Protein AF-A0A7W0MQ01-F1 (afdb_monomer_lite)

pLDDT: mean 78.84, std 19.35, range [29.62, 98.56]

Secondary structure (DSSP, 8-state):
-EEEETTEEEE--PPP----SPPPEE--PPPPEEEETTS-PEEEE-GGGEE-SS-EEEEESHHHHTS--EE-TTT-EEEE--SS-EEEEEEEEEEEETTEEEEEEEEEEEE-----------PPPPPP-TTT-EEEEEEESSTT-SSEEEEEEE-GGGTTS--SEEEEE---TTS-TTS-SS--GGG-EEPEEPTTSTTEEE--TTSSPPPTTS----SEETT-S--EEEEEEESSTTSPPPPPPPPEE-----------PPPPPHHHHHHHHHGGGG---B----SSS--GGG-TT--S-BTTGGGTHHHHHHHHHHHTT----BTTB-HHHHHHHHHHHHHHH-------GGGHHHHHHHHHHHHHHHT-HHHHTTS-HHHHHHHHHHHHHHHHHHHHHH-TT-HHHHT--TT--B-TTS-B--TTS-HHHHHHHHHHHHHHHHHH-HHHHHHHHHH--HHHHHHHHHHH-TTSTTHHHHHHHHS-GGG-TT-----HHHHHHHHH--TTSSS--BTTB-TT-HHHHHHHHHHHHS-EE--SS--TTT-S-PPTT-PBPTT-TT-BPPP--TT-----TTHHHHHTTS--HHHHHT-TTTTSEEE-GGGG---S-SSSSS-S----HHHHHHHHHHHHHHHHHHHHTT-S-TT-HHHHHHHHHHHHHHHHHHHHHHH-----SS-TT-SSS-TT-----HHHHHHTTHHHHHHHIIIIIGGGS--

Structure (mmCIF, N/CA/C/O backbone):
data_AF-A0A7W0MQ01-F1
#
_entry.id   AF-A0A7W0MQ01-F1
#
loop_
_atom_site.group_PDB
_atom_site.id
_atom_site.type_symbol
_atom_site.label_atom_id
_atom_site.label_alt_id
_atom_site.label_comp_id
_atom_site.label_asym_id
_atom_site.label_entity_id
_atom_site.label_seq_id
_atom_site.pdbx_PDB_ins_code
_atom_site.Cartn_x
_atom_site.Cartn_y
_atom_site.Cartn_z
_atom_site.occupancy
_atom_site.B_iso_or_equiv
_atom_site.auth_seq_id
_atom_site.auth_comp_id
_atom_site.auth_asym_id
_atom_site.auth_atom_id
_atom_site.pdbx_PDB_model_num
ATOM 1 N N . MET A 1 1 ? 43.341 -6.338 -67.164 1.00 61.12 1 MET A N 1
ATOM 2 C CA . MET A 1 1 ? 44.080 -7.493 -66.619 1.00 61.12 1 MET A CA 1
ATOM 3 C C . MET A 1 1 ? 45.563 -7.291 -66.867 1.00 61.12 1 MET A C 1
ATOM 5 O O . MET A 1 1 ? 45.926 -6.908 -67.975 1.00 61.12 1 MET A O 1
ATOM 9 N N . THR A 1 2 ? 46.393 -7.536 -65.855 1.00 58.84 2 THR A N 1
ATOM 10 C CA . THR A 1 2 ? 47.856 -7.460 -65.967 1.00 58.84 2 THR A CA 1
ATOM 11 C C . THR A 1 2 ? 48.423 -8.839 -65.681 1.00 58.84 2 THR A C 1
ATOM 13 O O . THR A 1 2 ? 48.187 -9.378 -64.603 1.00 58.84 2 THR A O 1
ATOM 16 N N . ALA A 1 3 ? 49.133 -9.414 -66.647 1.00 69.62 3 ALA A N 1
ATOM 17 C CA . ALA A 1 3 ? 49.880 -10.651 -66.464 1.00 69.62 3 ALA A CA 1
ATOM 18 C C . ALA A 1 3 ? 51.369 -10.313 -66.402 1.00 69.62 3 ALA A C 1
ATOM 20 O O . ALA A 1 3 ? 51.859 -9.517 -67.207 1.00 69.62 3 ALA A O 1
ATOM 21 N N . GLN A 1 4 ? 52.080 -10.900 -65.442 1.00 83.50 4 GLN A N 1
ATOM 22 C CA . GLN A 1 4 ? 53.482 -10.590 -65.199 1.00 83.50 4 GLN A CA 1
ATOM 23 C C . GLN A 1 4 ? 54.287 -11.871 -65.014 1.00 83.50 4 GLN A C 1
ATOM 25 O O . GLN A 1 4 ? 53.867 -12.791 -64.314 1.00 83.50 4 GLN A O 1
ATOM 30 N N . ASN A 1 5 ? 55.447 -11.923 -65.659 1.00 84.38 5 ASN A N 1
ATOM 31 C CA . ASN A 1 5 ? 56.442 -12.966 -65.464 1.00 84.38 5 ASN A CA 1
ATOM 32 C C . ASN A 1 5 ? 57.849 -12.347 -65.456 1.00 84.38 5 ASN A C 1
ATOM 34 O O . ASN A 1 5 ? 58.009 -11.129 -65.555 1.00 84.38 5 ASN A O 1
ATOM 38 N N . ALA A 1 6 ? 58.876 -13.190 -65.336 1.00 72.75 6 ALA A N 1
ATOM 39 C CA . ALA A 1 6 ? 60.270 -12.750 -65.260 1.00 72.75 6 ALA A CA 1
ATOM 40 C C . ALA A 1 6 ? 60.754 -11.959 -66.497 1.00 72.75 6 ALA A C 1
ATOM 42 O O . ALA A 1 6 ? 61.765 -11.271 -66.407 1.00 72.75 6 ALA A O 1
ATOM 43 N N . ALA A 1 7 ? 60.043 -12.028 -67.629 1.00 82.50 7 ALA A N 1
ATOM 44 C CA . ALA A 1 7 ? 60.376 -11.312 -68.860 1.00 82.50 7 ALA A CA 1
ATOM 45 C C . ALA A 1 7 ? 59.640 -9.963 -69.015 1.00 82.50 7 ALA A C 1
ATOM 47 O O . ALA A 1 7 ? 59.934 -9.222 -69.951 1.00 82.50 7 ALA A O 1
ATOM 48 N N . GLY A 1 8 ? 58.702 -9.622 -68.121 1.00 73.62 8 GLY A N 1
ATOM 49 C CA . GLY A 1 8 ? 57.989 -8.342 -68.133 1.00 73.62 8 GLY A CA 1
ATOM 50 C C . GLY A 1 8 ? 56.509 -8.444 -67.755 1.00 73.62 8 GLY A C 1
ATOM 51 O O . GLY A 1 8 ? 55.996 -9.512 -67.417 1.00 73.62 8 GLY A O 1
ATOM 52 N N . ALA A 1 9 ? 55.817 -7.303 -67.804 1.00 78.75 9 ALA A N 1
ATOM 53 C CA . ALA A 1 9 ? 54.377 -7.199 -67.572 1.00 78.75 9 ALA A CA 1
ATOM 54 C C . ALA A 1 9 ? 53.653 -6.810 -68.865 1.00 78.75 9 ALA A C 1
ATOM 56 O O . ALA A 1 9 ? 54.059 -5.867 -69.544 1.00 78.75 9 ALA A O 1
ATOM 57 N N . ALA A 1 10 ? 52.559 -7.503 -69.171 1.00 77.12 10 ALA A N 1
ATOM 58 C CA . ALA A 1 10 ? 51.630 -7.130 -70.229 1.00 77.12 10 ALA A CA 1
ATOM 59 C C . ALA A 1 10 ? 50.299 -6.704 -69.605 1.00 77.12 10 ALA A C 1
ATOM 61 O O . ALA A 1 10 ? 49.686 -7.453 -68.838 1.00 77.12 10 ALA A O 1
ATOM 62 N N . THR A 1 11 ? 49.847 -5.502 -69.957 1.00 73.00 11 THR A N 1
ATOM 63 C CA . THR A 1 11 ? 48.582 -4.940 -69.480 1.00 73.00 11 THR A CA 1
ATOM 64 C C . THR A 1 11 ? 47.594 -4.871 -70.633 1.00 73.00 11 THR A C 1
ATOM 66 O O . THR A 1 11 ? 47.861 -4.248 -71.656 1.00 73.00 11 THR A O 1
ATOM 69 N N . SER A 1 12 ? 46.435 -5.493 -70.451 1.00 75.31 12 SER A N 1
ATOM 70 C CA . SER A 1 12 ? 45.276 -5.368 -71.331 1.00 75.31 12 SER A CA 1
ATOM 71 C C . SER A 1 12 ? 44.167 -4.634 -70.582 1.00 75.31 12 SER A C 1
ATOM 73 O O . SER A 1 12 ? 43.829 -4.989 -69.447 1.00 75.31 12 SER A O 1
ATOM 75 N N . ILE A 1 13 ? 43.591 -3.605 -71.201 1.00 68.44 13 ILE A N 1
ATOM 76 C CA . ILE A 1 13 ? 42.368 -2.972 -70.711 1.00 68.44 13 ILE A CA 1
ATOM 77 C C . ILE A 1 13 ? 41.214 -3.772 -71.311 1.00 68.44 13 ILE A C 1
ATOM 79 O O . ILE A 1 13 ? 40.977 -3.718 -72.517 1.00 68.44 13 ILE A O 1
ATOM 83 N N . ALA A 1 14 ? 40.517 -4.545 -70.476 1.00 62.34 14 ALA A N 1
ATOM 84 C CA . ALA A 1 14 ? 39.244 -5.120 -70.883 1.00 62.34 14 ALA A CA 1
ATOM 85 C C . ALA A 1 14 ? 38.296 -3.951 -71.187 1.00 62.34 14 ALA A C 1
ATOM 87 O O . ALA A 1 14 ? 38.188 -3.030 -70.375 1.00 62.34 14 ALA A O 1
ATOM 88 N N . GLY A 1 15 ? 37.663 -3.956 -72.363 1.00 67.81 15 GLY A N 1
ATOM 89 C CA . GLY A 1 15 ? 36.642 -2.962 -72.698 1.00 67.81 15 GLY A CA 1
ATOM 90 C C . GLY A 1 15 ? 35.524 -2.938 -71.643 1.00 67.81 15 GLY A C 1
ATOM 91 O O . GLY A 1 15 ? 35.405 -3.888 -70.864 1.00 67.81 15 GLY A O 1
ATOM 92 N N . PRO A 1 16 ? 34.702 -1.875 -71.589 1.00 67.88 16 PRO A N 1
ATOM 93 C CA . PRO A 1 16 ? 33.616 -1.794 -70.620 1.00 67.88 16 PRO A CA 1
ATOM 94 C C . PRO A 1 16 ? 32.722 -3.032 -70.750 1.00 67.88 16 PRO A C 1
ATOM 96 O O . PRO A 1 16 ? 32.183 -3.302 -71.827 1.00 67.88 16 PRO A O 1
ATOM 99 N N . LEU A 1 17 ? 32.598 -3.797 -69.661 1.00 65.81 17 LEU A N 1
ATOM 100 C CA . LEU A 1 17 ? 31.649 -4.902 -69.566 1.00 65.81 17 LEU A CA 1
ATOM 101 C C . LEU A 1 17 ? 30.260 -4.330 -69.853 1.00 65.81 17 LEU A C 1
ATOM 103 O O . LEU A 1 17 ? 29.772 -3.467 -69.123 1.00 65.81 17 LEU A O 1
ATOM 107 N N . ARG A 1 18 ? 29.641 -4.760 -70.954 1.00 76.38 18 ARG A N 1
ATOM 108 C CA . ARG A 1 18 ? 28.262 -4.382 -71.256 1.00 76.38 18 ARG A CA 1
ATOM 109 C C . ARG A 1 18 ? 27.352 -5.180 -70.329 1.00 76.38 18 ARG A C 1
ATOM 111 O O . ARG A 1 18 ? 27.129 -6.366 -70.560 1.00 76.38 18 ARG A O 1
ATOM 118 N N . ALA A 1 19 ? 26.850 -4.526 -69.283 1.00 80.75 19 ALA A N 1
ATOM 119 C CA . ALA A 1 19 ? 25.771 -5.067 -68.471 1.00 80.75 19 ALA A CA 1
ATOM 120 C C . ALA A 1 19 ? 24.559 -5.312 -69.381 1.00 80.75 19 ALA A C 1
ATOM 122 O O . ALA A 1 19 ? 24.048 -4.390 -70.014 1.00 80.75 19 ALA A O 1
ATOM 123 N N . THR A 1 20 ? 24.160 -6.574 -69.496 1.00 89.56 20 THR A N 1
ATOM 124 C CA . THR A 1 20 ? 23.010 -7.015 -70.298 1.00 89.56 20 THR A CA 1
ATOM 125 C C . THR A 1 20 ? 21.756 -7.144 -69.429 1.00 89.56 20 THR A C 1
ATOM 127 O O . THR A 1 20 ? 20.642 -7.040 -69.933 1.00 89.56 20 THR A O 1
ATOM 130 N N . TYR A 1 21 ? 21.935 -7.292 -68.113 1.00 93.19 21 TYR A N 1
ATOM 131 C CA . TYR A 1 21 ? 20.870 -7.438 -67.125 1.00 93.19 21 TYR A CA 1
ATOM 132 C C . TYR A 1 21 ? 20.991 -6.370 -66.027 1.00 93.19 21 TYR A C 1
ATOM 134 O O . TYR A 1 21 ? 22.108 -5.937 -65.733 1.00 93.19 21 TYR A O 1
ATOM 142 N N . PRO A 1 22 ? 19.878 -5.942 -65.402 1.00 94.38 22 PRO A N 1
ATOM 143 C CA . PRO A 1 22 ? 19.916 -5.180 -64.154 1.00 94.38 22 PRO A CA 1
ATOM 144 C C . PRO A 1 22 ? 20.595 -5.977 -63.034 1.00 94.38 22 PRO A C 1
ATOM 146 O O . PRO A 1 22 ? 20.523 -7.207 -63.022 1.00 94.38 22 PRO A O 1
ATOM 149 N N . ALA A 1 23 ? 21.223 -5.284 -62.081 1.00 95.31 23 ALA A N 1
ATOM 150 C CA . ALA A 1 23 ? 21.774 -5.928 -60.891 1.00 95.31 23 ALA A CA 1
ATOM 151 C C . ALA A 1 23 ? 20.662 -6.657 -60.108 1.00 95.31 23 ALA A C 1
ATOM 153 O O . ALA A 1 23 ? 19.577 -6.089 -59.961 1.00 95.31 23 ALA A O 1
ATOM 154 N N . PRO A 1 24 ? 20.912 -7.873 -59.594 1.00 97.31 24 PRO A N 1
ATOM 155 C CA . PRO A 1 24 ? 19.935 -8.588 -58.786 1.00 97.31 24 PRO A CA 1
ATOM 156 C C . PRO A 1 24 ? 19.664 -7.875 -57.458 1.00 97.31 24 PRO A C 1
ATOM 158 O O . PRO A 1 24 ? 20.521 -7.150 -56.943 1.00 97.31 24 PRO A O 1
ATOM 161 N N . ALA A 1 25 ? 18.490 -8.127 -56.883 1.00 97.38 25 ALA A N 1
ATOM 162 C CA . ALA A 1 25 ? 18.074 -7.637 -55.572 1.00 97.38 25 ALA A CA 1
ATOM 163 C C . ALA A 1 25 ? 17.828 -8.806 -54.607 1.00 97.38 25 ALA A C 1
ATOM 165 O O . ALA A 1 25 ? 17.368 -9.870 -55.013 1.00 97.38 25 ALA A O 1
ATOM 166 N N . ALA A 1 26 ? 18.144 -8.612 -53.326 1.00 97.25 26 ALA A N 1
ATOM 167 C CA . ALA A 1 26 ? 17.780 -9.551 -52.266 1.00 97.25 26 ALA A CA 1
ATOM 168 C C . ALA A 1 26 ? 16.383 -9.202 -51.734 1.00 97.25 26 ALA A C 1
ATOM 170 O O . ALA A 1 26 ? 16.111 -8.031 -51.463 1.00 97.25 26 ALA A O 1
ATOM 171 N N . LEU A 1 27 ? 15.525 -10.207 -51.560 1.00 95.75 27 LEU A N 1
ATOM 172 C CA . LEU A 1 27 ? 14.143 -10.037 -51.094 1.00 95.75 27 LEU A CA 1
ATOM 173 C C . LEU A 1 27 ? 14.001 -10.152 -49.564 1.00 95.75 27 LEU A C 1
ATOM 175 O O . LEU A 1 27 ? 12.982 -9.750 -49.007 1.00 95.75 27 LEU A O 1
ATOM 179 N N . GLY A 1 28 ? 15.029 -10.655 -48.877 1.00 89.94 28 GLY A N 1
ATOM 180 C CA . GLY A 1 28 ? 15.073 -10.844 -47.425 1.00 89.94 28 GLY A CA 1
ATOM 181 C C . GLY A 1 28 ? 16.121 -11.885 -47.024 1.00 89.94 28 GLY A C 1
ATOM 182 O O . GLY A 1 28 ? 16.749 -12.489 -47.892 1.00 89.94 28 GLY A O 1
ATOM 183 N N . ASP A 1 29 ? 16.324 -12.087 -45.720 1.00 87.31 29 ASP A N 1
ATOM 184 C CA . ASP A 1 29 ? 17.098 -13.234 -45.220 1.00 87.31 29 ASP A CA 1
ATOM 185 C C . ASP A 1 29 ? 16.258 -14.527 -45.306 1.00 87.31 29 ASP A C 1
ATOM 187 O O . ASP A 1 29 ? 15.030 -14.473 -45.211 1.00 87.31 29 ASP A O 1
ATOM 191 N N . LEU A 1 30 ? 16.910 -15.683 -45.483 1.00 93.19 30 LEU A N 1
ATOM 192 C CA . LEU A 1 30 ? 16.243 -16.993 -45.455 1.00 93.19 30 LEU A CA 1
ATOM 193 C C . LEU A 1 30 ? 15.891 -17.387 -44.003 1.00 93.19 30 LEU A C 1
ATOM 195 O O . LEU A 1 30 ? 16.614 -16.983 -43.082 1.00 93.19 30 LEU A O 1
ATOM 199 N N . PRO A 1 31 ? 14.809 -18.163 -43.777 1.00 93.88 31 PRO A N 1
ATOM 200 C CA . PRO A 1 31 ? 14.479 -18.687 -42.453 1.00 93.88 31 PRO A CA 1
ATOM 201 C C . PRO A 1 31 ? 15.606 -19.571 -41.906 1.00 93.88 31 PRO A C 1
ATOM 203 O O . PRO A 1 31 ? 16.448 -20.067 -42.649 1.00 93.88 31 PRO A O 1
ATOM 206 N N . GLU A 1 32 ? 15.650 -19.726 -40.585 1.00 95.12 32 GLU A N 1
ATOM 207 C CA . GLU A 1 32 ? 16.584 -20.655 -39.953 1.00 95.12 32 GLU A CA 1
ATOM 208 C C . GLU A 1 32 ? 16.119 -22.098 -40.157 1.00 95.12 32 GLU A C 1
ATOM 210 O O . GLU A 1 32 ? 14.942 -22.392 -39.960 1.00 95.12 32 GLU A O 1
ATOM 215 N N . GLU A 1 33 ? 17.052 -22.974 -40.527 1.00 96.69 33 GLU A N 1
ATOM 216 C CA . GLU A 1 33 ? 16.791 -24.393 -40.784 1.00 96.69 33 GLU A CA 1
ATOM 217 C C . GLU A 1 33 ? 17.373 -25.280 -39.678 1.00 96.69 33 GLU A C 1
ATOM 219 O O . GLU A 1 33 ? 18.451 -25.007 -39.142 1.00 96.69 33 GLU A O 1
ATOM 224 N N . VAL A 1 34 ? 16.686 -26.371 -39.350 1.00 94.81 34 VAL A N 1
ATOM 225 C CA . VAL A 1 34 ? 17.147 -27.362 -38.369 1.00 94.81 34 VAL A CA 1
ATOM 226 C C . VAL A 1 34 ? 17.083 -28.741 -39.013 1.00 94.81 34 VAL A C 1
ATOM 228 O O . VAL A 1 34 ? 16.053 -29.117 -39.567 1.00 94.81 34 VAL A O 1
ATOM 231 N N . PHE A 1 35 ? 18.192 -29.474 -38.968 1.00 94.56 35 PHE A N 1
ATOM 232 C CA . PHE A 1 35 ? 18.336 -30.785 -39.594 1.00 94.56 35 PHE A CA 1
ATOM 233 C C . PHE A 1 35 ? 18.841 -31.816 -38.593 1.00 94.56 35 PHE A C 1
ATOM 235 O O . PHE A 1 35 ? 19.684 -31.495 -37.760 1.00 94.56 35 PHE A O 1
ATOM 242 N N . ASP A 1 36 ? 18.422 -33.066 -38.744 1.00 92.31 36 ASP A N 1
ATOM 243 C CA . ASP A 1 36 ? 18.957 -34.166 -37.943 1.00 92.31 36 ASP A CA 1
ATOM 244 C C . ASP A 1 36 ? 20.261 -34.703 -38.550 1.00 92.31 36 ASP A C 1
ATOM 246 O O . ASP A 1 36 ? 20.383 -34.872 -39.773 1.00 92.31 36 ASP A O 1
ATOM 250 N N . GLU A 1 37 ? 21.244 -34.991 -37.698 1.00 92.62 37 GLU A N 1
ATOM 251 C CA . GLU A 1 37 ? 22.507 -35.607 -38.099 1.00 92.62 37 GLU A CA 1
ATOM 252 C C . GLU A 1 37 ? 22.269 -36.950 -38.808 1.00 92.62 37 GLU A C 1
ATOM 254 O O . GLU A 1 37 ? 21.423 -37.756 -38.428 1.00 92.62 37 GLU A O 1
ATOM 259 N N . GLY A 1 38 ? 23.043 -37.220 -39.857 1.00 90.75 38 GLY A N 1
ATOM 260 C CA . GLY A 1 38 ? 23.019 -38.504 -40.558 1.00 90.75 38 GLY A CA 1
ATOM 261 C C . GLY A 1 38 ? 21.860 -38.683 -41.542 1.00 90.75 38 GLY A C 1
ATOM 262 O O . GLY A 1 38 ? 21.775 -39.730 -42.183 1.00 90.75 38 GLY A O 1
ATOM 263 N N . THR A 1 39 ? 21.014 -37.669 -41.740 1.00 91.44 39 THR A N 1
ATOM 264 C CA . THR A 1 39 ? 19.922 -37.689 -42.736 1.00 91.44 39 THR A CA 1
ATOM 265 C C . THR A 1 39 ? 20.393 -37.536 -44.188 1.00 91.44 39 THR A C 1
ATOM 267 O O . THR A 1 39 ? 19.596 -37.652 -45.118 1.00 91.44 39 THR A O 1
ATOM 270 N N . GLY A 1 40 ? 21.692 -37.303 -44.396 1.00 92.25 40 GLY A N 1
ATOM 271 C CA . GLY A 1 40 ? 22.271 -36.960 -45.692 1.00 92.25 40 GLY A CA 1
ATOM 272 C C . GLY A 1 40 ? 22.107 -35.470 -46.031 1.00 92.25 40 GLY A C 1
ATOM 273 O O . GLY A 1 40 ? 21.471 -34.730 -45.277 1.00 92.25 40 GLY A O 1
ATOM 274 N N . PRO A 1 41 ? 22.705 -34.999 -47.143 1.00 94.75 41 PRO A N 1
ATOM 275 C CA . PRO A 1 41 ? 22.680 -33.586 -47.506 1.00 94.75 41 PRO A CA 1
ATOM 276 C C . PRO A 1 41 ? 21.258 -33.042 -47.661 1.00 94.75 41 PRO A C 1
ATOM 278 O O . PRO A 1 41 ? 20.471 -33.560 -48.453 1.00 94.75 41 PRO A O 1
ATOM 281 N N . GLN A 1 42 ? 20.959 -31.964 -46.944 1.00 97.31 42 GLN A N 1
ATOM 282 C CA . GLN A 1 42 ? 19.666 -31.290 -46.971 1.00 97.31 42 GLN A CA 1
ATOM 283 C C . GLN A 1 42 ? 19.675 -30.188 -48.022 1.00 97.31 42 GLN A C 1
ATOM 285 O O . GLN A 1 42 ? 20.625 -29.406 -48.106 1.00 97.31 42 GLN A O 1
ATOM 290 N N . LEU A 1 43 ? 18.639 -30.149 -48.856 1.00 97.19 43 LEU A N 1
ATOM 291 C CA . LEU A 1 43 ? 18.545 -29.226 -49.983 1.00 97.19 43 LEU A CA 1
ATOM 292 C C . LEU A 1 43 ? 17.669 -28.030 -49.611 1.00 97.19 43 LEU A C 1
ATOM 294 O O . LEU A 1 43 ? 16.513 -28.201 -49.239 1.00 97.19 43 LEU A O 1
ATOM 298 N N . VAL A 1 44 ? 18.214 -26.825 -49.756 1.00 96.88 44 VAL A N 1
ATOM 299 C CA . VAL A 1 44 ? 17.525 -25.557 -49.501 1.00 96.88 44 VAL A CA 1
ATOM 300 C C . VAL A 1 44 ? 17.439 -24.771 -50.806 1.00 96.88 44 VAL A C 1
ATOM 302 O O . VAL A 1 44 ? 18.458 -24.466 -51.431 1.00 96.88 44 VAL A O 1
ATOM 305 N N . GLU A 1 45 ? 16.226 -24.428 -51.230 1.00 97.19 45 GLU A N 1
ATOM 306 C CA . GLU A 1 45 ? 15.990 -23.600 -52.416 1.00 97.19 45 GLU A CA 1
ATOM 307 C C . GLU A 1 45 ? 16.270 -22.129 -52.084 1.00 97.19 45 GLU A C 1
ATOM 309 O O . GLU A 1 45 ? 15.509 -21.487 -51.363 1.00 97.19 45 GLU A O 1
ATOM 314 N N . THR A 1 46 ? 17.383 -21.579 -52.581 1.00 97.38 46 THR A N 1
ATOM 315 C CA . THR A 1 46 ? 17.799 -20.209 -52.218 1.00 97.38 46 THR A CA 1
ATOM 316 C C . THR A 1 46 ? 17.486 -19.167 -53.287 1.00 97.38 46 THR A C 1
ATOM 318 O O . THR A 1 46 ? 17.513 -17.972 -52.994 1.00 97.38 46 THR A O 1
ATOM 321 N N . GLU A 1 47 ? 17.140 -19.592 -54.507 1.00 96.62 47 GLU A N 1
ATOM 322 C CA . GLU A 1 47 ? 16.805 -18.682 -55.610 1.00 96.62 47 GLU A CA 1
ATOM 323 C C . GLU A 1 47 ? 15.599 -17.789 -55.294 1.00 96.62 47 GLU A C 1
ATOM 325 O O . GLU A 1 47 ? 15.592 -16.619 -55.667 1.00 96.62 47 GLU A O 1
ATOM 330 N N . VAL A 1 48 ? 14.643 -18.294 -54.507 1.00 96.12 48 VAL A N 1
ATOM 331 C CA . VAL A 1 48 ? 13.435 -17.567 -54.082 1.00 96.12 48 VAL A CA 1
ATOM 332 C C . VAL A 1 48 ? 13.734 -16.320 -53.242 1.00 96.12 48 VAL A C 1
ATOM 334 O O . VAL A 1 48 ? 12.871 -15.459 -53.090 1.00 96.12 48 VAL A O 1
ATOM 337 N N . ALA A 1 49 ? 14.951 -16.198 -52.703 1.00 97.06 49 ALA A N 1
ATOM 338 C CA . ALA A 1 49 ? 15.384 -15.034 -51.936 1.00 97.06 49 ALA A CA 1
ATOM 339 C C . ALA A 1 49 ? 15.975 -13.908 -52.807 1.00 97.06 49 ALA A C 1
ATOM 341 O O . ALA A 1 49 ? 16.386 -12.869 -52.277 1.00 97.06 49 ALA A O 1
ATOM 342 N N . PHE A 1 50 ? 16.023 -14.089 -54.130 1.00 97.69 50 PHE A N 1
ATOM 343 C CA . PHE A 1 50 ? 16.591 -13.130 -55.070 1.00 97.69 50 PHE A CA 1
ATOM 344 C C . PHE A 1 50 ? 15.612 -12.777 -56.190 1.00 97.69 50 PHE A C 1
ATOM 346 O O . PHE A 1 50 ? 14.884 -13.618 -56.705 1.00 97.69 50 PHE A O 1
ATOM 353 N N . GLU A 1 51 ? 15.654 -11.521 -56.620 1.00 97.50 51 GLU A N 1
ATOM 354 C CA . GLU A 1 51 ? 15.009 -11.052 -57.843 1.00 97.50 51 GLU A CA 1
ATOM 355 C C . GLU A 1 51 ? 16.083 -10.683 -58.872 1.00 97.50 51 GLU A C 1
ATOM 357 O O . GLU A 1 51 ? 17.055 -9.988 -58.560 1.00 97.50 51 GLU A O 1
ATOM 362 N N . GLY A 1 52 ? 15.924 -11.142 -60.113 1.00 95.19 52 GLY A N 1
ATOM 363 C CA . GLY A 1 52 ? 16.811 -10.801 -61.222 1.00 95.19 52 GLY A CA 1
ATOM 364 C C . GLY A 1 52 ? 16.764 -11.827 -62.353 1.00 95.19 52 GLY A C 1
ATOM 365 O O . GLY A 1 52 ? 16.145 -12.878 -62.235 1.00 95.19 52 GLY A O 1
ATOM 366 N N . ALA A 1 53 ? 17.415 -11.505 -63.470 1.00 95.38 53 ALA A N 1
ATOM 367 C CA . ALA A 1 53 ? 17.514 -12.382 -64.636 1.00 95.38 53 ALA A CA 1
ATOM 368 C C . ALA A 1 53 ? 18.945 -12.905 -64.812 1.00 95.38 53 ALA A C 1
ATOM 370 O O . ALA A 1 53 ? 19.899 -12.207 -64.455 1.00 95.38 53 ALA A O 1
ATOM 371 N N . ASP A 1 54 ? 19.065 -14.102 -65.396 1.00 96.31 54 ASP A N 1
ATOM 372 C CA . ASP A 1 54 ? 20.340 -14.769 -65.713 1.00 96.31 54 ASP A CA 1
ATOM 373 C C . ASP A 1 54 ? 21.274 -14.878 -64.495 1.00 96.31 54 ASP A C 1
ATOM 375 O O . ASP A 1 54 ? 22.439 -14.479 -64.519 1.00 96.31 54 ASP A O 1
ATOM 379 N N . LEU A 1 55 ? 20.710 -15.342 -63.376 1.00 97.38 55 LEU A N 1
ATOM 380 C CA . LEU A 1 55 ? 21.425 -15.436 -62.111 1.00 97.38 55 LEU A CA 1
ATOM 381 C C . LEU A 1 55 ? 22.351 -16.652 -62.101 1.00 97.38 55 LEU A C 1
ATOM 383 O O . LEU A 1 55 ? 21.959 -17.761 -62.449 1.00 97.38 55 LEU A O 1
ATOM 387 N N . THR A 1 56 ? 23.581 -16.428 -61.650 1.00 97.75 56 THR A N 1
ATOM 388 C CA . THR A 1 56 ? 24.523 -17.470 -61.245 1.00 97.75 56 THR A CA 1
ATOM 389 C C . THR A 1 56 ? 24.725 -17.397 -59.739 1.00 97.75 56 THR A C 1
ATOM 391 O O . THR A 1 56 ? 24.964 -16.316 -59.191 1.00 97.75 56 THR A O 1
ATOM 394 N N . PHE A 1 57 ? 24.657 -18.542 -59.071 1.00 98.12 57 PHE A N 1
ATOM 395 C CA . PHE A 1 57 ? 24.705 -18.635 -57.619 1.00 98.12 57 PHE A CA 1
ATOM 396 C C . PHE A 1 57 ? 26.063 -19.127 -57.120 1.00 98.12 57 PHE A C 1
ATOM 398 O O . PHE A 1 57 ? 26.685 -20.021 -57.689 1.00 98.12 57 PHE A O 1
ATOM 405 N N . THR A 1 58 ? 26.533 -18.536 -56.026 1.00 97.50 58 THR A N 1
ATOM 406 C CA . THR A 1 58 ? 27.724 -18.985 -55.296 1.00 97.50 58 THR A CA 1
ATOM 407 C C . THR A 1 58 ? 27.465 -18.920 -53.797 1.00 97.50 58 THR A C 1
ATOM 409 O O . THR A 1 58 ? 26.630 -18.140 -53.339 1.00 97.50 58 THR A O 1
ATOM 412 N N . VAL A 1 59 ? 28.168 -19.740 -53.018 1.00 96.25 59 VAL A N 1
ATOM 413 C CA . VAL A 1 59 ? 28.035 -19.781 -51.558 1.00 96.25 59 VAL A CA 1
ATOM 414 C C . VAL A 1 59 ? 29.372 -19.460 -50.897 1.00 96.25 59 VAL A C 1
ATOM 416 O O . VAL A 1 59 ? 30.431 -19.893 -51.346 1.00 96.25 59 VAL A O 1
ATOM 419 N N . MET A 1 60 ? 29.326 -18.666 -49.830 1.00 92.75 60 MET A N 1
ATOM 420 C CA . MET A 1 60 ? 30.478 -18.278 -49.022 1.00 92.75 60 MET A CA 1
ATOM 421 C C . MET A 1 60 ? 30.194 -18.461 -47.530 1.00 92.75 60 MET A C 1
ATOM 423 O O . MET A 1 60 ? 29.054 -18.375 -47.078 1.00 92.75 60 MET A O 1
ATOM 427 N N . GLY A 1 61 ? 31.255 -18.625 -46.744 1.00 85.19 61 GLY A N 1
ATOM 428 C CA . GLY A 1 61 ? 31.199 -18.645 -45.283 1.00 85.19 61 GLY A CA 1
ATOM 429 C C . GLY A 1 61 ? 31.886 -19.870 -44.681 1.00 85.19 61 GLY A C 1
ATOM 430 O O . GLY A 1 61 ? 32.285 -20.770 -45.419 1.00 85.19 61 GLY A O 1
ATOM 431 N N . PRO A 1 62 ? 32.018 -19.920 -43.344 1.00 75.62 62 PRO A N 1
ATOM 432 C CA . PRO A 1 62 ? 32.724 -20.999 -42.656 1.00 75.62 62 PRO A CA 1
ATOM 433 C C . PRO A 1 62 ? 32.163 -22.386 -42.986 1.00 75.62 62 PRO A C 1
ATOM 435 O O . PRO A 1 62 ? 32.931 -23.321 -43.184 1.00 75.62 62 PRO A O 1
ATOM 438 N N . ALA A 1 63 ? 30.840 -22.509 -43.130 1.00 72.81 63 ALA A N 1
ATOM 439 C CA . ALA A 1 63 ? 30.198 -23.764 -43.515 1.00 72.81 63 ALA A CA 1
ATOM 440 C C . ALA A 1 63 ? 30.420 -24.140 -44.995 1.00 72.81 63 ALA A C 1
ATOM 442 O O . ALA A 1 63 ? 30.444 -25.320 -45.314 1.00 72.81 63 ALA A O 1
ATOM 443 N N . ALA A 1 64 ? 30.675 -23.179 -45.889 1.00 70.75 64 ALA A N 1
ATOM 444 C CA . ALA A 1 64 ? 31.045 -23.472 -47.277 1.00 70.75 64 ALA A CA 1
ATOM 445 C C . ALA A 1 64 ? 32.513 -23.923 -47.406 1.00 70.75 64 ALA A C 1
ATOM 447 O O . ALA A 1 64 ? 32.835 -24.764 -48.237 1.00 70.75 64 ALA A O 1
ATOM 448 N N . SER A 1 65 ? 33.417 -23.384 -46.578 1.00 67.44 65 SER A N 1
ATOM 449 C CA . SER A 1 65 ? 34.852 -23.702 -46.653 1.00 67.44 65 SER A CA 1
ATOM 450 C C . SER A 1 65 ? 35.300 -24.851 -45.743 1.00 67.44 65 SER A C 1
ATOM 452 O O . SER A 1 65 ? 36.296 -25.499 -46.046 1.00 67.44 65 SER A O 1
ATOM 454 N N . ALA A 1 66 ? 34.607 -25.092 -44.626 1.00 60.62 66 ALA A N 1
ATOM 455 C CA . ALA A 1 66 ? 34.952 -26.133 -43.649 1.00 60.62 66 ALA A CA 1
ATOM 456 C C . ALA A 1 66 ? 33.844 -27.177 -43.444 1.00 60.62 66 ALA A C 1
ATOM 458 O O . ALA A 1 66 ? 34.128 -28.279 -42.985 1.00 60.62 66 ALA A O 1
ATOM 459 N N . GLY A 1 67 ? 32.598 -26.834 -43.775 1.00 63.34 67 GLY A N 1
ATOM 460 C CA . GLY A 1 67 ? 31.419 -27.650 -43.505 1.00 63.34 67 GLY A CA 1
ATOM 461 C C . GLY A 1 67 ? 30.750 -28.200 -44.755 1.00 63.34 67 GLY A C 1
ATOM 462 O O . GLY A 1 67 ? 29.566 -28.442 -44.685 1.00 63.34 67 GLY A O 1
ATOM 463 N N . GLY A 1 68 ? 31.447 -28.319 -45.893 1.00 82.44 68 GLY A N 1
ATOM 464 C CA . GLY A 1 68 ? 30.974 -29.046 -47.082 1.00 82.44 68 GLY A CA 1
ATOM 465 C C . GLY A 1 68 ? 29.725 -28.511 -47.800 1.00 82.44 68 GLY A C 1
ATOM 466 O O . GLY A 1 68 ? 29.267 -29.170 -48.731 1.00 82.44 68 GLY A O 1
ATOM 467 N N . ALA A 1 69 ? 29.177 -27.351 -47.418 1.00 92.75 69 ALA A N 1
ATOM 468 C CA . ALA A 1 69 ? 27.999 -26.803 -48.085 1.00 92.75 69 ALA A CA 1
ATOM 469 C C . ALA A 1 69 ? 28.315 -26.424 -49.544 1.00 92.75 69 ALA A C 1
ATOM 471 O O . ALA A 1 69 ? 29.261 -25.677 -49.809 1.00 92.75 69 ALA A O 1
ATOM 472 N N . ALA A 1 70 ? 27.508 -26.915 -50.483 1.00 94.81 70 ALA A N 1
ATOM 473 C CA . ALA A 1 70 ? 27.689 -26.722 -51.921 1.00 94.81 70 ALA A CA 1
ATOM 474 C C . ALA A 1 70 ? 26.408 -26.170 -52.547 1.00 94.81 70 ALA A C 1
ATOM 476 O O . ALA A 1 70 ? 25.318 -26.521 -52.119 1.00 94.81 70 ALA A O 1
ATOM 477 N N . ILE A 1 71 ? 26.520 -25.312 -53.560 1.00 97.19 71 ILE A N 1
ATOM 478 C CA . ILE A 1 71 ? 25.360 -24.739 -54.255 1.00 97.19 71 ILE A CA 1
ATOM 479 C C . ILE A 1 71 ? 25.434 -25.066 -55.742 1.00 97.19 71 ILE A C 1
ATOM 481 O O . ILE A 1 71 ? 26.505 -24.950 -56.343 1.00 97.19 71 ILE A O 1
ATOM 485 N N . ASP A 1 72 ? 24.312 -25.467 -56.337 1.00 97.06 72 ASP A N 1
ATOM 486 C CA . ASP A 1 72 ? 24.204 -25.554 -57.791 1.00 97.06 72 ASP A CA 1
ATOM 487 C C . ASP A 1 72 ? 24.217 -24.122 -58.360 1.00 97.06 72 ASP A C 1
ATOM 489 O O . ASP A 1 72 ? 23.316 -23.326 -58.064 1.00 97.06 72 ASP A O 1
ATOM 493 N N . PRO A 1 73 ? 25.226 -23.756 -59.171 1.00 96.62 73 PRO A N 1
ATOM 494 C CA . PRO A 1 73 ? 25.385 -22.388 -59.639 1.00 96.62 73 PRO A CA 1
ATOM 495 C C . PRO A 1 73 ? 24.283 -21.938 -60.600 1.00 96.62 73 PRO A C 1
ATOM 497 O O . PRO A 1 73 ? 24.171 -20.740 -60.844 1.00 96.62 73 PRO A O 1
ATOM 500 N N . ARG A 1 74 ? 23.484 -22.856 -61.155 1.00 95.38 74 ARG A N 1
ATOM 501 C CA . ARG A 1 74 ? 22.410 -22.546 -62.102 1.00 95.38 74 ARG A CA 1
ATOM 502 C C . ARG A 1 74 ? 21.043 -22.440 -61.432 1.00 95.38 74 ARG A C 1
ATOM 504 O O . ARG A 1 74 ? 20.241 -21.630 -61.873 1.00 95.38 74 ARG A O 1
ATOM 511 N N . THR A 1 75 ? 20.770 -23.262 -60.421 1.00 96.50 75 THR A N 1
ATOM 512 C CA . THR A 1 75 ? 19.447 -23.325 -59.763 1.00 96.50 75 THR A CA 1
ATOM 513 C C . THR A 1 75 ? 19.420 -22.666 -58.387 1.00 96.50 75 THR A C 1
ATOM 515 O O . THR A 1 75 ? 18.363 -22.522 -57.790 1.00 96.50 75 THR A O 1
ATOM 518 N N . GLY A 1 76 ? 20.580 -22.327 -57.819 1.00 97.00 76 GLY A N 1
ATOM 519 C CA . GLY A 1 76 ? 20.642 -21.786 -56.464 1.00 97.00 76 GLY A CA 1
ATOM 520 C C . GLY A 1 76 ? 20.211 -22.783 -55.382 1.00 97.00 76 GLY A C 1
ATOM 521 O O . GLY A 1 76 ? 19.962 -22.374 -54.250 1.00 97.00 76 GLY A O 1
ATOM 522 N N . VAL A 1 77 ? 20.122 -24.082 -55.679 1.00 97.75 77 VAL A N 1
ATOM 523 C CA . VAL A 1 77 ? 19.840 -25.102 -54.659 1.00 97.75 77 VAL A CA 1
ATOM 524 C C . VAL A 1 77 ? 21.104 -25.345 -53.842 1.00 97.75 77 VAL A C 1
ATOM 526 O O . VAL A 1 77 ? 22.130 -25.775 -54.374 1.00 97.75 77 VAL A O 1
ATOM 529 N N . LEU A 1 78 ? 21.031 -25.041 -52.549 1.00 97.38 78 LEU A N 1
ATOM 530 C CA . LEU A 1 78 ? 22.108 -25.217 -51.585 1.00 97.38 78 LEU A CA 1
ATOM 531 C C . LEU A 1 78 ? 21.970 -26.579 -50.897 1.00 97.38 78 LEU A C 1
ATOM 533 O O . LEU A 1 78 ? 20.975 -26.833 -50.233 1.00 97.38 78 LEU A O 1
ATOM 537 N N . ALA A 1 79 ? 22.988 -27.425 -51.003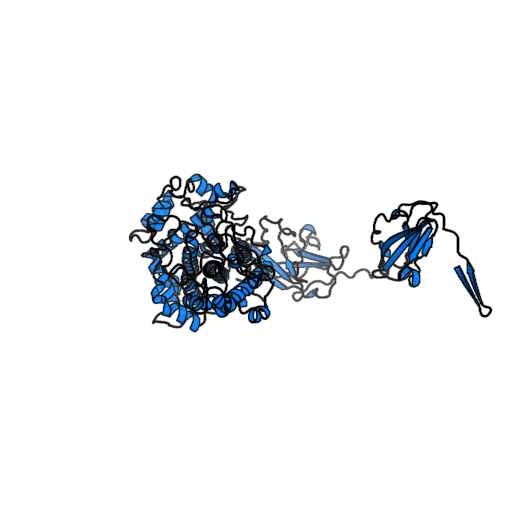 1.00 96.88 79 ALA A N 1
ATOM 538 C CA . ALA A 1 79 ? 23.125 -28.662 -50.250 1.00 96.88 79 ALA A CA 1
ATOM 539 C C . ALA A 1 79 ? 23.931 -28.419 -48.965 1.00 96.88 79 ALA A C 1
ATOM 541 O O . ALA A 1 79 ? 25.097 -28.016 -49.026 1.00 96.88 79 ALA A O 1
ATOM 542 N N . ILE A 1 80 ? 23.318 -28.678 -47.811 1.00 96.38 80 ILE A N 1
ATOM 543 C CA . ILE A 1 80 ? 23.932 -28.591 -46.485 1.00 96.38 80 ILE A CA 1
ATOM 544 C C . ILE A 1 80 ? 24.185 -30.012 -45.969 1.00 96.38 80 ILE A C 1
ATOM 546 O O . ILE A 1 80 ? 23.229 -30.762 -45.781 1.00 96.38 80 ILE A O 1
ATOM 550 N N . PRO A 1 81 ? 25.441 -30.411 -45.734 1.00 95.19 81 PRO A N 1
ATOM 551 C CA . PRO A 1 81 ? 25.748 -31.714 -45.156 1.00 95.19 81 PRO A CA 1
ATOM 552 C C . PRO A 1 81 ? 25.279 -31.820 -43.705 1.00 95.19 81 PRO A C 1
ATOM 554 O O . PRO A 1 81 ? 25.387 -30.867 -42.931 1.00 95.19 81 PRO A O 1
ATOM 557 N N . THR A 1 82 ? 24.818 -33.011 -43.334 1.00 94.56 82 THR A N 1
ATOM 558 C CA . THR A 1 82 ? 24.333 -33.326 -41.984 1.00 94.56 82 THR A CA 1
ATOM 559 C C . THR A 1 82 ? 25.144 -34.432 -41.320 1.00 94.56 82 THR A C 1
ATOM 561 O O . THR A 1 82 ? 24.723 -34.980 -40.313 1.00 94.56 82 THR A O 1
ATOM 564 N N . GLU A 1 83 ? 26.325 -34.803 -41.829 1.00 91.50 83 GLU A N 1
ATOM 565 C CA . GLU A 1 83 ? 27.071 -35.948 -41.279 1.00 91.50 83 GLU A CA 1
ATOM 566 C C . GLU A 1 83 ? 27.712 -35.669 -39.912 1.00 91.50 83 GLU A C 1
ATOM 568 O O . GLU A 1 83 ? 28.329 -36.565 -39.337 1.00 91.50 83 GLU A O 1
ATOM 573 N N . ARG A 1 84 ? 27.645 -34.425 -39.422 1.00 91.19 84 ARG A N 1
ATOM 574 C CA . ARG A 1 84 ? 28.124 -34.027 -38.095 1.00 91.19 84 ARG A CA 1
ATOM 575 C C . ARG A 1 84 ? 27.238 -32.930 -37.515 1.00 91.19 84 ARG A C 1
ATOM 577 O O . ARG A 1 84 ? 26.745 -32.105 -38.287 1.00 91.19 84 ARG A O 1
ATOM 584 N N . PRO A 1 85 ? 27.133 -32.824 -36.181 1.00 89.50 85 PRO A N 1
ATOM 585 C CA . PRO A 1 85 ? 26.368 -31.765 -35.552 1.00 89.50 85 PRO A CA 1
ATOM 586 C C . PRO A 1 85 ? 27.024 -30.407 -35.802 1.00 89.50 85 PRO A C 1
ATOM 588 O O . PRO A 1 85 ? 28.251 -30.258 -35.753 1.00 89.50 85 PRO A O 1
ATOM 591 N N . VAL A 1 86 ? 26.196 -29.395 -36.034 1.00 92.00 86 VAL A N 1
ATOM 592 C CA . VAL A 1 86 ? 26.620 -28.016 -36.278 1.00 92.00 86 VAL A CA 1
ATOM 593 C C . VAL A 1 86 ? 25.722 -27.101 -35.466 1.00 92.00 86 VAL A C 1
ATOM 595 O O . VAL A 1 86 ? 24.545 -26.960 -35.770 1.00 92.00 86 VAL A O 1
ATOM 598 N N . SER A 1 87 ? 26.283 -26.433 -34.458 1.00 88.88 87 SER A N 1
ATOM 599 C CA . SER A 1 87 ? 25.564 -25.405 -33.701 1.00 88.88 87 SER A CA 1
ATOM 600 C C . SER A 1 87 ? 25.808 -24.029 -34.321 1.00 88.88 87 SER A C 1
ATOM 602 O O . SER A 1 87 ? 26.950 -23.568 -34.400 1.00 88.88 87 SER A O 1
ATOM 604 N N . GLY A 1 88 ? 24.738 -23.369 -34.779 1.00 88.75 88 GLY A N 1
ATOM 605 C CA . GLY A 1 88 ? 24.801 -22.005 -35.310 1.00 88.75 88 GLY A CA 1
ATOM 606 C C . GLY A 1 88 ? 25.538 -21.878 -36.648 1.00 88.75 88 GLY A C 1
ATOM 607 O O . GLY A 1 88 ? 26.248 -20.890 -36.871 1.00 88.75 88 GLY A O 1
ATOM 608 N N . GLY A 1 89 ? 25.376 -22.863 -37.533 1.00 92.75 89 GLY A N 1
ATOM 609 C CA . GLY A 1 89 ? 25.883 -22.850 -38.901 1.00 92.75 89 GLY A CA 1
ATOM 610 C C . GLY A 1 89 ? 25.394 -21.629 -39.683 1.00 92.75 89 GLY A C 1
ATOM 611 O O . GLY A 1 89 ? 24.273 -21.149 -39.505 1.00 92.75 89 GLY A O 1
ATOM 612 N N . ARG A 1 90 ? 26.267 -21.065 -40.529 1.00 93.69 90 ARG A N 1
ATOM 613 C CA . ARG A 1 90 ? 25.957 -19.877 -41.341 1.00 93.69 90 ARG A CA 1
ATOM 614 C C . ARG A 1 90 ? 26.591 -19.957 -42.718 1.00 93.69 90 ARG A C 1
ATOM 616 O O . ARG A 1 90 ? 27.803 -20.163 -42.833 1.00 93.69 90 ARG A O 1
ATOM 623 N N . VAL A 1 91 ? 25.792 -19.669 -43.741 1.00 95.12 91 VAL A N 1
ATOM 624 C CA . VAL A 1 91 ? 26.265 -19.425 -45.109 1.00 95.12 91 VAL A CA 1
ATOM 625 C C . VAL A 1 91 ? 25.700 -18.119 -45.658 1.00 95.12 91 VAL A C 1
ATOM 627 O O . VAL A 1 91 ? 24.662 -17.622 -45.225 1.00 95.12 91 VAL A O 1
ATOM 630 N N . THR A 1 92 ? 26.426 -17.527 -46.600 1.00 96.56 92 THR A N 1
ATOM 631 C CA . THR A 1 92 ? 25.971 -16.398 -47.412 1.00 96.56 92 THR A CA 1
ATOM 632 C C . THR A 1 92 ? 25.867 -16.861 -48.853 1.00 96.56 92 THR A C 1
ATOM 634 O O . THR A 1 92 ? 26.873 -17.249 -49.445 1.00 96.56 92 THR A O 1
ATOM 637 N N . VAL A 1 93 ? 24.665 -16.797 -49.410 1.00 97.50 93 VAL A N 1
ATOM 638 C CA . VAL A 1 93 ? 24.415 -17.058 -50.825 1.00 97.50 93 VAL A CA 1
ATOM 639 C C . VAL A 1 93 ? 24.554 -15.753 -51.593 1.00 97.50 93 VAL A C 1
ATOM 641 O O . VAL A 1 93 ? 24.127 -14.695 -51.124 1.00 97.50 93 VAL A O 1
ATOM 644 N N . ILE A 1 94 ? 25.181 -15.820 -52.761 1.00 97.94 94 ILE A N 1
ATOM 645 C CA . ILE A 1 94 ? 25.406 -14.689 -53.652 1.00 97.94 94 ILE A CA 1
ATOM 646 C C . ILE A 1 94 ? 24.815 -15.034 -55.015 1.00 97.94 94 ILE A C 1
ATOM 648 O O . ILE A 1 94 ? 25.303 -15.953 -55.670 1.00 97.94 94 ILE A O 1
ATOM 652 N N . ALA A 1 95 ? 23.816 -14.267 -55.447 1.00 97.94 95 ALA A N 1
ATOM 653 C CA . ALA A 1 95 ? 23.303 -14.303 -56.812 1.00 97.94 95 ALA A CA 1
ATOM 654 C C . ALA A 1 95 ? 23.956 -13.179 -57.622 1.00 97.94 95 ALA A C 1
ATOM 656 O O . ALA A 1 95 ? 23.953 -12.023 -57.186 1.00 97.94 95 ALA A O 1
ATOM 657 N N . ALA A 1 96 ? 24.531 -13.500 -58.779 1.00 97.62 96 ALA A N 1
ATOM 658 C CA . ALA A 1 96 ? 25.231 -12.549 -59.636 1.00 97.62 96 ALA A CA 1
ATOM 659 C C . ALA A 1 96 ? 24.803 -12.675 -61.100 1.00 97.62 96 ALA A C 1
ATOM 661 O O . ALA A 1 96 ? 24.520 -13.768 -61.577 1.00 97.62 96 ALA A O 1
ATOM 662 N N . ASN A 1 97 ? 24.809 -11.556 -61.820 1.00 97.06 97 ASN A N 1
ATOM 663 C CA . ASN A 1 97 ? 24.652 -11.502 -63.272 1.00 97.06 97 ASN A CA 1
ATOM 664 C C . ASN A 1 97 ? 25.547 -10.387 -63.849 1.00 97.06 97 ASN A C 1
ATOM 666 O O . ASN A 1 97 ? 26.343 -9.770 -63.138 1.00 97.06 97 ASN A O 1
ATOM 670 N N . SER A 1 98 ? 25.419 -10.089 -65.145 1.00 94.62 98 SER A N 1
ATOM 671 C CA . SER A 1 98 ? 26.221 -9.033 -65.794 1.00 94.62 98 SER A CA 1
ATOM 672 C C . SER A 1 98 ? 26.016 -7.610 -65.235 1.00 94.62 98 SER A C 1
ATOM 674 O O . SER A 1 98 ? 26.834 -6.735 -65.520 1.00 94.62 98 SER A O 1
ATOM 676 N N . GLY A 1 99 ? 24.947 -7.367 -64.467 1.00 93.25 99 GLY A N 1
ATOM 677 C CA . GLY A 1 99 ? 24.619 -6.078 -63.854 1.00 93.25 99 GLY A CA 1
ATOM 678 C C . GLY A 1 99 ? 25.132 -5.892 -62.427 1.00 93.25 99 GLY A C 1
ATOM 679 O O . GLY A 1 99 ? 25.229 -4.755 -61.970 1.00 93.25 99 GLY A O 1
ATOM 680 N N . GLY A 1 100 ? 25.471 -6.968 -61.710 1.00 95.75 100 GLY A N 1
ATOM 681 C CA . GLY A 1 100 ? 25.940 -6.891 -60.324 1.00 95.75 100 GLY A CA 1
ATOM 682 C C . GLY A 1 100 ? 25.714 -8.178 -59.531 1.00 95.75 100 GLY A C 1
ATOM 683 O O . GLY A 1 100 ? 25.551 -9.251 -60.104 1.00 95.75 100 GLY A O 1
ATOM 684 N N . ALA A 1 101 ? 25.705 -8.068 -58.198 1.00 97.31 101 ALA A N 1
ATOM 685 C CA . ALA A 1 101 ? 25.458 -9.190 -57.295 1.00 97.31 101 ALA A CA 1
ATOM 686 C C . ALA A 1 101 ? 24.686 -8.769 -56.033 1.00 97.31 101 ALA A C 1
ATOM 688 O O . ALA A 1 101 ? 24.918 -7.685 -55.495 1.00 97.31 101 ALA A O 1
ATOM 689 N N . ALA A 1 102 ? 23.838 -9.664 -55.530 1.00 97.69 102 ALA A N 1
ATOM 690 C CA . ALA A 1 102 ? 23.081 -9.541 -54.286 1.00 97.69 102 ALA A CA 1
ATOM 691 C C . ALA A 1 102 ? 23.480 -10.654 -53.309 1.00 97.69 102 ALA A C 1
ATOM 693 O O . ALA A 1 102 ? 24.054 -11.663 -53.718 1.00 97.69 102 ALA A O 1
ATOM 694 N N . ARG A 1 103 ? 23.210 -10.471 -52.009 1.00 98.12 103 ARG A N 1
ATOM 695 C CA . ARG A 1 103 ? 23.594 -11.430 -50.959 1.00 98.12 103 ARG A CA 1
ATOM 696 C C . ARG A 1 103 ? 22.462 -11.670 -49.969 1.00 98.12 103 ARG A C 1
ATOM 698 O O . ARG A 1 103 ? 21.833 -10.705 -49.548 1.00 98.12 103 ARG A O 1
ATOM 705 N N . VAL A 1 104 ? 22.298 -12.921 -49.552 1.00 97.50 104 VAL A N 1
ATOM 706 C CA . VAL A 1 104 ? 21.321 -13.369 -48.546 1.00 97.50 104 VAL A CA 1
ATOM 707 C C . VAL A 1 104 ? 22.006 -14.308 -47.558 1.00 97.50 104 VAL A C 1
ATOM 709 O O . VAL A 1 104 ? 22.906 -15.064 -47.940 1.00 97.50 104 VAL A O 1
ATOM 712 N N . ARG A 1 105 ? 21.628 -14.247 -46.276 1.00 96.50 105 ARG A N 1
ATOM 713 C CA . ARG A 1 105 ? 22.163 -15.139 -45.239 1.00 96.50 105 ARG A CA 1
ATOM 714 C C . ARG A 1 105 ? 21.176 -16.251 -44.904 1.00 96.50 105 ARG A C 1
ATOM 716 O O . ARG A 1 105 ? 19.982 -16.002 -44.794 1.00 96.50 105 ARG A O 1
ATOM 723 N N . LEU A 1 106 ? 21.722 -17.442 -44.668 1.00 96.44 106 LEU A N 1
ATOM 724 C CA . LEU A 1 106 ? 21.017 -18.593 -44.110 1.00 96.44 106 LEU A CA 1
ATOM 725 C C . LEU A 1 106 ? 21.708 -19.025 -42.814 1.00 96.44 106 LEU A C 1
ATOM 727 O O . LEU A 1 106 ? 22.942 -19.130 -42.762 1.00 96.44 106 LEU A O 1
ATOM 731 N N . ARG A 1 107 ? 20.906 -19.262 -41.775 1.00 95.69 107 ARG A N 1
ATOM 732 C CA . ARG A 1 107 ? 21.336 -19.896 -40.525 1.00 95.69 107 ARG A CA 1
ATOM 733 C C . ARG A 1 107 ? 20.809 -21.317 -40.498 1.00 95.69 107 ARG A C 1
ATOM 735 O O . ARG A 1 107 ? 19.691 -21.544 -40.943 1.00 95.69 107 ARG A O 1
ATOM 742 N N . PHE A 1 108 ? 21.606 -22.241 -39.987 1.00 95.19 108 PHE A N 1
ATOM 743 C CA . PHE A 1 108 ? 21.159 -23.612 -39.818 1.00 95.19 108 PHE A CA 1
ATOM 744 C C . PHE A 1 108 ? 21.784 -24.271 -38.591 1.00 95.19 108 PHE A C 1
ATOM 746 O O . PHE A 1 108 ? 22.889 -23.909 -38.175 1.00 95.19 108 PHE A O 1
ATOM 753 N N . THR A 1 109 ? 21.094 -25.269 -38.055 1.00 94.38 109 THR A N 1
ATOM 754 C CA . THR A 1 109 ? 21.596 -26.166 -37.014 1.00 94.38 109 THR A CA 1
ATOM 755 C C . THR A 1 109 ? 21.489 -27.604 -37.508 1.00 94.38 109 THR A C 1
ATOM 757 O O . THR A 1 109 ? 20.465 -27.984 -38.063 1.00 94.38 109 THR A O 1
ATOM 760 N N . VAL A 1 110 ? 22.552 -28.394 -37.334 1.00 93.31 110 VAL A N 1
ATOM 761 C CA . VAL A 1 110 ? 22.483 -29.856 -37.473 1.00 93.31 110 VAL A CA 1
ATOM 762 C C . VAL A 1 110 ? 22.503 -30.426 -36.064 1.00 93.31 110 VAL A C 1
ATOM 764 O O . VAL A 1 110 ? 23.519 -30.315 -35.370 1.00 93.31 110 VAL A O 1
ATOM 767 N N . GLU A 1 111 ? 21.372 -30.948 -35.619 1.00 92.69 111 GLU A N 1
ATOM 768 C CA . GLU A 1 111 ? 21.208 -31.536 -34.297 1.00 92.69 111 GLU A CA 1
ATOM 769 C C . GLU A 1 111 ? 21.809 -32.936 -34.281 1.00 92.69 111 GLU A C 1
ATOM 771 O O . GLU A 1 111 ? 21.711 -33.681 -35.252 1.00 92.69 111 GLU A O 1
ATOM 776 N N . GLN A 1 112 ? 22.483 -33.280 -33.184 1.00 86.81 112 GLN A N 1
ATOM 777 C CA . GLN A 1 112 ? 23.047 -34.612 -33.017 1.00 86.81 112 GLN A CA 1
ATOM 778 C C . GLN A 1 112 ? 21.916 -35.637 -33.063 1.00 86.81 112 GLN A C 1
ATOM 780 O O . GLN A 1 112 ? 20.929 -35.490 -32.341 1.00 86.81 112 GLN A O 1
ATOM 785 N N . ALA A 1 113 ? 22.078 -36.682 -33.874 1.00 71.31 113 ALA A N 1
ATOM 786 C CA . ALA A 1 113 ? 21.108 -37.759 -33.923 1.00 71.31 113 ALA A CA 1
ATOM 787 C C . ALA A 1 113 ? 21.110 -38.414 -32.545 1.00 71.31 113 ALA A C 1
ATOM 789 O O . ALA A 1 113 ? 22.087 -39.057 -32.145 1.00 71.31 113 ALA A O 1
ATOM 790 N N . PHE A 1 114 ? 20.028 -38.228 -31.792 1.00 62.03 114 PHE A N 1
ATOM 791 C CA . PHE A 1 114 ? 19.780 -39.055 -30.627 1.00 62.03 114 PHE A CA 1
ATOM 792 C C . PHE A 1 114 ? 19.611 -40.465 -31.164 1.00 62.03 114 PHE A C 1
ATOM 794 O O . PHE A 1 114 ? 18.596 -40.790 -31.773 1.00 62.03 114 PHE A O 1
ATOM 801 N N . GLY A 1 115 ? 20.660 -41.276 -31.023 1.00 49.50 115 GLY A N 1
ATOM 802 C CA . GLY A 1 115 ? 20.586 -42.673 -31.390 1.00 49.50 115 GLY A CA 1
ATOM 803 C C . GLY A 1 115 ? 19.361 -43.262 -30.709 1.00 49.50 115 GLY A C 1
ATOM 804 O O . GLY A 1 115 ? 19.305 -43.301 -29.480 1.00 49.50 115 GLY A O 1
ATOM 805 N N . GLU A 1 116 ? 18.415 -43.741 -31.512 1.00 45.41 116 GLU A N 1
ATOM 806 C CA . GLU A 1 116 ? 17.458 -44.780 -31.141 1.00 45.41 116 GLU A CA 1
ATOM 807 C C . GLU A 1 116 ? 18.262 -46.057 -30.816 1.00 45.41 116 GLU A C 1
ATOM 809 O O . GLU A 1 116 ? 18.197 -47.094 -31.474 1.00 45.41 116 GLU A O 1
ATOM 814 N N . ALA A 1 117 ? 19.101 -45.985 -29.783 1.00 42.41 117 ALA A N 1
ATOM 815 C CA . ALA A 1 117 ? 19.405 -47.143 -28.986 1.00 42.41 117 ALA A CA 1
ATOM 816 C C . ALA A 1 117 ? 18.048 -47.579 -28.452 1.00 42.41 117 ALA A C 1
ATOM 818 O O . ALA A 1 117 ? 17.407 -46.802 -27.747 1.00 42.41 117 ALA A O 1
ATOM 819 N N . ALA A 1 118 ? 17.600 -48.768 -28.862 1.00 39.78 118 ALA A N 1
ATOM 820 C CA . ALA A 1 118 ? 16.410 -49.417 -28.337 1.00 39.78 118 ALA A CA 1
ATOM 821 C C . ALA A 1 118 ? 16.323 -49.119 -26.838 1.00 39.78 118 ALA A C 1
ATOM 823 O O . ALA A 1 118 ? 17.171 -49.591 -26.071 1.00 39.78 118 ALA A O 1
ATOM 824 N N . LEU A 1 119 ? 15.381 -48.244 -26.465 1.00 44.69 119 LEU A N 1
ATOM 825 C CA . LEU A 1 119 ? 15.242 -47.805 -25.089 1.00 44.69 119 LEU A CA 1
ATOM 826 C C . LEU A 1 119 ? 15.099 -49.082 -24.258 1.00 44.69 119 LEU A C 1
ATOM 828 O O . LEU A 1 119 ? 14.280 -49.940 -24.614 1.00 44.69 119 LEU A O 1
ATOM 832 N N . PRO A 1 120 ? 15.918 -49.278 -23.207 1.00 46.91 120 PRO A N 1
ATOM 833 C CA . PRO A 1 120 ? 15.621 -50.324 -22.247 1.00 46.91 120 PRO A CA 1
ATOM 834 C C . PRO A 1 120 ? 14.173 -50.096 -21.833 1.00 46.91 120 PRO A C 1
ATOM 836 O O . PRO A 1 120 ? 13.828 -48.962 -21.514 1.00 46.91 120 PRO A O 1
ATOM 839 N N . VAL A 1 121 ? 13.340 -51.138 -21.932 1.00 50.91 121 VAL A N 1
ATOM 840 C CA . VAL A 1 121 ? 11.950 -51.139 -21.455 1.00 50.91 121 VAL A CA 1
ATOM 841 C C . VAL A 1 121 ? 11.923 -50.335 -20.159 1.00 50.91 121 VAL A C 1
ATOM 843 O O . VAL A 1 121 ? 12.537 -50.765 -19.181 1.00 50.91 121 VAL A O 1
ATOM 846 N N . GLU A 1 122 ? 11.369 -49.118 -20.224 1.00 57.38 122 GLU A N 1
ATOM 847 C CA . GLU A 1 122 ? 11.573 -48.101 -19.196 1.00 57.38 122 GLU A CA 1
ATOM 848 C C . GLU A 1 122 ? 11.111 -48.675 -17.866 1.00 57.38 122 GLU A C 1
ATOM 850 O O . GLU A 1 122 ? 9.936 -49.000 -17.682 1.00 57.38 122 GLU A O 1
ATOM 855 N N . ALA A 1 123 ? 12.057 -48.851 -16.945 1.00 66.50 123 ALA A N 1
ATOM 856 C CA . ALA A 1 123 ? 11.709 -49.171 -15.579 1.00 66.50 123 ALA A CA 1
ATOM 857 C C . ALA A 1 123 ? 10.796 -48.048 -15.078 1.00 66.50 123 ALA A C 1
ATOM 859 O O . ALA A 1 123 ? 11.138 -46.871 -15.219 1.00 66.50 123 ALA A O 1
ATOM 860 N N . ALA A 1 124 ? 9.635 -48.414 -14.530 1.00 75.88 124 ALA A N 1
ATOM 861 C CA . ALA A 1 124 ? 8.722 -47.446 -13.943 1.00 75.88 124 ALA A CA 1
ATOM 862 C C . ALA A 1 124 ? 9.496 -46.524 -12.979 1.00 75.88 124 ALA A C 1
ATOM 864 O O . ALA A 1 124 ? 10.358 -47.019 -12.235 1.00 75.88 124 ALA A O 1
ATOM 865 N N . PRO A 1 125 ? 9.235 -45.203 -12.987 1.00 90.38 125 PRO A N 1
ATOM 866 C CA . PRO A 1 125 ? 9.923 -44.291 -12.092 1.00 90.38 125 PRO A CA 1
ATOM 867 C C . PRO A 1 125 ? 9.729 -44.737 -10.643 1.00 90.38 125 PRO A C 1
ATOM 869 O O . PRO A 1 125 ? 8.653 -45.198 -10.254 1.00 90.38 125 PRO A O 1
ATOM 872 N N . ARG A 1 126 ? 10.774 -44.597 -9.825 1.00 94.31 126 ARG A N 1
ATOM 873 C CA . ARG A 1 126 ? 10.718 -45.004 -8.416 1.00 94.31 126 ARG A CA 1
ATOM 874 C C . ARG A 1 126 ? 9.582 -44.289 -7.671 1.00 94.31 126 ARG A C 1
ATOM 876 O O . ARG A 1 126 ? 9.326 -43.101 -7.893 1.00 94.31 126 ARG A O 1
ATOM 883 N N . THR A 1 127 ? 8.968 -44.985 -6.721 1.00 95.38 127 THR A N 1
ATOM 884 C CA . THR A 1 127 ? 7.993 -44.413 -5.784 1.00 95.38 127 THR A CA 1
ATOM 885 C C . THR A 1 127 ? 8.636 -43.310 -4.936 1.00 95.38 127 THR A C 1
ATOM 887 O O . THR A 1 127 ? 9.776 -43.449 -4.480 1.00 95.38 127 THR A O 1
ATOM 890 N N . LEU A 1 128 ? 7.905 -42.216 -4.699 1.00 95.75 128 LEU A N 1
ATOM 891 C CA . LEU A 1 128 ? 8.352 -41.134 -3.816 1.00 95.75 128 LEU A CA 1
ATOM 892 C C . LEU A 1 128 ? 8.114 -41.505 -2.345 1.00 95.75 128 LEU A C 1
ATOM 894 O O . LEU A 1 128 ? 6.987 -41.777 -1.927 1.00 95.75 128 LEU A O 1
ATOM 898 N N . GLY A 1 129 ? 9.180 -41.490 -1.550 1.00 94.56 129 GLY A N 1
ATOM 899 C CA . GLY A 1 129 ? 9.147 -41.682 -0.106 1.00 94.56 129 GLY A CA 1
ATOM 900 C C . GLY A 1 129 ? 9.004 -40.372 0.672 1.00 94.56 129 GLY A C 1
ATOM 901 O O . GLY A 1 129 ? 9.000 -39.276 0.115 1.00 94.56 129 GLY A O 1
ATOM 902 N N . ALA A 1 130 ? 8.941 -40.475 2.002 1.00 93.19 130 ALA A N 1
ATOM 903 C CA . ALA A 1 130 ? 8.738 -39.323 2.886 1.00 93.19 130 ALA A CA 1
ATOM 904 C C . ALA A 1 130 ? 9.829 -38.236 2.773 1.00 93.19 130 ALA A C 1
ATOM 906 O O . ALA A 1 130 ? 9.554 -37.064 3.000 1.00 93.19 130 ALA A O 1
ATOM 907 N N . ALA A 1 131 ? 11.061 -38.611 2.415 1.00 93.75 131 ALA A N 1
ATOM 908 C CA . ALA A 1 131 ? 12.166 -37.669 2.218 1.00 93.75 131 ALA A CA 1
ATOM 909 C C . ALA A 1 131 ? 12.121 -36.954 0.854 1.00 93.75 131 ALA A C 1
ATOM 911 O O . ALA A 1 131 ? 12.823 -35.963 0.659 1.00 93.75 131 ALA A O 1
ATOM 912 N N . ASP A 1 132 ? 11.310 -37.449 -0.084 1.00 96.31 132 ASP A N 1
ATOM 913 C CA . ASP A 1 132 ? 11.266 -36.950 -1.456 1.00 96.31 132 ASP A CA 1
ATOM 914 C C . ASP A 1 132 ? 10.289 -35.790 -1.642 1.00 96.31 132 ASP A C 1
ATOM 916 O O . ASP A 1 132 ? 10.371 -35.106 -2.660 1.00 96.31 132 ASP A O 1
ATOM 920 N N . VAL A 1 133 ? 9.396 -35.556 -0.674 1.00 96.31 133 VAL A N 1
ATOM 921 C CA . VAL A 1 133 ? 8.360 -34.519 -0.714 1.00 96.31 133 VAL A CA 1
ATOM 922 C C . VAL A 1 133 ? 8.378 -33.717 0.583 1.00 96.31 133 VAL A C 1
ATOM 924 O O . VAL A 1 133 ? 8.371 -34.266 1.680 1.00 96.31 133 VAL A O 1
ATOM 927 N N . ALA A 1 134 ? 8.344 -32.397 0.455 1.00 94.81 134 ALA A N 1
ATOM 928 C CA . ALA A 1 134 ? 8.189 -31.471 1.563 1.00 94.81 134 ALA A CA 1
ATOM 929 C C . ALA A 1 134 ? 7.010 -30.533 1.288 1.00 94.81 134 ALA A C 1
ATOM 931 O O . ALA A 1 134 ? 7.046 -29.750 0.337 1.00 94.81 134 ALA A O 1
ATOM 932 N N . ILE A 1 135 ? 5.981 -30.569 2.137 1.00 93.62 135 ILE A N 1
ATOM 933 C CA . ILE A 1 135 ? 4.934 -29.541 2.129 1.00 93.62 135 ILE A CA 1
ATOM 934 C C . ILE A 1 135 ? 5.538 -28.274 2.741 1.00 93.62 135 ILE A C 1
ATOM 936 O O . ILE A 1 135 ? 5.834 -28.231 3.933 1.00 93.62 135 ILE A O 1
ATOM 940 N N . LEU A 1 136 ? 5.805 -27.269 1.905 1.00 83.56 136 LEU A N 1
ATOM 941 C CA . LEU A 1 136 ? 6.586 -26.090 2.281 1.00 83.56 136 LEU A CA 1
ATOM 942 C C . LEU A 1 136 ? 5.784 -25.124 3.147 1.00 83.56 136 LEU A C 1
ATOM 944 O O . LEU A 1 136 ? 6.217 -24.718 4.223 1.00 83.56 136 LEU A O 1
ATOM 948 N N . CYS A 1 137 ? 4.640 -24.694 2.629 1.00 77.75 137 CYS A N 1
ATOM 949 C CA . CYS A 1 137 ? 3.760 -23.752 3.292 1.00 77.75 137 CYS A CA 1
ATOM 950 C C . CYS A 1 137 ? 2.353 -23.859 2.718 1.00 77.75 137 CYS A C 1
ATOM 952 O O . CYS A 1 137 ? 2.141 -24.360 1.614 1.00 77.75 137 CYS A O 1
ATOM 954 N N . CYS A 1 138 ? 1.395 -23.351 3.480 1.00 84.69 138 CYS A N 1
ATOM 955 C CA . CYS A 1 138 ? 0.004 -23.278 3.083 1.00 84.69 138 CYS A CA 1
ATOM 956 C C . CYS A 1 138 ? -0.402 -21.809 3.008 1.00 84.69 138 CYS A C 1
ATOM 958 O O . CYS A 1 138 ? -0.051 -21.014 3.878 1.00 84.69 138 CYS A O 1
ATOM 960 N N . VAL A 1 139 ? -1.107 -21.438 1.944 1.00 81.12 139 VAL A N 1
ATOM 961 C CA . VAL A 1 139 ? -1.487 -20.054 1.652 1.00 81.12 139 VAL A CA 1
ATOM 962 C C . VAL A 1 139 ? -2.991 -19.924 1.812 1.00 81.12 139 VAL A C 1
ATOM 964 O O . VAL A 1 139 ? -3.737 -20.656 1.164 1.00 81.12 139 VAL A O 1
ATOM 967 N N . TRP A 1 140 ? -3.446 -18.998 2.657 1.00 81.88 140 TRP A N 1
ATOM 968 C CA . TRP A 1 140 ? -4.867 -18.668 2.776 1.00 81.88 140 TRP A CA 1
ATOM 969 C C . TRP A 1 140 ? -5.422 -18.174 1.434 1.00 81.88 140 TRP A C 1
ATOM 971 O O . TRP A 1 140 ? -4.815 -17.323 0.781 1.00 81.88 140 TRP A O 1
ATOM 981 N N . ARG A 1 141 ? -6.568 -18.719 1.012 1.00 76.75 141 ARG A N 1
ATOM 982 C CA . ARG A 1 141 ? -7.205 -18.428 -0.282 1.00 76.75 141 ARG A CA 1
ATOM 983 C C . ARG A 1 141 ? -8.690 -18.113 -0.096 1.00 76.75 141 ARG A C 1
ATOM 985 O O . ARG A 1 141 ? -9.413 -19.028 0.289 1.00 76.75 141 ARG A O 1
ATOM 992 N N . PRO A 1 142 ? -9.159 -16.878 -0.350 1.00 68.88 142 PRO A N 1
ATOM 993 C CA . PRO A 1 142 ? -8.370 -15.710 -0.756 1.00 68.88 142 PRO A CA 1
ATOM 994 C C . PRO A 1 142 ? -7.368 -15.265 0.326 1.00 68.88 142 PRO A C 1
ATOM 996 O O . PRO A 1 142 ? -7.475 -15.655 1.486 1.00 68.88 142 PRO A O 1
ATOM 999 N N . ALA A 1 143 ? -6.367 -14.471 -0.053 1.00 62.00 143 ALA A N 1
ATOM 1000 C CA . ALA A 1 143 ? -5.377 -13.969 0.898 1.00 62.00 143 ALA A CA 1
ATOM 1001 C C . ALA A 1 143 ? -6.048 -13.159 2.028 1.00 62.00 143 ALA A C 1
ATOM 1003 O O . ALA A 1 143 ? -7.015 -12.437 1.792 1.00 62.00 143 ALA A O 1
ATOM 1004 N N . GLY A 1 144 ? -5.530 -13.277 3.255 1.00 59.16 144 GLY A N 1
ATOM 1005 C CA . GLY A 1 144 ? -6.005 -12.511 4.417 1.00 59.16 144 GLY A CA 1
ATOM 1006 C C . GLY A 1 144 ? -7.208 -13.098 5.169 1.00 59.16 144 GLY A C 1
ATOM 1007 O O . GLY A 1 144 ? -7.667 -12.489 6.131 1.00 59.16 144 GLY A O 1
ATOM 1008 N N . GLN A 1 145 ? -7.708 -14.269 4.772 1.00 75.38 145 GLN A N 1
ATOM 1009 C CA . GLN A 1 145 ? -8.753 -15.001 5.502 1.00 75.38 145 GLN A CA 1
ATOM 1010 C C . GLN A 1 145 ? -8.178 -16.192 6.299 1.00 75.38 145 GLN A C 1
ATOM 1012 O O . GLN A 1 145 ? -6.966 -16.377 6.320 1.00 75.38 145 GLN A O 1
ATOM 1017 N N . GLY A 1 146 ? -9.024 -16.985 6.970 1.00 77.69 146 GLY A N 1
ATOM 1018 C CA . GLY A 1 146 ? -8.594 -18.061 7.888 1.00 77.69 146 GLY A CA 1
ATOM 1019 C C . GLY A 1 146 ? -9.378 -19.376 7.788 1.00 77.69 146 GLY A C 1
ATOM 1020 O O . GLY A 1 146 ? -9.280 -20.222 8.671 1.00 77.69 146 GLY A O 1
ATOM 1021 N N . VAL A 1 147 ? -10.195 -19.540 6.748 1.00 82.38 147 VAL A N 1
ATOM 1022 C CA . VAL A 1 147 ? -11.129 -20.662 6.572 1.00 82.38 147 VAL A CA 1
ATOM 1023 C C . VAL A 1 147 ? -10.641 -21.656 5.531 1.00 82.38 147 VAL A C 1
ATOM 1025 O O . VAL A 1 147 ? -10.841 -22.846 5.720 1.00 82.38 147 VAL A O 1
ATOM 1028 N N . THR A 1 148 ? -10.017 -21.222 4.437 1.00 86.50 148 THR A N 1
ATOM 1029 C CA . THR A 1 148 ? -9.635 -22.112 3.326 1.00 86.50 148 THR A CA 1
ATOM 1030 C C . THR A 1 148 ? -8.264 -21.776 2.751 1.00 86.50 148 THR A C 1
ATOM 1032 O O . THR A 1 148 ? -7.859 -20.615 2.705 1.00 86.50 148 THR A O 1
ATOM 1035 N N . PHE A 1 149 ? -7.510 -22.783 2.326 1.00 89.25 149 PHE A N 1
ATOM 1036 C CA . PHE A 1 149 ? -6.119 -22.605 1.929 1.00 89.25 149 PHE A CA 1
ATOM 1037 C C . PHE A 1 149 ? -5.646 -23.630 0.899 1.00 89.25 149 PHE A C 1
ATOM 1039 O O . PHE A 1 149 ? -6.283 -24.658 0.672 1.00 89.25 149 PHE A O 1
ATOM 1046 N N . THR A 1 150 ? -4.492 -23.341 0.304 1.00 90.38 150 THR A N 1
ATOM 1047 C CA . THR A 1 150 ? -3.850 -24.180 -0.710 1.00 90.38 150 THR A CA 1
ATOM 1048 C C . THR A 1 150 ? -2.375 -24.405 -0.354 1.00 90.38 150 THR A C 1
ATOM 1050 O O . THR A 1 150 ? -1.687 -23.427 -0.042 1.00 90.38 150 THR A O 1
ATOM 1053 N N . PRO A 1 151 ? -1.870 -25.651 -0.369 1.00 92.50 151 PRO A N 1
ATOM 1054 C CA . PRO A 1 151 ? -0.473 -25.943 -0.069 1.00 92.50 151 PRO A CA 1
ATOM 1055 C C . PRO A 1 151 ? 0.466 -25.704 -1.257 1.00 92.50 151 PRO A C 1
ATOM 1057 O O . PRO A 1 151 ? 0.079 -25.786 -2.424 1.00 92.50 151 PRO A O 1
ATOM 1060 N N . LEU A 1 152 ? 1.735 -25.464 -0.931 1.00 91.62 152 LEU A N 1
ATOM 1061 C CA . LEU A 1 152 ? 2.878 -25.571 -1.831 1.00 91.62 152 LEU A CA 1
ATOM 1062 C C . LEU A 1 152 ? 3.700 -26.800 -1.450 1.00 91.62 152 LEU A C 1
ATOM 1064 O O . LEU A 1 152 ? 4.018 -26.995 -0.275 1.00 91.62 152 LEU A O 1
ATOM 1068 N N . ALA A 1 153 ? 4.091 -27.592 -2.442 1.00 95.06 153 ALA A N 1
ATOM 1069 C CA . ALA A 1 153 ? 4.941 -28.760 -2.249 1.00 95.06 153 ALA A CA 1
ATOM 1070 C C . ALA A 1 153 ? 6.291 -28.562 -2.945 1.00 95.06 153 ALA A C 1
ATOM 1072 O O . ALA A 1 153 ? 6.367 -27.971 -4.018 1.00 95.06 153 ALA A O 1
ATOM 1073 N N . ARG A 1 154 ? 7.367 -29.069 -2.349 1.00 95.94 154 ARG A N 1
ATOM 1074 C CA . ARG A 1 154 ? 8.673 -29.234 -2.993 1.00 95.94 154 ARG A CA 1
ATOM 1075 C C . ARG A 1 154 ? 8.981 -30.712 -3.102 1.00 95.94 154 ARG A C 1
ATOM 1077 O O . ARG A 1 154 ? 8.720 -31.446 -2.156 1.00 95.94 154 ARG A O 1
ATOM 1084 N N . LEU A 1 155 ? 9.583 -31.118 -4.213 1.00 96.44 155 LEU A N 1
ATOM 1085 C CA . LEU A 1 155 ? 9.973 -32.504 -4.462 1.00 96.44 155 LEU A CA 1
ATOM 1086 C C . LEU A 1 155 ? 11.505 -32.644 -4.482 1.00 96.44 155 LEU A C 1
ATOM 1088 O O . LEU A 1 155 ? 12.083 -32.832 -5.552 1.00 96.44 155 LEU A O 1
ATOM 1092 N N . PRO A 1 156 ? 12.208 -32.495 -3.336 1.00 92.81 156 PRO A N 1
ATOM 1093 C CA . PRO A 1 156 ? 13.672 -32.583 -3.300 1.00 92.81 156 PRO A CA 1
ATOM 1094 C C . PRO A 1 156 ? 14.207 -33.939 -3.773 1.00 92.81 156 PRO A C 1
ATOM 1096 O O . PRO A 1 156 ? 15.326 -34.001 -4.271 1.00 92.81 156 PRO A O 1
ATOM 1099 N N . GLY A 1 157 ? 13.410 -35.004 -3.661 1.00 91.75 157 GLY A N 1
ATOM 1100 C CA . GLY A 1 157 ? 13.772 -36.338 -4.137 1.00 91.75 157 GLY A CA 1
ATOM 1101 C C . GLY A 1 157 ? 13.940 -36.452 -5.648 1.00 91.75 157 GLY A C 1
ATOM 1102 O O . GLY A 1 157 ? 14.585 -37.382 -6.123 1.00 91.75 157 GLY A O 1
ATOM 1103 N N . LEU A 1 158 ? 13.372 -35.505 -6.396 1.00 94.25 158 LEU A N 1
ATOM 1104 C CA . LEU A 1 158 ? 13.487 -35.427 -7.849 1.00 94.25 158 LEU A CA 1
ATOM 1105 C C . LEU A 1 158 ? 14.598 -34.466 -8.298 1.00 94.25 158 LEU A C 1
ATOM 1107 O O . LEU A 1 158 ? 14.723 -34.163 -9.482 1.00 94.25 158 LEU A O 1
ATOM 1111 N N . ALA A 1 159 ? 15.400 -33.934 -7.371 1.00 91.38 159 ALA A N 1
ATOM 1112 C CA . ALA A 1 159 ? 16.503 -33.055 -7.728 1.00 91.38 159 ALA A CA 1
ATOM 1113 C C . ALA A 1 159 ? 17.542 -33.815 -8.570 1.00 91.38 159 ALA A C 1
ATOM 1115 O O . ALA A 1 159 ? 18.179 -34.748 -8.091 1.00 91.38 159 ALA A O 1
ATOM 1116 N N . GLY A 1 160 ? 17.727 -33.375 -9.817 1.00 89.62 160 GLY A N 1
ATOM 1117 C CA . GLY A 1 160 ? 18.625 -34.018 -10.782 1.00 89.62 160 GLY A CA 1
ATOM 1118 C C . GLY A 1 160 ? 17.964 -35.098 -11.644 1.00 89.62 160 GLY A C 1
ATOM 1119 O O . GLY A 1 160 ? 18.602 -35.562 -12.583 1.00 89.62 160 GLY A O 1
ATOM 1120 N N . GLU A 1 161 ? 16.704 -35.448 -11.376 1.00 91.25 161 GLU A N 1
ATOM 1121 C CA . GLU A 1 161 ? 15.903 -36.318 -12.241 1.00 91.25 161 GLU A CA 1
ATOM 1122 C C . GLU A 1 161 ? 15.314 -35.511 -13.409 1.00 91.25 161 GLU A C 1
ATOM 1124 O O . GLU A 1 161 ? 14.998 -34.323 -13.277 1.00 91.25 161 GLU A O 1
ATOM 1129 N N . THR A 1 162 ? 15.117 -36.157 -14.558 1.00 91.12 162 THR A N 1
ATOM 1130 C CA . THR A 1 162 ? 14.265 -35.609 -15.621 1.00 91.12 162 THR A CA 1
ATOM 1131 C C . THR A 1 162 ? 12.815 -35.794 -15.196 1.00 91.12 162 THR A C 1
ATOM 1133 O O . THR A 1 162 ? 12.390 -36.918 -14.967 1.00 91.12 162 THR A O 1
ATOM 1136 N N . VAL A 1 163 ? 12.059 -34.704 -15.057 1.00 93.50 163 VAL A N 1
ATOM 1137 C CA . VAL A 1 163 ? 10.658 -34.734 -14.612 1.00 93.50 163 VAL A CA 1
ATOM 1138 C C . VAL A 1 163 ? 9.800 -34.045 -15.655 1.00 93.50 163 VAL A C 1
ATOM 1140 O O . VAL A 1 163 ? 9.882 -32.827 -15.802 1.00 93.50 163 VAL A O 1
ATOM 1143 N N . GLU A 1 164 ? 8.952 -34.813 -16.331 1.00 94.31 164 GLU A N 1
ATOM 1144 C CA . GLU A 1 164 ? 8.034 -34.275 -17.336 1.00 94.31 164 GLU A CA 1
ATOM 1145 C C . GLU A 1 164 ? 6.618 -34.065 -16.792 1.00 94.31 164 GLU A C 1
ATOM 1147 O O . GLU A 1 164 ? 5.874 -33.199 -17.246 1.00 94.31 164 GLU A O 1
ATOM 1152 N N . GLY A 1 165 ? 6.228 -34.826 -15.770 1.00 94.19 165 GLY A N 1
ATOM 1153 C CA . GLY A 1 165 ? 4.923 -34.672 -15.141 1.00 94.19 165 GLY A CA 1
ATOM 1154 C C . GLY A 1 165 ? 4.965 -34.950 -13.652 1.00 94.19 165 GLY A C 1
ATOM 1155 O O . GLY A 1 165 ? 5.655 -35.861 -13.198 1.00 94.19 165 GLY A O 1
ATOM 1156 N N . VAL A 1 166 ? 4.179 -34.179 -12.905 1.00 96.31 166 VAL A N 1
ATOM 1157 C CA . VAL A 1 166 ? 3.854 -34.435 -11.502 1.00 96.31 166 VAL A CA 1
ATOM 1158 C C . VAL A 1 166 ? 2.351 -34.303 -11.348 1.00 96.31 166 VAL A C 1
ATOM 1160 O O . VAL A 1 166 ? 1.758 -33.313 -11.780 1.00 96.31 166 VAL A O 1
ATOM 1163 N N . GLU A 1 167 ? 1.747 -35.279 -10.692 1.00 95.88 167 GLU A N 1
ATOM 1164 C CA . GLU A 1 167 ? 0.345 -35.249 -10.309 1.00 95.88 167 GLU A CA 1
ATOM 1165 C C . GLU A 1 167 ? 0.195 -35.443 -8.810 1.00 95.88 167 GLU A C 1
ATOM 1167 O O . GLU A 1 167 ? 1.077 -35.976 -8.133 1.00 95.88 167 GLU A O 1
ATOM 1172 N N . TRP A 1 168 ? -0.943 -35.000 -8.295 1.00 95.12 168 TRP A N 1
ATOM 1173 C CA . TRP A 1 168 ? -1.311 -35.142 -6.902 1.00 95.12 168 TRP A CA 1
ATOM 1174 C C . TRP A 1 168 ? -2.757 -35.623 -6.759 1.00 95.12 168 TRP A C 1
ATOM 1176 O O . TRP A 1 168 ? -3.568 -35.486 -7.679 1.00 95.12 168 TRP A O 1
ATOM 1186 N N . THR A 1 169 ? -3.081 -36.179 -5.594 1.00 93.19 169 THR A N 1
ATOM 1187 C CA . THR A 1 169 ? -4.453 -36.531 -5.210 1.00 93.19 169 THR A CA 1
ATOM 1188 C C . THR A 1 169 ? -4.672 -36.335 -3.707 1.00 93.19 169 THR A C 1
ATOM 1190 O O . THR A 1 169 ? -3.735 -36.486 -2.919 1.00 93.19 169 THR A O 1
ATOM 1193 N N . ASP A 1 170 ? -5.896 -35.968 -3.325 1.00 90.44 170 ASP A N 1
ATOM 1194 C CA . ASP A 1 170 ? -6.412 -35.867 -1.951 1.00 90.44 170 ASP A CA 1
ATOM 1195 C C . ASP A 1 170 ? -7.398 -37.000 -1.607 1.00 90.44 170 ASP A C 1
ATOM 1197 O O . ASP A 1 170 ? -8.077 -36.941 -0.582 1.00 90.44 170 ASP A O 1
ATOM 1201 N N . ALA A 1 171 ? -7.506 -38.026 -2.462 1.00 84.25 171 ALA A N 1
ATOM 1202 C CA . ALA A 1 171 ? -8.392 -39.161 -2.225 1.00 84.25 171 ALA A CA 1
ATOM 1203 C C . ALA A 1 171 ? -7.974 -39.952 -0.962 1.00 84.25 171 ALA A C 1
ATOM 1205 O O . ALA A 1 171 ? -6.776 -40.186 -0.769 1.00 84.25 171 ALA A O 1
ATOM 1206 N N . PRO A 1 172 ? -8.936 -40.376 -0.114 1.00 73.31 172 PRO A N 1
ATOM 1207 C CA . PRO A 1 172 ? -8.653 -41.152 1.090 1.00 73.31 172 PRO A CA 1
ATOM 1208 C C . PRO A 1 172 ? -8.100 -42.543 0.751 1.00 73.31 172 PRO A C 1
ATOM 1210 O O . PRO A 1 172 ? -8.390 -43.099 -0.309 1.00 73.31 172 PRO A O 1
ATOM 1213 N N . ASP A 1 173 ? -7.327 -43.104 1.684 1.00 64.38 173 ASP A N 1
ATOM 1214 C CA . ASP A 1 173 ? -6.686 -44.423 1.565 1.00 64.38 173 ASP A CA 1
ATOM 1215 C C . ASP A 1 173 ? -7.714 -45.564 1.402 1.00 64.38 173 ASP A C 1
ATOM 1217 O O . ASP A 1 173 ? -7.400 -46.596 0.818 1.00 64.38 173 ASP A O 1
ATOM 1221 N N . ASP A 1 174 ? -8.943 -45.343 1.878 1.00 54.81 174 ASP A N 1
ATOM 1222 C CA . ASP A 1 174 ? -10.002 -46.339 2.073 1.00 54.81 174 ASP A CA 1
ATOM 1223 C C . ASP A 1 174 ? -10.881 -46.568 0.830 1.00 54.81 174 ASP A C 1
ATOM 1225 O O . ASP A 1 174 ? -12.042 -46.979 0.952 1.00 54.81 174 ASP A O 1
ATOM 1229 N N . ALA A 1 175 ? -10.381 -46.287 -0.379 1.00 53.62 175 ALA A N 1
ATOM 1230 C CA . ALA A 1 175 ? -11.022 -46.877 -1.551 1.00 53.62 175 ALA A CA 1
ATOM 1231 C C . ALA A 1 175 ? -11.020 -48.402 -1.310 1.00 53.62 175 ALA A C 1
ATOM 1233 O O . ALA A 1 175 ? -9.945 -48.939 -1.052 1.00 53.62 175 ALA A O 1
ATOM 1234 N N . PRO A 1 176 ? -12.191 -49.071 -1.261 1.00 50.78 176 PRO A N 1
ATOM 1235 C CA . PRO A 1 176 ? -12.304 -50.449 -0.777 1.00 50.78 176 PRO A CA 1
ATOM 1236 C C . PRO A 1 176 ? -11.268 -51.353 -1.457 1.00 50.78 176 PRO A C 1
ATOM 1238 O O . PRO A 1 176 ? -10.979 -51.131 -2.625 1.00 50.78 176 PRO A O 1
ATOM 1241 N N . ASP A 1 177 ? -10.715 -52.356 -0.765 1.00 45.50 177 ASP A N 1
ATOM 1242 C CA . ASP A 1 177 ? -9.680 -53.269 -1.307 1.00 45.50 177 ASP A CA 1
ATOM 1243 C C . ASP A 1 177 ? -10.128 -54.011 -2.594 1.00 45.50 177 ASP A C 1
ATOM 1245 O O . ASP A 1 177 ? -9.324 -54.608 -3.308 1.00 45.50 177 ASP A O 1
ATOM 1249 N N . ASP A 1 178 ? -11.428 -53.989 -2.887 1.00 47.47 178 ASP A N 1
ATOM 1250 C CA . ASP A 1 178 ? -12.098 -54.482 -4.090 1.00 47.47 178 ASP A CA 1
ATOM 1251 C C . ASP A 1 178 ? -12.328 -53.409 -5.182 1.00 47.47 178 ASP A C 1
ATOM 1253 O O . ASP A 1 178 ? -12.821 -53.712 -6.274 1.00 47.47 178 ASP A O 1
ATOM 1257 N N . ALA A 1 179 ? -11.915 -52.163 -4.943 1.00 48.34 179 ALA A N 1
ATOM 1258 C CA . ALA A 1 179 ? -11.612 -51.201 -5.993 1.00 48.34 179 ALA A CA 1
ATOM 1259 C C . ALA A 1 179 ? -10.355 -51.685 -6.737 1.00 48.34 179 ALA A C 1
ATOM 1261 O O . ALA A 1 179 ? -9.441 -52.221 -6.110 1.00 48.34 179 ALA A O 1
ATOM 1262 N N . PRO A 1 180 ? -10.291 -51.552 -8.075 1.00 44.31 180 PRO A N 1
ATOM 1263 C CA . PRO A 1 180 ? -9.116 -51.978 -8.829 1.00 44.31 180 PRO A CA 1
ATOM 1264 C C . PRO A 1 180 ? -7.856 -51.366 -8.207 1.00 44.31 180 PRO A C 1
ATOM 1266 O O . PRO A 1 180 ? -7.895 -50.222 -7.768 1.00 44.31 180 PRO A O 1
ATOM 1269 N N . GLU A 1 181 ? -6.751 -52.117 -8.215 1.00 50.25 181 GLU A N 1
ATOM 1270 C CA . GLU A 1 181 ? -5.414 -51.826 -7.644 1.00 50.25 181 GLU A CA 1
ATOM 1271 C C . GLU A 1 181 ? -4.809 -50.452 -8.056 1.00 50.25 181 GLU A C 1
ATOM 1273 O O . GLU A 1 181 ? -3.725 -50.066 -7.629 1.00 50.25 181 GLU A O 1
ATOM 1278 N N . TYR A 1 182 ? -5.545 -49.677 -8.854 1.00 53.47 182 TYR A N 1
ATOM 1279 C CA . TYR A 1 182 ? -5.295 -48.317 -9.289 1.00 53.47 182 TYR A CA 1
ATOM 1280 C C . TYR A 1 182 ? -6.489 -47.423 -8.920 1.00 53.47 182 TYR A C 1
ATOM 1282 O O . TYR A 1 182 ? -7.598 -47.619 -9.424 1.00 53.47 182 TYR A O 1
ATOM 1290 N N . LEU A 1 183 ? -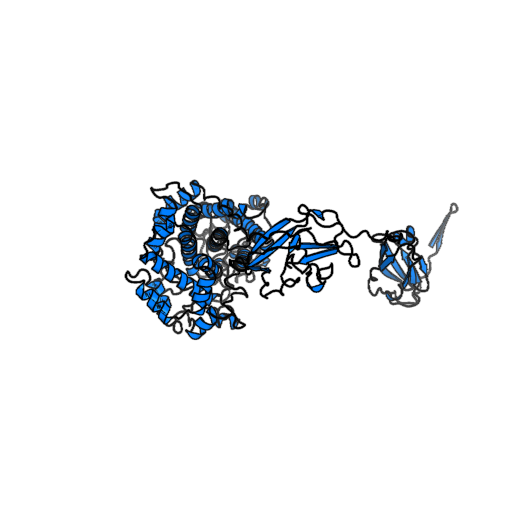6.255 -46.374 -8.118 1.00 55.22 183 LEU A N 1
ATOM 1291 C CA . LEU A 1 183 ? -7.167 -45.223 -8.060 1.00 55.22 183 LEU A CA 1
ATOM 1292 C C . LEU A 1 183 ? -7.518 -44.819 -9.506 1.00 55.22 183 LEU A C 1
ATOM 1294 O O . LEU A 1 183 ? -6.585 -44.653 -10.300 1.00 55.22 183 LEU A O 1
ATOM 1298 N N . PRO A 1 184 ? -8.806 -44.664 -9.878 1.00 61.81 184 PRO A N 1
ATOM 1299 C CA . PRO A 1 184 ? -9.166 -44.286 -11.238 1.00 61.81 184 PRO A CA 1
ATOM 1300 C C . PRO A 1 184 ? -8.388 -43.035 -11.648 1.00 61.81 184 PRO A C 1
ATOM 1302 O O . PRO A 1 184 ? -8.287 -42.087 -10.867 1.00 61.81 184 PRO A O 1
ATOM 1305 N N . GLU A 1 185 ? -7.856 -43.017 -12.870 1.00 64.25 185 GLU A N 1
ATOM 1306 C CA . GLU A 1 185 ? -7.026 -41.926 -13.406 1.00 64.25 185 GLU A CA 1
ATOM 1307 C C . GLU A 1 185 ? -7.672 -40.535 -13.212 1.00 64.25 185 GLU A C 1
ATOM 1309 O O . GLU A 1 185 ? -6.984 -39.542 -13.004 1.00 64.25 185 GLU A O 1
ATOM 1314 N N . ALA A 1 186 ? -9.007 -40.491 -13.136 1.00 67.00 186 ALA A N 1
ATOM 1315 C CA . ALA A 1 186 ? -9.827 -39.316 -12.840 1.00 67.00 186 ALA A CA 1
ATOM 1316 C C . ALA A 1 186 ? -9.577 -38.631 -11.475 1.00 67.00 186 ALA A C 1
ATOM 1318 O O . ALA A 1 186 ? -10.036 -37.504 -11.281 1.00 67.00 186 ALA A O 1
ATOM 1319 N N . HIS A 1 187 ? -8.892 -39.274 -10.523 1.00 81.69 187 HIS A N 1
ATOM 1320 C CA . HIS A 1 187 ? -8.602 -38.700 -9.199 1.00 81.69 187 HIS A CA 1
ATOM 1321 C C . HIS A 1 187 ? -7.245 -37.996 -9.107 1.00 81.69 187 HIS A C 1
ATOM 1323 O O . HIS A 1 187 ? -6.971 -37.336 -8.101 1.00 81.69 187 HIS A O 1
ATOM 1329 N N . TRP A 1 188 ? -6.412 -38.116 -10.139 1.00 90.25 188 TRP A N 1
ATOM 1330 C CA . TRP A 1 188 ? -5.122 -37.446 -10.212 1.00 90.25 188 TRP A CA 1
ATOM 1331 C C . TRP A 1 188 ? -5.255 -36.101 -10.914 1.00 90.25 188 TRP A C 1
ATOM 1333 O O . TRP A 1 188 ? -5.933 -35.959 -11.931 1.00 90.25 188 TRP A O 1
ATOM 1343 N N . ARG A 1 189 ? -4.628 -35.080 -10.331 1.00 91.69 189 ARG A N 1
ATOM 1344 C CA . ARG A 1 189 ? -4.646 -33.710 -10.841 1.00 91.69 189 ARG A CA 1
ATOM 1345 C C . ARG A 1 189 ? -3.212 -33.254 -11.085 1.00 91.69 189 ARG A C 1
ATOM 1347 O O . ARG A 1 189 ? -2.354 -33.514 -10.241 1.00 91.69 189 ARG A O 1
ATOM 1354 N N . PRO A 1 190 ? -2.925 -32.544 -12.185 1.00 92.56 190 PRO A N 1
ATOM 1355 C CA . PRO A 1 190 ? -1.583 -32.036 -12.431 1.00 92.56 190 PRO A CA 1
ATOM 1356 C C . PRO A 1 190 ? -1.165 -31.048 -11.337 1.00 92.56 190 PRO A C 1
ATOM 1358 O O . PRO A 1 190 ? -1.928 -30.163 -10.938 1.00 92.56 190 PRO A O 1
ATOM 1361 N N . ALA A 1 191 ? 0.063 -31.208 -10.847 1.00 92.88 191 ALA A N 1
ATOM 1362 C CA . ALA A 1 191 ? 0.728 -30.239 -9.992 1.00 92.88 191 ALA A CA 1
ATOM 1363 C C . ALA A 1 191 ? 1.448 -29.222 -10.885 1.00 92.88 191 ALA A C 1
ATOM 1365 O O . ALA A 1 191 ? 2.177 -29.594 -11.805 1.00 92.88 191 ALA A O 1
ATOM 1366 N N . ARG A 1 192 ? 1.266 -27.925 -10.634 1.00 89.38 192 ARG A N 1
ATOM 1367 C CA . ARG A 1 192 ? 1.837 -26.889 -11.502 1.00 89.38 192 ARG A CA 1
ATOM 1368 C C . ARG A 1 192 ? 3.223 -26.479 -11.003 1.00 89.38 192 ARG A C 1
ATOM 1370 O O . ARG A 1 192 ? 3.307 -26.020 -9.868 1.00 89.38 192 ARG A O 1
ATOM 1377 N N . PRO A 1 193 ? 4.286 -26.527 -11.823 1.00 90.06 193 PRO A N 1
ATOM 1378 C CA . PRO A 1 193 ? 5.573 -25.953 -11.448 1.00 90.06 193 PRO A CA 1
ATOM 1379 C C . PRO A 1 193 ? 5.446 -24.461 -11.119 1.00 90.06 193 PRO A C 1
ATOM 1381 O O . PRO A 1 193 ? 4.866 -23.684 -11.886 1.00 90.06 193 PRO A O 1
ATOM 1384 N N . LYS A 1 194 ? 6.005 -24.043 -9.985 1.00 85.06 194 LYS A N 1
ATOM 1385 C CA . LYS A 1 194 ? 6.024 -22.644 -9.568 1.00 85.06 194 LYS A CA 1
ATOM 1386 C C . LYS A 1 194 ? 7.092 -21.893 -10.362 1.00 85.06 194 LYS A C 1
ATOM 1388 O O . LYS A 1 194 ? 8.276 -22.225 -10.318 1.00 85.06 194 LYS A O 1
ATOM 1393 N N . ALA A 1 195 ? 6.675 -20.864 -11.097 1.00 81.19 195 ALA A N 1
ATOM 1394 C CA . ALA A 1 195 ? 7.576 -20.095 -11.951 1.00 81.19 195 ALA A CA 1
ATOM 1395 C C . ALA A 1 195 ? 8.753 -19.508 -11.147 1.00 81.19 195 ALA A C 1
ATOM 1397 O O . ALA A 1 195 ? 8.550 -18.800 -10.162 1.00 81.19 195 ALA A O 1
ATOM 1398 N N . GLY A 1 196 ? 9.983 -19.794 -11.587 1.00 81.12 196 GLY A N 1
ATOM 1399 C CA . GLY A 1 196 ? 11.214 -19.305 -10.955 1.00 81.12 196 GLY A CA 1
ATOM 1400 C C . GLY A 1 196 ? 11.699 -20.102 -9.737 1.00 81.12 196 GLY A C 1
ATOM 1401 O O . GLY A 1 196 ? 12.753 -19.770 -9.201 1.00 81.12 196 GLY A O 1
ATOM 1402 N N . GLU A 1 197 ? 10.992 -21.155 -9.313 1.00 83.75 197 GLU A N 1
ATOM 1403 C CA . GLU A 1 197 ? 11.379 -22.002 -8.177 1.00 83.75 197 GLU A CA 1
ATOM 1404 C C . GLU A 1 197 ? 11.432 -23.480 -8.596 1.00 83.75 197 GLU A C 1
ATOM 1406 O O . GLU A 1 197 ? 10.445 -24.209 -8.507 1.00 83.75 197 GLU A O 1
ATOM 1411 N N . ALA A 1 198 ? 12.601 -23.932 -9.064 1.00 87.25 198 ALA A N 1
ATOM 1412 C CA . ALA A 1 198 ? 12.796 -25.310 -9.519 1.00 87.25 198 ALA A CA 1
ATOM 1413 C C . ALA A 1 198 ? 12.414 -26.340 -8.436 1.00 87.25 198 ALA A C 1
ATOM 1415 O O . ALA A 1 198 ? 12.789 -26.207 -7.268 1.00 87.25 198 ALA A O 1
ATOM 1416 N N . GLY A 1 199 ? 11.659 -27.368 -8.836 1.00 89.88 199 GLY A N 1
ATOM 1417 C CA . GLY A 1 199 ? 11.197 -28.444 -7.953 1.00 89.88 199 GLY A CA 1
ATOM 1418 C C . GLY A 1 199 ? 10.099 -28.046 -6.958 1.00 89.88 199 GLY A C 1
ATOM 1419 O O . GLY A 1 199 ? 9.775 -28.848 -6.082 1.00 89.88 199 GLY A O 1
ATOM 1420 N N . VAL A 1 200 ? 9.539 -26.833 -7.054 1.00 92.00 200 VAL A N 1
ATOM 1421 C CA . VAL A 1 200 ? 8.393 -26.376 -6.253 1.00 92.00 200 VAL A CA 1
ATOM 1422 C C . VAL A 1 200 ? 7.130 -26.383 -7.107 1.00 92.00 200 VAL A C 1
ATOM 1424 O O . VAL A 1 200 ? 7.147 -25.925 -8.247 1.00 92.00 200 VAL A O 1
ATOM 1427 N N . TYR A 1 201 ? 6.028 -26.869 -6.540 1.00 93.06 201 TYR A N 1
ATOM 1428 C CA . TYR A 1 201 ? 4.751 -27.053 -7.217 1.00 93.06 201 TYR A CA 1
ATOM 1429 C C . TYR A 1 201 ? 3.593 -26.419 -6.434 1.00 93.06 201 TYR A C 1
ATOM 1431 O O . TYR A 1 201 ? 3.510 -26.520 -5.206 1.00 93.06 201 TYR A O 1
ATOM 1439 N N . GLU A 1 202 ? 2.689 -25.769 -7.165 1.00 88.94 202 GLU A N 1
ATOM 1440 C CA . GLU A 1 202 ? 1.424 -25.217 -6.681 1.00 88.94 202 GLU A CA 1
ATOM 1441 C C . GLU A 1 202 ? 0.297 -26.252 -6.850 1.00 88.94 202 GLU A C 1
ATOM 1443 O O . GLU A 1 202 ? 0.098 -26.793 -7.944 1.00 88.94 202 GLU A O 1
ATOM 1448 N N . ILE A 1 203 ? -0.443 -26.529 -5.771 1.00 92.31 203 ILE A N 1
ATOM 1449 C CA . ILE A 1 203 ? -1.411 -27.637 -5.697 1.00 92.31 203 ILE A CA 1
ATOM 1450 C C . ILE A 1 203 ? -2.849 -27.104 -5.775 1.00 92.31 203 ILE A C 1
ATOM 1452 O O . ILE A 1 203 ? -3.523 -26.944 -4.765 1.00 92.31 203 ILE A O 1
ATOM 1456 N N . PHE A 1 204 ? -3.329 -26.779 -6.974 1.00 84.19 204 PHE A N 1
ATOM 1457 C CA . PHE A 1 204 ? -4.659 -26.179 -7.164 1.00 84.19 204 PHE A CA 1
ATOM 1458 C C . PHE A 1 204 ? -5.775 -27.211 -7.209 1.00 84.19 204 PHE A C 1
ATOM 1460 O O . PHE A 1 204 ? -5.646 -28.183 -7.944 1.00 84.19 204 PHE A O 1
ATOM 1467 N N . ALA A 1 205 ? -6.922 -26.938 -6.574 1.00 81.06 205 ALA A N 1
ATOM 1468 C CA . ALA A 1 205 ? -8.066 -27.852 -6.553 1.00 81.06 205 ALA A CA 1
ATOM 1469 C C . ALA A 1 205 ? -8.524 -28.312 -7.949 1.00 81.06 205 ALA A C 1
ATOM 1471 O O . ALA A 1 205 ? -8.910 -29.460 -8.114 1.00 81.06 205 ALA A O 1
ATOM 1472 N N . THR A 1 206 ? -8.436 -27.474 -8.977 1.00 75.25 206 THR A N 1
ATOM 1473 C CA . THR A 1 206 ? -8.841 -27.820 -10.353 1.00 75.25 206 THR A CA 1
ATOM 1474 C C . THR A 1 206 ? -7.696 -28.369 -11.213 1.00 75.25 206 THR A C 1
ATOM 1476 O O . THR A 1 206 ? -7.879 -28.585 -12.410 1.00 75.25 206 THR A O 1
ATOM 1479 N N . GLY A 1 207 ? -6.492 -28.540 -10.653 1.00 67.94 207 GLY A N 1
ATOM 1480 C CA . GLY A 1 207 ? -5.269 -28.867 -11.399 1.00 67.94 207 GLY A CA 1
ATOM 1481 C C . GLY A 1 207 ? -4.794 -27.749 -12.338 1.00 67.94 207 GLY A C 1
ATOM 1482 O O . GLY A 1 207 ? -3.788 -27.891 -13.028 1.00 67.94 207 GLY A O 1
ATOM 1483 N N . ARG A 1 208 ? -5.499 -26.615 -12.397 1.00 67.31 208 ARG A N 1
ATOM 1484 C CA . ARG A 1 208 ? -5.155 -25.466 -13.238 1.00 67.31 208 ARG A CA 1
ATOM 1485 C C . ARG A 1 208 ? -5.246 -24.191 -12.406 1.00 67.31 208 ARG A C 1
ATOM 1487 O O . ARG A 1 208 ? -6.143 -24.090 -11.573 1.00 67.31 208 ARG A O 1
ATOM 1494 N N . PRO A 1 209 ? -4.358 -23.209 -12.624 1.00 58.41 209 PRO A N 1
ATOM 1495 C CA . PRO A 1 209 ? -4.538 -21.909 -12.001 1.00 58.41 209 PRO A CA 1
ATOM 1496 C C . PRO A 1 209 ? -5.865 -21.300 -12.486 1.00 58.41 209 PRO A C 1
ATOM 1498 O O . PRO A 1 209 ? -6.213 -21.469 -13.663 1.00 58.41 209 PRO A O 1
ATOM 1501 N N . PRO A 1 210 ? -6.610 -20.598 -11.619 1.00 62.91 210 PRO A N 1
ATOM 1502 C CA . PRO A 1 210 ? -7.757 -19.816 -12.065 1.00 62.91 210 PRO A CA 1
ATOM 1503 C C . PRO A 1 210 ? -7.300 -18.778 -13.110 1.00 62.91 210 PRO A C 1
ATOM 1505 O O . PRO A 1 210 ? -6.166 -18.282 -13.035 1.00 62.91 210 PRO A O 1
ATOM 1508 N N . PRO A 1 211 ? -8.151 -18.420 -14.085 1.00 66.94 211 PRO A N 1
ATOM 1509 C CA . PRO A 1 211 ? -7.931 -17.238 -14.908 1.00 66.94 211 PRO A CA 1
ATOM 1510 C C . PRO A 1 211 ? -7.646 -16.005 -14.041 1.00 66.94 211 PRO A C 1
ATOM 1512 O O . PRO A 1 211 ? -8.136 -15.881 -12.919 1.00 66.94 211 PRO A O 1
ATOM 1515 N N . ALA A 1 212 ? -6.839 -15.074 -14.552 1.00 47.44 212 ALA A N 1
ATOM 1516 C CA . ALA A 1 212 ? -6.537 -13.847 -13.824 1.00 47.44 212 ALA A CA 1
ATOM 1517 C C . ALA A 1 212 ? -7.837 -13.089 -13.494 1.00 47.44 212 ALA A C 1
ATOM 1519 O O . ALA A 1 212 ? -8.556 -12.679 -14.401 1.00 47.44 212 ALA A O 1
ATOM 1520 N N . GLY A 1 213 ? -8.113 -12.896 -12.201 1.00 48.62 213 GLY A N 1
ATOM 1521 C CA . GLY A 1 213 ? -9.330 -12.240 -11.708 1.00 48.62 213 GLY A CA 1
ATOM 1522 C C . GLY A 1 213 ? -10.402 -13.191 -11.167 1.00 48.62 213 GLY A C 1
ATOM 1523 O O . GLY A 1 213 ? -11.276 -12.729 -10.435 1.00 48.62 213 GLY A O 1
ATOM 1524 N N . ASP A 1 214 ? -10.300 -14.495 -11.439 1.00 53.06 214 ASP A N 1
ATOM 1525 C CA . ASP A 1 214 ? -11.214 -15.495 -10.888 1.00 53.06 214 ASP A CA 1
ATOM 1526 C C . ASP A 1 214 ? -10.789 -15.925 -9.471 1.00 53.06 214 ASP A C 1
ATOM 1528 O O . ASP A 1 214 ? -9.594 -15.942 -9.147 1.00 53.06 214 ASP A O 1
ATOM 1532 N N . PRO A 1 215 ? -11.750 -16.278 -8.595 1.00 56.41 215 PRO A N 1
ATOM 1533 C CA . PRO A 1 215 ? -11.441 -16.792 -7.271 1.00 56.41 215 PRO A CA 1
ATOM 1534 C C . PRO A 1 215 ? -10.678 -18.116 -7.386 1.00 56.41 215 PRO A C 1
ATOM 1536 O O . PRO A 1 215 ? -11.180 -19.091 -7.938 1.00 56.41 215 PRO A O 1
ATOM 1539 N N . ASP A 1 216 ? -9.463 -18.136 -6.840 1.00 65.94 216 ASP A N 1
ATOM 1540 C CA . ASP A 1 216 ? -8.630 -19.332 -6.713 1.00 65.94 216 ASP A CA 1
ATOM 1541 C C . ASP A 1 216 ? -9.310 -20.337 -5.770 1.00 65.94 216 ASP A C 1
ATOM 1543 O O . ASP A 1 216 ? -9.428 -20.040 -4.572 1.00 65.94 216 ASP A O 1
ATOM 1547 N N . PRO A 1 217 ? -9.818 -21.483 -6.268 1.00 73.00 217 PRO A N 1
ATOM 1548 C CA . PRO A 1 217 ? -10.515 -22.431 -5.419 1.00 73.00 217 PRO A CA 1
ATOM 1549 C C . PRO A 1 217 ? -9.510 -23.054 -4.451 1.00 73.00 217 PRO A C 1
ATOM 1551 O O . PRO A 1 217 ? -8.608 -23.803 -4.834 1.00 73.00 217 PRO A O 1
ATOM 1554 N N . ALA A 1 218 ? -9.673 -22.718 -3.174 1.00 83.00 218 ALA A N 1
ATOM 1555 C CA . ALA A 1 218 ? -8.896 -23.293 -2.094 1.00 83.00 218 ALA A CA 1
ATOM 1556 C C . ALA A 1 218 ? -9.052 -24.818 -2.065 1.00 83.00 218 ALA A C 1
ATOM 1558 O O . ALA A 1 218 ? -10.157 -25.331 -2.245 1.00 83.00 218 ALA A O 1
ATOM 1559 N N . LEU A 1 219 ? -7.953 -25.529 -1.813 1.00 90.25 219 LEU A N 1
ATOM 1560 C CA . LEU A 1 219 ? -7.973 -26.988 -1.773 1.00 90.25 219 LEU A CA 1
ATOM 1561 C C . LEU A 1 219 ? -8.556 -27.524 -0.463 1.00 90.25 219 LEU A C 1
ATOM 1563 O O . LEU A 1 219 ? -9.407 -28.405 -0.477 1.00 90.25 219 LEU A O 1
ATOM 1567 N N . PHE A 1 220 ? -8.114 -26.970 0.664 1.00 91.94 220 PHE A N 1
ATOM 1568 C CA . PHE A 1 220 ? -8.506 -27.433 1.990 1.00 91.94 220 PHE A CA 1
ATOM 1569 C C . PHE A 1 220 ? -9.273 -26.367 2.754 1.00 91.94 220 PHE A C 1
ATOM 1571 O O . PHE A 1 220 ? -9.073 -25.162 2.568 1.00 91.94 220 PHE A O 1
ATOM 1578 N N . ARG A 1 221 ? -10.106 -26.825 3.689 1.00 90.69 221 ARG A N 1
ATOM 1579 C CA . ARG A 1 221 ? -10.652 -25.984 4.754 1.00 90.69 221 ARG A CA 1
ATOM 1580 C C . ARG A 1 221 ? -9.827 -26.128 6.036 1.00 90.69 221 ARG A C 1
ATOM 1582 O O . ARG A 1 221 ? -9.255 -27.179 6.307 1.00 90.69 221 ARG A O 1
ATOM 1589 N N . ALA A 1 222 ? -9.779 -25.081 6.851 1.00 87.38 222 ALA A N 1
ATOM 1590 C CA . ALA A 1 222 ? -9.083 -25.069 8.134 1.00 87.38 222 ALA A CA 1
ATOM 1591 C C . ALA A 1 222 ? -9.705 -26.046 9.145 1.00 87.38 222 ALA A C 1
ATOM 1593 O O . ALA A 1 222 ? -8.993 -26.634 9.955 1.00 87.38 222 ALA A O 1
ATOM 1594 N N . ASP A 1 223 ? -11.025 -26.237 9.068 1.00 89.50 223 ASP A N 1
ATOM 1595 C CA . ASP A 1 223 ? -11.795 -27.166 9.900 1.00 89.50 223 ASP A CA 1
ATOM 1596 C C . ASP A 1 223 ? -11.741 -28.625 9.407 1.00 89.50 223 ASP A C 1
ATOM 1598 O O . ASP A 1 223 ? -12.120 -29.532 10.146 1.00 89.50 223 ASP A O 1
ATOM 1602 N N . GLN A 1 224 ? -11.237 -28.878 8.194 1.00 89.88 224 GLN A N 1
ATOM 1603 C CA . GLN A 1 224 ? -11.098 -30.226 7.644 1.00 89.88 224 GLN A CA 1
ATOM 1604 C C . GLN A 1 224 ? -9.994 -30.980 8.379 1.00 89.88 224 GLN A C 1
ATOM 1606 O O . GLN A 1 224 ? -8.852 -30.543 8.362 1.00 89.88 224 GLN A O 1
ATOM 1611 N N . THR A 1 225 ? -10.299 -32.117 9.002 1.00 87.69 225 THR A N 1
ATOM 1612 C CA . THR A 1 225 ? -9.324 -32.897 9.785 1.00 87.69 225 THR A CA 1
ATOM 1613 C C . THR A 1 225 ? -8.469 -33.835 8.941 1.00 87.69 225 THR A C 1
ATOM 1615 O O . THR A 1 225 ? -7.332 -34.109 9.311 1.00 87.69 225 THR A O 1
ATOM 1618 N N . ASP A 1 226 ? -8.986 -34.299 7.805 1.00 87.31 226 ASP A N 1
ATOM 1619 C CA . ASP A 1 226 ? -8.275 -35.202 6.902 1.00 87.31 226 ASP A CA 1
ATOM 1620 C C . ASP A 1 226 ? -7.699 -34.431 5.711 1.00 87.31 226 ASP A C 1
ATOM 1622 O O . ASP A 1 226 ? -8.333 -34.275 4.668 1.00 87.31 226 ASP A O 1
ATOM 1626 N N . ARG A 1 227 ? -6.523 -33.834 5.916 1.00 92.69 227 ARG A N 1
ATOM 1627 C CA . ARG A 1 227 ? -5.823 -33.041 4.899 1.00 92.69 227 ARG A CA 1
ATOM 1628 C C . ARG A 1 227 ? -4.558 -33.774 4.510 1.00 92.69 227 ARG A C 1
ATOM 1630 O O . ARG A 1 227 ? -3.527 -33.643 5.173 1.00 92.69 227 ARG A O 1
ATOM 1637 N N . ARG A 1 228 ? -4.654 -34.580 3.462 1.00 93.94 228 ARG A N 1
ATOM 1638 C CA . ARG A 1 228 ? -3.556 -35.415 2.989 1.00 93.94 228 ARG A CA 1
ATOM 1639 C C . ARG A 1 228 ? -3.365 -35.234 1.498 1.00 93.94 228 ARG A C 1
ATOM 1641 O O . ARG A 1 228 ? -4.320 -34.980 0.772 1.00 93.94 228 ARG A O 1
ATOM 1648 N N . LEU A 1 229 ? -2.120 -35.353 1.060 1.00 94.81 229 LEU A N 1
ATOM 1649 C CA . LEU A 1 229 ? -1.757 -35.354 -0.349 1.00 94.81 229 LEU A CA 1
ATOM 1650 C C . LEU A 1 229 ? -0.866 -36.544 -0.659 1.00 94.81 229 LEU A C 1
ATOM 1652 O O . LEU A 1 229 ? 0.044 -36.858 0.105 1.00 94.81 229 LEU A O 1
ATOM 1656 N N . ARG A 1 230 ? -1.091 -37.162 -1.811 1.00 95.12 230 ARG A N 1
ATOM 1657 C CA . ARG A 1 230 ? -0.167 -38.114 -2.432 1.00 95.12 230 ARG A CA 1
ATOM 1658 C C . ARG A 1 230 ? 0.305 -37.549 -3.761 1.00 95.12 230 ARG A C 1
ATOM 1660 O O . ARG A 1 230 ? -0.407 -36.762 -4.380 1.00 95.12 230 ARG A O 1
ATOM 1667 N N . PHE A 1 231 ? 1.487 -37.964 -4.193 1.00 96.06 231 PHE A N 1
ATOM 1668 C CA . PHE A 1 231 ? 2.129 -37.510 -5.419 1.00 96.06 231 PHE A CA 1
ATOM 1669 C C . PHE A 1 231 ? 2.548 -38.699 -6.275 1.00 96.06 231 PHE A C 1
ATOM 1671 O O . PHE A 1 231 ? 2.932 -39.742 -5.751 1.00 96.06 231 PHE A O 1
ATOM 1678 N N . ARG A 1 232 ? 2.523 -38.518 -7.591 1.00 96.38 232 ARG A N 1
ATOM 1679 C CA . ARG A 1 232 ? 3.181 -39.406 -8.553 1.00 96.38 232 ARG A CA 1
ATOM 1680 C C . ARG A 1 232 ? 3.874 -38.572 -9.616 1.00 96.38 232 ARG A C 1
ATOM 1682 O O . ARG A 1 232 ? 3.522 -37.409 -9.822 1.00 96.38 232 ARG A O 1
ATOM 1689 N N . TRP A 1 233 ? 4.870 -39.147 -10.271 1.00 96.69 233 TRP A N 1
ATOM 1690 C CA . TRP A 1 233 ? 5.667 -38.432 -11.263 1.00 96.69 233 TRP A CA 1
ATOM 1691 C C . TRP A 1 233 ? 6.036 -39.328 -12.441 1.00 96.69 233 TRP A C 1
ATOM 1693 O O . TRP A 1 233 ? 5.935 -40.550 -12.352 1.00 96.69 233 TRP A O 1
ATOM 1703 N N . ARG A 1 234 ? 6.444 -38.716 -13.551 1.00 95.38 234 ARG A N 1
ATOM 1704 C CA . ARG A 1 234 ? 6.967 -39.419 -14.726 1.00 95.38 234 ARG A CA 1
ATOM 1705 C C . ARG A 1 234 ? 8.138 -38.662 -15.331 1.00 95.38 234 ARG A C 1
ATOM 1707 O O . ARG A 1 234 ? 8.166 -37.428 -15.292 1.00 95.38 234 ARG A O 1
ATOM 1714 N N . ALA A 1 235 ? 9.082 -39.409 -15.892 1.00 92.19 235 ALA A N 1
ATOM 1715 C CA . ALA A 1 235 ? 10.282 -38.840 -16.491 1.00 92.19 235 ALA A CA 1
ATOM 1716 C C . ALA A 1 235 ? 10.053 -38.325 -17.918 1.00 92.19 235 ALA A C 1
ATOM 1718 O O . ALA A 1 235 ? 10.661 -37.332 -18.305 1.00 92.19 235 ALA A O 1
ATOM 1719 N N . LEU A 1 236 ? 9.139 -38.958 -18.664 1.00 88.81 236 LEU A N 1
ATOM 1720 C CA . LEU A 1 236 ? 8.803 -38.634 -20.053 1.00 88.81 236 LEU A CA 1
ATOM 1721 C C . LEU A 1 236 ? 7.294 -38.420 -20.233 1.00 88.81 236 LEU A C 1
ATOM 1723 O O . LEU A 1 236 ? 6.488 -38.896 -19.433 1.00 88.81 236 LEU A O 1
ATOM 1727 N N . SER A 1 237 ? 6.899 -37.737 -21.309 1.00 87.88 237 SER A N 1
ATOM 1728 C CA . SER A 1 237 ? 5.502 -37.366 -21.584 1.00 87.88 237 SER A CA 1
ATOM 1729 C C . SER A 1 237 ? 4.607 -38.568 -21.892 1.00 87.88 237 SER A C 1
ATOM 1731 O O . SER A 1 237 ? 3.417 -38.528 -21.590 1.00 87.88 237 SER A O 1
ATOM 1733 N N . GLU A 1 238 ? 5.186 -39.639 -22.433 1.00 88.81 238 GLU A N 1
ATOM 1734 C CA . GLU A 1 238 ? 4.513 -40.907 -22.759 1.00 88.81 238 GLU A CA 1
ATOM 1735 C C . GLU A 1 238 ? 4.987 -42.074 -21.864 1.00 88.81 238 GLU A C 1
ATOM 1737 O O . GLU A 1 238 ? 4.619 -43.225 -22.088 1.00 88.81 238 GLU A O 1
ATOM 1742 N N . GLY A 1 239 ? 5.820 -41.790 -20.854 1.00 88.00 239 GLY A N 1
ATOM 1743 C CA . GLY A 1 239 ? 6.354 -42.797 -19.932 1.00 88.00 239 GLY A CA 1
ATOM 1744 C C . GLY A 1 239 ? 5.359 -43.186 -18.828 1.00 88.00 239 GLY A C 1
ATOM 1745 O O . GLY A 1 239 ? 4.426 -42.425 -18.534 1.00 88.00 239 GLY A O 1
ATOM 1746 N N . PRO A 1 240 ? 5.548 -44.351 -18.177 1.00 92.88 240 PRO A N 1
ATOM 1747 C CA . PRO A 1 240 ? 4.700 -44.768 -17.067 1.00 92.88 240 PRO A CA 1
ATOM 1748 C C . PRO A 1 240 ? 4.829 -43.805 -15.878 1.00 92.88 240 PRO A C 1
ATOM 1750 O O . PRO A 1 240 ? 5.906 -43.284 -15.583 1.00 92.88 240 PRO A O 1
ATOM 1753 N N . TRP A 1 241 ? 3.724 -43.591 -15.163 1.00 94.19 241 TRP A N 1
ATOM 1754 C CA . TRP A 1 241 ? 3.750 -42.913 -13.868 1.00 94.19 241 TRP A CA 1
ATOM 1755 C C . TRP A 1 241 ? 4.411 -43.800 -12.809 1.00 94.19 241 TRP A C 1
ATOM 1757 O O . TRP A 1 241 ? 4.268 -45.021 -12.839 1.00 94.19 241 TRP A O 1
ATOM 1767 N N . SER A 1 242 ? 5.089 -43.180 -11.844 1.00 94.81 242 SER A N 1
ATOM 1768 C CA . SER A 1 242 ? 5.495 -43.852 -10.612 1.00 94.81 242 SER A CA 1
ATOM 1769 C C . SER A 1 242 ? 4.276 -44.374 -9.851 1.00 94.81 242 SER A C 1
ATOM 1771 O O . SER A 1 242 ? 3.175 -43.820 -9.962 1.00 94.81 242 SER A O 1
ATOM 1773 N N . ASP A 1 243 ? 4.499 -45.337 -8.961 1.00 93.56 243 ASP A N 1
ATOM 1774 C CA . ASP A 1 243 ? 3.508 -45.642 -7.932 1.00 93.56 243 ASP A CA 1
ATOM 1775 C C . ASP A 1 243 ? 3.206 -44.390 -7.080 1.00 93.56 243 ASP A C 1
ATOM 1777 O O . ASP A 1 243 ? 4.073 -43.508 -6.939 1.00 93.56 243 ASP A O 1
ATOM 1781 N N . PRO A 1 244 ? 1.996 -44.291 -6.497 1.00 93.62 244 PRO A N 1
ATOM 1782 C CA . PRO A 1 244 ? 1.646 -43.210 -5.586 1.00 93.62 244 PRO A CA 1
ATOM 1783 C C . PRO A 1 244 ? 2.604 -43.151 -4.395 1.00 93.62 244 PRO A C 1
ATOM 1785 O O . PRO A 1 244 ? 2.939 -44.171 -3.793 1.00 93.62 244 PRO A O 1
ATOM 1788 N N . SER A 1 245 ? 3.005 -41.945 -4.011 1.00 94.56 245 SER A N 1
ATOM 1789 C CA . SER A 1 245 ? 3.766 -41.720 -2.787 1.00 94.56 245 SER A CA 1
ATOM 1790 C C . SER A 1 245 ? 2.986 -42.151 -1.542 1.00 94.56 245 SER A C 1
ATOM 1792 O O . SER A 1 245 ? 1.760 -42.308 -1.560 1.00 94.56 245 SER A O 1
ATOM 1794 N N . VAL A 1 246 ? 3.685 -42.205 -0.406 1.00 92.12 246 VAL A N 1
ATOM 1795 C CA . VAL A 1 246 ? 3.019 -42.150 0.905 1.00 92.12 246 VAL A CA 1
ATOM 1796 C C . VAL A 1 246 ? 2.151 -40.887 1.022 1.00 92.12 246 VAL A C 1
ATOM 1798 O O . VAL A 1 246 ? 2.382 -39.899 0.321 1.00 92.12 246 VAL A O 1
ATOM 1801 N N . ALA A 1 247 ? 1.150 -40.909 1.903 1.00 92.94 247 ALA A N 1
ATOM 1802 C CA . ALA A 1 247 ? 0.336 -39.733 2.186 1.00 92.94 247 ALA A CA 1
ATOM 1803 C C . ALA A 1 247 ? 1.114 -38.714 3.039 1.00 92.94 247 ALA A C 1
ATOM 1805 O O . ALA A 1 247 ? 1.703 -39.062 4.063 1.00 92.94 247 ALA A O 1
ATOM 1806 N N . PHE A 1 248 ? 1.076 -37.448 2.633 1.00 94.50 248 PHE A N 1
ATOM 1807 C CA . PHE A 1 248 ? 1.677 -36.319 3.335 1.00 94.50 248 PHE A CA 1
ATOM 1808 C C . PHE A 1 248 ? 0.594 -35.499 4.016 1.00 94.50 248 PHE A C 1
ATOM 1810 O O . PHE A 1 248 ? -0.319 -35.007 3.352 1.00 94.50 248 PHE A O 1
ATOM 1817 N N . GLU A 1 249 ? 0.703 -35.331 5.332 1.00 94.50 249 GLU A N 1
ATOM 1818 C CA . GLU A 1 249 ? -0.192 -34.450 6.073 1.00 94.50 249 GLU A CA 1
ATOM 1819 C C . GLU A 1 249 ? 0.044 -32.994 5.658 1.00 94.50 249 GLU A C 1
ATOM 1821 O O . GLU A 1 249 ? 1.180 -32.517 5.588 1.00 94.50 249 GLU A O 1
ATOM 1826 N N . VAL A 1 250 ? -1.043 -32.279 5.381 1.00 94.19 250 VAL A N 1
ATOM 1827 C CA . VAL A 1 250 ? -1.001 -30.867 5.026 1.00 94.19 250 VAL A CA 1
ATOM 1828 C C . VAL A 1 250 ? -1.284 -30.038 6.280 1.00 94.19 250 VAL A C 1
ATOM 1830 O O . VAL A 1 250 ? -2.427 -30.021 6.769 1.00 94.19 250 VAL A O 1
ATOM 1833 N N . PRO A 1 251 ? -0.272 -29.330 6.817 1.00 92.00 251 PRO A N 1
ATOM 1834 C CA . PRO A 1 251 ? -0.471 -28.487 7.981 1.00 92.00 251 PRO A CA 1
ATOM 1835 C C . PRO A 1 251 ? -1.389 -27.316 7.628 1.00 92.00 251 PRO A C 1
ATOM 1837 O O . PRO A 1 251 ? -1.525 -26.921 6.469 1.00 92.00 251 PRO A O 1
ATOM 1840 N N . LEU A 1 252 ? -2.004 -26.712 8.641 1.00 86.94 252 LEU A N 1
ATOM 1841 C CA . LEU A 1 252 ? -2.619 -25.402 8.452 1.00 86.94 252 LEU A CA 1
ATOM 1842 C C . LEU A 1 252 ? -1.560 -24.391 7.988 1.00 86.94 252 LEU A C 1
ATOM 1844 O O . LEU A 1 252 ? -0.381 -24.555 8.321 1.00 86.94 252 LEU A O 1
ATOM 1848 N N . PRO A 1 253 ? -1.953 -23.321 7.272 1.00 82.00 253 PRO A N 1
ATOM 1849 C CA . PRO A 1 253 ? -1.105 -22.153 7.102 1.00 82.00 253 PRO A CA 1
ATOM 1850 C C . PRO A 1 253 ? -0.551 -21.737 8.460 1.00 82.00 253 PRO A C 1
ATOM 1852 O O . PRO A 1 253 ? -1.274 -21.223 9.316 1.00 82.00 253 PRO A O 1
ATOM 1855 N N . SER A 1 254 ? 0.743 -21.976 8.675 1.00 66.12 254 SER A N 1
ATOM 1856 C CA . SER A 1 254 ? 1.441 -21.320 9.765 1.00 66.12 254 SER A CA 1
ATOM 1857 C C . SER A 1 254 ? 1.282 -19.832 9.508 1.00 66.12 254 SER A C 1
ATOM 1859 O O . SER A 1 254 ? 1.565 -19.388 8.388 1.00 66.12 254 SER A O 1
ATOM 1861 N N . ALA A 1 255 ? 0.831 -19.068 10.509 1.00 54.62 255 ALA A N 1
ATOM 1862 C CA . ALA A 1 255 ? 0.948 -17.619 10.434 1.00 54.62 255 ALA A CA 1
ATOM 1863 C C . ALA A 1 255 ? 2.382 -17.337 9.961 1.00 54.62 255 ALA A C 1
ATOM 1865 O O . ALA A 1 255 ? 3.303 -17.908 10.562 1.00 54.62 255 ALA A O 1
ATOM 1866 N N . PRO A 1 256 ? 2.584 -16.602 8.845 1.00 50.53 256 PRO A N 1
ATOM 1867 C CA . PRO A 1 256 ? 3.928 -16.330 8.358 1.00 50.53 256 PRO A CA 1
ATOM 1868 C C . PRO A 1 256 ? 4.735 -15.876 9.567 1.00 50.53 256 PRO A C 1
ATOM 1870 O O . PRO A 1 256 ? 4.185 -15.070 10.332 1.00 50.53 256 PRO A O 1
ATOM 1873 N N . PRO A 1 257 ? 5.939 -16.442 9.809 1.00 45.41 257 PRO A N 1
ATOM 1874 C CA . PRO A 1 257 ? 6.709 -16.105 10.994 1.00 45.41 257 PRO A CA 1
ATOM 1875 C C . PRO A 1 257 ? 6.694 -14.594 11.062 1.00 45.41 257 PRO A C 1
ATOM 1877 O O . PRO A 1 257 ? 7.045 -13.944 10.071 1.00 45.41 257 PRO A O 1
ATOM 1880 N N . ALA A 1 258 ? 6.127 -14.054 12.145 1.00 48.12 258 ALA A N 1
ATOM 1881 C CA . ALA A 1 258 ? 6.034 -12.621 12.299 1.00 48.12 258 ALA A CA 1
ATOM 1882 C C . ALA A 1 258 ? 7.474 -12.150 12.173 1.00 48.12 258 ALA A C 1
ATOM 1884 O O . ALA A 1 258 ? 8.295 -12.450 13.039 1.00 48.12 258 ALA A O 1
ATOM 1885 N N . VAL A 1 259 ? 7.816 -11.541 11.034 1.00 52.31 259 VAL A N 1
ATOM 1886 C CA . VAL A 1 259 ? 9.113 -10.906 10.880 1.00 52.31 259 VAL A CA 1
ATOM 1887 C C . VAL A 1 259 ? 9.039 -9.816 11.917 1.00 52.31 259 VAL A C 1
ATOM 1889 O O . VAL A 1 259 ? 8.321 -8.835 11.718 1.00 52.31 259 VAL A O 1
ATOM 1892 N N . ALA A 1 260 ? 9.639 -10.081 13.076 1.00 56.22 260 ALA A N 1
ATOM 1893 C CA . ALA A 1 260 ? 9.621 -9.156 14.179 1.00 56.22 260 ALA A CA 1
ATOM 1894 C C . ALA A 1 260 ? 10.191 -7.865 13.607 1.00 56.22 260 ALA A C 1
ATOM 1896 O O . ALA A 1 260 ? 11.339 -7.847 13.155 1.00 56.22 260 ALA A O 1
ATOM 1897 N N . LEU A 1 261 ? 9.357 -6.823 13.528 1.00 61.62 261 LEU A N 1
ATOM 1898 C CA . LEU A 1 261 ? 9.880 -5.498 13.247 1.00 61.62 261 LEU A CA 1
ATOM 1899 C C . LEU A 1 261 ? 10.987 -5.268 14.260 1.00 61.62 261 LEU A C 1
ATOM 1901 O O . LEU A 1 261 ? 10.816 -5.527 15.456 1.00 61.62 261 LEU A O 1
ATOM 1905 N N . VAL A 1 262 ? 12.128 -4.803 13.776 1.00 68.44 262 VAL A N 1
ATOM 1906 C CA . VAL A 1 262 ? 13.156 -4.325 14.685 1.00 68.44 262 VAL A CA 1
ATOM 1907 C C . VAL A 1 262 ? 12.520 -3.166 15.453 1.00 68.44 262 VAL A C 1
ATOM 1909 O O . VAL A 1 262 ? 11.781 -2.372 14.891 1.00 68.44 262 VAL A O 1
ATOM 1912 N N . ALA A 1 263 ? 12.710 -3.030 16.756 1.00 70.56 263 ALA A N 1
ATOM 1913 C CA . ALA A 1 263 ? 12.161 -1.837 17.393 1.00 70.56 263 ALA A CA 1
ATOM 1914 C C . ALA A 1 263 ? 12.900 -0.590 16.846 1.00 70.56 263 ALA A C 1
ATOM 1916 O O . ALA A 1 263 ? 14.118 -0.661 16.643 1.00 70.56 263 ALA A O 1
ATOM 1917 N N . PRO A 1 264 ? 12.227 0.552 16.588 1.00 79.56 264 PRO A N 1
ATOM 1918 C CA . PRO A 1 264 ? 12.926 1.810 16.334 1.00 79.56 264 PRO A CA 1
ATOM 1919 C C . PRO A 1 264 ? 13.979 2.052 17.422 1.00 79.56 264 PRO A C 1
ATOM 1921 O O . PRO A 1 264 ? 13.740 1.746 18.591 1.00 79.56 264 PRO A O 1
ATOM 1924 N N . THR A 1 265 ? 15.154 2.564 17.051 1.00 81.06 265 THR A N 1
ATOM 1925 C CA . THR A 1 265 ? 16.256 2.703 18.017 1.00 81.06 265 THR A CA 1
ATOM 1926 C C . THR A 1 265 ? 15.911 3.702 19.119 1.00 81.06 265 THR A C 1
ATOM 1928 O O . THR A 1 265 ? 15.136 4.641 18.915 1.00 81.06 265 THR A O 1
ATOM 1931 N N . SER A 1 266 ? 16.568 3.569 20.275 1.00 80.50 266 SER A N 1
ATOM 1932 C CA . SER A 1 266 ? 16.436 4.538 21.366 1.00 80.50 266 SER A CA 1
ATOM 1933 C C . SER A 1 266 ? 16.735 5.974 20.931 1.00 80.50 266 SER A C 1
ATOM 1935 O O . SER A 1 266 ? 16.099 6.888 21.437 1.00 80.50 266 SER A O 1
ATOM 1937 N N . ALA A 1 267 ? 17.656 6.189 19.983 1.00 79.81 267 ALA A N 1
ATOM 1938 C CA . ALA A 1 267 ? 17.974 7.521 19.467 1.00 79.81 267 ALA A CA 1
ATOM 1939 C C . ALA A 1 267 ? 16.806 8.121 18.663 1.00 79.81 267 ALA A C 1
ATOM 1941 O O . ALA A 1 267 ? 16.412 9.262 18.906 1.00 79.81 267 ALA A O 1
ATOM 1942 N N . MET A 1 268 ? 16.200 7.333 17.768 1.00 77.81 268 MET A N 1
ATOM 1943 C CA . MET A 1 268 ? 15.020 7.753 17.002 1.00 77.81 268 MET A CA 1
ATOM 1944 C C . MET A 1 268 ? 13.836 8.036 17.927 1.00 77.81 268 MET A C 1
ATOM 1946 O O . MET A 1 268 ? 13.145 9.043 17.775 1.00 77.81 268 MET A O 1
ATOM 1950 N N . LEU A 1 269 ? 13.616 7.170 18.921 1.00 80.56 269 LEU A N 1
ATOM 1951 C CA . LEU A 1 269 ? 12.533 7.342 19.884 1.00 80.56 269 LEU A CA 1
ATOM 1952 C C . LEU A 1 269 ? 12.765 8.528 20.804 1.00 80.56 269 LEU A C 1
ATOM 1954 O O . LEU A 1 269 ? 11.832 9.280 21.061 1.00 80.56 269 LEU A O 1
ATOM 1958 N N . GLN A 1 270 ? 13.999 8.756 21.244 1.00 81.81 270 GLN A N 1
ATOM 1959 C CA . GLN A 1 270 ? 14.351 9.948 21.997 1.00 81.81 270 GLN A CA 1
ATOM 1960 C C . GLN A 1 270 ? 14.034 11.210 21.187 1.00 81.81 270 GLN A C 1
ATOM 1962 O O . GLN A 1 270 ? 13.402 12.123 21.717 1.00 81.81 270 GLN A O 1
ATOM 1967 N N . ALA A 1 271 ? 14.390 11.253 19.901 1.00 76.75 271 ALA A N 1
ATOM 1968 C CA . ALA A 1 271 ? 14.088 12.390 19.039 1.00 76.75 271 ALA A CA 1
ATOM 1969 C C . ALA A 1 271 ? 12.575 12.578 18.814 1.00 76.75 271 ALA A C 1
ATOM 1971 O O . ALA A 1 271 ? 12.077 13.700 18.932 1.00 76.75 271 ALA A O 1
ATOM 1972 N N . ALA A 1 272 ? 11.824 11.500 18.571 1.00 77.88 272 ALA A N 1
ATOM 1973 C CA . ALA A 1 272 ? 10.372 11.552 18.389 1.00 77.88 272 ALA A CA 1
ATOM 1974 C C . ALA A 1 272 ? 9.620 11.936 19.681 1.00 77.88 272 ALA A C 1
ATOM 1976 O O . ALA A 1 272 ? 8.680 12.733 19.654 1.00 77.88 272 ALA A O 1
ATOM 1977 N N . MET A 1 273 ? 10.038 11.397 20.830 1.00 77.44 273 MET A N 1
ATOM 1978 C CA . MET A 1 273 ? 9.353 11.571 22.115 1.00 77.44 273 MET A CA 1
ATOM 1979 C C . MET A 1 273 ? 9.735 12.870 22.832 1.00 77.44 273 MET A C 1
ATOM 1981 O O . MET A 1 273 ? 8.856 13.502 23.416 1.00 77.44 273 MET A O 1
ATOM 1985 N N . LEU A 1 274 ? 10.996 13.322 22.763 1.00 72.19 274 LEU A N 1
ATOM 1986 C CA . LEU A 1 274 ? 11.423 14.584 23.392 1.00 72.19 274 LEU A CA 1
ATOM 1987 C C . LEU A 1 274 ? 10.959 15.819 22.613 1.00 72.19 274 LEU A C 1
ATOM 1989 O O . LEU A 1 274 ? 10.582 16.819 23.221 1.00 72.19 274 LEU A O 1
ATOM 1993 N N . ASN A 1 275 ? 10.875 15.735 21.283 1.00 65.75 275 ASN A N 1
ATOM 1994 C CA . ASN A 1 275 ? 10.178 16.751 20.484 1.00 65.75 275 ASN A CA 1
ATOM 1995 C C . ASN A 1 275 ? 8.645 16.615 20.578 1.00 65.75 275 ASN A C 1
ATOM 1997 O O . ASN A 1 275 ? 7.892 17.454 20.072 1.00 65.75 275 ASN A O 1
ATOM 2001 N N . GLY A 1 276 ? 8.181 15.580 21.286 1.00 51.72 276 GLY A N 1
ATOM 2002 C CA . GLY A 1 276 ? 6.801 15.149 21.374 1.00 51.72 276 GLY A CA 1
ATOM 2003 C C . GLY A 1 276 ? 5.846 16.148 22.016 1.00 51.72 276 GLY A C 1
ATOM 2004 O O . GLY A 1 276 ? 4.640 16.006 21.826 1.00 51.72 276 GLY A O 1
ATOM 2005 N N . ALA A 1 277 ? 6.323 17.184 22.716 1.00 47.31 277 ALA A N 1
ATOM 2006 C CA . ALA A 1 277 ? 5.478 18.277 23.215 1.00 47.31 277 ALA A CA 1
ATOM 2007 C C . ALA A 1 277 ? 4.621 18.942 22.107 1.00 47.31 277 ALA A C 1
ATOM 2009 O O . ALA A 1 277 ? 3.648 19.622 22.419 1.00 47.31 277 ALA A O 1
ATOM 2010 N N . ARG A 1 278 ? 4.946 18.702 20.824 1.00 53.41 278 ARG A N 1
ATOM 2011 C CA . ARG A 1 278 ? 4.210 19.158 19.632 1.00 53.41 278 ARG A CA 1
ATOM 2012 C C . ARG A 1 278 ? 3.353 18.092 18.928 1.00 53.41 278 ARG A C 1
ATOM 2014 O O . ARG A 1 278 ? 2.733 18.415 17.925 1.00 53.41 278 ARG A O 1
ATOM 2021 N N . LEU A 1 279 ? 3.290 16.853 19.427 1.00 61.97 279 LEU A N 1
ATOM 2022 C CA . LEU A 1 279 ? 2.429 15.799 18.853 1.00 61.97 279 LEU A CA 1
ATOM 2023 C C . LEU A 1 279 ? 0.930 16.069 19.099 1.00 61.97 279 LEU A C 1
ATOM 2025 O O . LEU A 1 279 ? 0.076 15.543 18.393 1.00 61.97 279 LEU A O 1
ATOM 2029 N N . ARG A 1 280 ? 0.596 16.933 20.068 1.00 52.94 280 ARG A N 1
ATOM 2030 C CA . ARG A 1 280 ? -0.779 17.371 20.345 1.00 52.94 280 ARG A CA 1
ATOM 2031 C C . ARG A 1 280 ? -1.156 18.518 19.401 1.00 52.94 280 ARG A C 1
ATOM 2033 O O . ARG A 1 280 ? -0.773 19.662 19.647 1.00 52.94 280 ARG A O 1
ATOM 2040 N N . GLY A 1 281 ? -1.884 18.219 18.330 1.00 48.00 281 GLY A N 1
ATOM 2041 C CA . GLY A 1 281 ? -2.498 19.232 17.473 1.00 48.00 281 GLY A CA 1
ATOM 2042 C C . GLY A 1 281 ? -2.833 18.755 16.066 1.00 48.00 281 GLY A C 1
ATOM 2043 O O . GLY A 1 281 ? -1.972 18.943 15.218 1.00 48.00 281 GLY A O 1
ATOM 2044 N N . PHE A 1 282 ? -4.051 18.268 15.789 1.00 45.53 282 PHE A N 1
ATOM 2045 C CA . PHE A 1 282 ? -4.798 18.730 14.605 1.00 45.53 282 PHE A CA 1
ATOM 2046 C C . PHE A 1 282 ? -5.447 20.049 15.021 1.00 45.53 282 PHE A C 1
ATOM 2048 O O . PHE A 1 282 ? -6.323 20.050 15.870 1.00 45.53 282 PHE A O 1
ATOM 2055 N N . ASN A 1 283 ? -4.950 21.188 14.558 1.00 41.47 283 ASN A N 1
ATOM 2056 C CA . ASN A 1 283 ? -5.582 22.468 14.871 1.00 41.47 283 ASN A CA 1
ATOM 2057 C C . ASN A 1 283 ? -5.328 23.444 13.732 1.00 41.47 283 ASN A C 1
ATOM 2059 O O . ASN A 1 283 ? -4.301 23.323 13.056 1.00 41.47 283 ASN A O 1
ATOM 2063 N N . ASP A 1 284 ? -6.271 24.374 13.558 1.00 39.69 284 ASP A N 1
ATOM 2064 C CA . ASP A 1 284 ? -6.351 25.347 12.467 1.00 39.69 284 ASP A CA 1
ATOM 2065 C C . ASP A 1 284 ? -4.966 25.879 12.070 1.00 39.69 284 ASP A C 1
ATOM 2067 O O . ASP A 1 284 ? -4.316 26.641 12.793 1.00 39.69 284 ASP A O 1
ATOM 2071 N N . TYR A 1 285 ? -4.483 25.442 10.914 1.00 38.84 285 TYR A N 1
ATOM 2072 C CA . TYR A 1 285 ? -3.227 25.915 10.361 1.00 38.84 285 TYR A CA 1
ATOM 2073 C C . TYR A 1 285 ? -3.540 27.135 9.502 1.00 38.84 285 TYR A C 1
ATOM 2075 O O . TYR A 1 285 ? -4.027 26.998 8.388 1.00 38.84 285 TYR A O 1
ATOM 2083 N N . ASP A 1 286 ? -3.229 28.341 9.969 1.00 36.41 286 ASP A N 1
ATOM 2084 C CA . ASP A 1 286 ? -3.324 29.557 9.149 1.00 36.41 286 ASP A CA 1
ATOM 2085 C C . ASP A 1 286 ? -2.211 29.570 8.078 1.00 36.41 286 ASP A C 1
ATOM 2087 O O . ASP A 1 286 ? -1.226 30.308 8.128 1.00 36.41 286 ASP A O 1
ATOM 2091 N N . PHE A 1 287 ? -2.299 28.641 7.127 1.00 37.44 287 PHE A N 1
ATOM 2092 C CA . PHE A 1 287 ? -1.399 28.541 5.995 1.00 37.44 287 PHE A CA 1
ATOM 2093 C C . PHE A 1 287 ? -1.852 29.617 5.005 1.00 37.44 287 PHE A C 1
ATOM 2095 O O . PHE A 1 287 ? -2.747 29.371 4.198 1.00 37.44 287 PHE A O 1
ATOM 2102 N N . LEU A 1 288 ? -1.202 30.789 5.066 1.00 34.75 288 LEU A N 1
ATOM 2103 C CA . LEU A 1 288 ? -1.276 31.921 4.119 1.00 34.75 288 LEU A CA 1
ATOM 2104 C C . LEU A 1 288 ? -2.243 33.080 4.455 1.00 34.75 288 LEU A C 1
ATOM 2106 O O . LEU A 1 288 ? -2.478 33.906 3.573 1.00 34.75 288 LEU A O 1
ATOM 2110 N N . GLY A 1 289 ? -2.784 33.202 5.673 1.00 32.34 289 GLY A N 1
ATOM 2111 C CA . GLY A 1 289 ? -3.729 34.286 5.993 1.00 32.34 289 GLY A CA 1
ATOM 2112 C C . GLY A 1 289 ? -5.104 34.103 5.340 1.00 32.34 289 GLY A C 1
ATOM 2113 O O . GLY A 1 289 ? -5.875 35.056 5.221 1.00 32.34 289 GLY A O 1
ATOM 2114 N N . TYR A 1 290 ? -5.411 32.880 4.895 1.00 34.50 290 TYR A N 1
ATOM 2115 C CA . TYR A 1 290 ? -6.764 32.479 4.533 1.00 34.50 290 TYR A CA 1
ATOM 2116 C C . TYR A 1 290 ? -7.403 31.862 5.773 1.00 34.50 290 TYR A C 1
ATOM 2118 O O . TYR A 1 290 ? -7.002 30.780 6.193 1.00 34.50 290 TYR A O 1
ATOM 2126 N N . SER A 1 291 ? -8.420 32.537 6.315 1.00 35.19 291 SER A N 1
ATOM 2127 C CA . SER A 1 291 ? -9.385 31.975 7.271 1.00 35.19 291 SER A CA 1
ATOM 2128 C C . SER A 1 291 ? -9.713 30.518 6.901 1.00 35.19 291 SER A C 1
ATOM 2130 O O . SER A 1 291 ? -10.358 30.263 5.881 1.00 35.19 291 SER A O 1
ATOM 2132 N N . GLN A 1 292 ? -9.241 29.550 7.700 1.00 45.66 292 GLN A N 1
ATOM 2133 C CA . GLN A 1 292 ? -9.452 28.118 7.443 1.00 45.66 292 GLN A CA 1
ATOM 2134 C C . GLN A 1 292 ? -10.922 27.710 7.541 1.00 45.66 292 GLN A C 1
ATOM 2136 O O . GLN A 1 292 ? -11.334 26.763 6.869 1.00 45.66 292 GLN A O 1
ATOM 2141 N N . LYS A 1 293 ? -11.734 28.484 8.273 1.00 40.69 293 LYS A N 1
ATOM 2142 C CA . LYS A 1 293 ? -13.189 28.307 8.327 1.00 40.69 293 LYS A CA 1
ATOM 2143 C C . LYS A 1 293 ? -13.841 28.347 6.939 1.00 40.69 293 LYS A C 1
ATOM 2145 O O . LYS A 1 293 ? -14.871 27.710 6.741 1.00 40.69 293 LYS A O 1
ATOM 2150 N N . ASP A 1 294 ? -13.188 29.004 5.978 1.00 40.31 294 ASP A N 1
ATOM 2151 C CA . ASP A 1 294 ? -13.659 29.170 4.604 1.00 40.31 294 ASP A CA 1
ATOM 2152 C C . ASP A 1 294 ? -12.725 28.539 3.556 1.00 40.31 294 ASP A C 1
ATOM 2154 O O . ASP A 1 294 ? -12.949 28.738 2.362 1.00 40.31 294 ASP A O 1
ATOM 2158 N N . ASN A 1 295 ? -11.683 27.785 3.958 1.00 45.53 295 ASN A N 1
ATOM 2159 C CA . ASN A 1 295 ? -10.797 27.077 3.024 1.00 45.53 295 ASN A CA 1
ATOM 2160 C C . ASN A 1 295 ? -11.152 25.580 2.928 1.00 45.53 295 ASN A C 1
ATOM 2162 O O . ASN A 1 295 ? -10.553 24.734 3.595 1.00 45.53 295 ASN A O 1
ATOM 2166 N N . PRO A 1 296 ? -12.084 25.210 2.040 1.00 44.12 296 PRO A N 1
ATOM 2167 C CA . PRO A 1 296 ? -12.591 23.846 1.900 1.00 44.12 296 PRO A CA 1
ATOM 2168 C C . PRO A 1 296 ? -11.580 22.841 1.310 1.00 44.12 296 PRO A C 1
ATOM 2170 O O . PRO A 1 296 ? -11.925 21.672 1.138 1.00 44.12 296 PRO A O 1
ATOM 2173 N N . TYR A 1 297 ? -10.351 23.263 0.979 1.00 42.84 297 TYR A N 1
ATOM 2174 C CA . TYR A 1 297 ? -9.273 22.382 0.504 1.00 42.84 297 TYR A CA 1
ATOM 2175 C C . TYR A 1 297 ? -8.376 21.841 1.621 1.00 42.84 297 TYR A C 1
ATOM 2177 O O . TYR A 1 297 ? -7.520 20.993 1.352 1.00 42.84 297 TYR A O 1
ATOM 2185 N N . GLN A 1 298 ? -8.529 22.330 2.852 1.00 45.06 298 GLN A N 1
ATOM 2186 C CA . GLN A 1 298 ? -7.688 21.935 3.975 1.00 45.06 298 GLN A CA 1
ATOM 2187 C C . GLN A 1 298 ? -8.566 21.318 5.071 1.00 45.06 298 GLN A C 1
ATOM 2189 O O . GLN A 1 298 ? -9.547 21.911 5.519 1.00 45.06 298 GLN A O 1
ATOM 2194 N N . SER A 1 299 ? -8.261 20.073 5.449 1.00 43.31 299 SER A N 1
ATOM 2195 C CA . SER A 1 299 ? -8.698 19.547 6.742 1.00 43.31 299 SER A CA 1
ATOM 2196 C C . SER A 1 299 ? -7.936 20.282 7.843 1.00 43.31 299 SER A C 1
ATOM 2198 O O . SER A 1 299 ? -6.858 20.835 7.586 1.00 43.31 299 SER A O 1
ATOM 2200 N N . THR A 1 300 ? -8.472 20.253 9.063 1.00 42.16 300 THR A N 1
ATOM 2201 C CA . THR A 1 300 ? -7.668 20.421 10.271 1.00 42.16 300 THR A CA 1
ATOM 2202 C C . THR A 1 300 ? -6.454 19.514 10.112 1.00 42.16 300 THR A C 1
ATOM 2204 O O . THR A 1 300 ? -6.560 18.297 10.006 1.00 42.16 300 THR A O 1
ATOM 2207 N N . CYS A 1 301 ? -5.290 20.120 9.910 1.00 44.09 301 CYS A N 1
ATOM 2208 C CA . CYS A 1 301 ? -4.049 19.403 9.684 1.00 44.09 301 CYS A CA 1
ATOM 2209 C C . CYS A 1 301 ? -3.192 19.500 10.933 1.00 44.09 301 CYS A C 1
ATOM 2211 O O . CYS A 1 301 ? -3.381 20.388 11.767 1.00 44.09 301 CYS A O 1
ATOM 2213 N N . VAL A 1 302 ? -2.230 18.588 11.065 1.00 43.72 302 VAL A N 1
ATOM 2214 C CA . VAL A 1 302 ? -1.289 18.666 12.176 1.00 43.72 302 VAL A CA 1
ATOM 2215 C C . VAL A 1 302 ? -0.624 20.047 12.159 1.00 43.72 302 VAL A C 1
ATOM 2217 O O . VAL A 1 302 ? -0.190 20.495 11.094 1.00 43.72 302 VAL A O 1
ATOM 2220 N N . ARG A 1 303 ? -0.516 20.710 13.323 1.00 42.12 303 ARG A N 1
ATOM 2221 C CA . ARG A 1 303 ? 0.137 22.033 13.510 1.00 42.12 303 ARG A CA 1
ATOM 2222 C C . ARG A 1 303 ? 1.559 22.096 12.930 1.00 42.12 303 ARG A C 1
ATOM 2224 O O . ARG A 1 303 ? 2.139 23.164 12.764 1.00 42.12 303 ARG A O 1
ATOM 2231 N N . ASP A 1 304 ? 2.116 20.935 12.613 1.00 58.31 304 ASP A N 1
ATOM 2232 C CA . ASP A 1 304 ? 3.323 20.738 11.838 1.00 58.31 304 ASP A CA 1
ATOM 2233 C C . ASP A 1 304 ? 3.156 19.480 10.964 1.00 58.31 304 ASP A C 1
ATOM 2235 O O . ASP A 1 304 ? 3.576 18.387 11.351 1.00 58.31 304 ASP A O 1
ATOM 2239 N N . LYS A 1 305 ? 2.496 19.606 9.794 1.00 58.25 305 LYS A N 1
ATOM 2240 C CA . LYS A 1 305 ? 2.302 18.503 8.819 1.00 58.25 305 LYS A CA 1
ATOM 2241 C C . LYS A 1 305 ? 3.572 17.682 8.608 1.00 58.25 305 LYS A C 1
ATOM 2243 O O . LYS A 1 305 ? 3.525 16.463 8.469 1.00 58.25 305 LYS A O 1
ATOM 2248 N N . LYS A 1 306 ? 4.713 18.363 8.653 1.00 63.28 306 LYS A N 1
ATOM 2249 C CA . LYS A 1 306 ? 6.029 17.810 8.376 1.00 63.28 306 LYS A CA 1
ATOM 2250 C C . LYS A 1 306 ? 6.516 16.845 9.462 1.00 63.28 306 LYS A C 1
ATOM 2252 O O . LYS A 1 306 ? 7.400 16.047 9.191 1.00 63.28 306 LYS A O 1
ATOM 2257 N N . ARG A 1 307 ? 5.907 16.855 10.655 1.00 71.00 307 ARG A N 1
ATOM 2258 C CA . ARG A 1 307 ? 6.238 15.975 11.793 1.00 71.00 307 ARG A CA 1
ATOM 2259 C C . ARG A 1 307 ? 5.129 14.989 12.163 1.00 71.00 307 ARG A C 1
ATOM 2261 O O . ARG A 1 307 ? 5.275 14.240 13.126 1.00 71.00 307 ARG A O 1
ATOM 2268 N N . ALA A 1 308 ? 4.029 14.952 11.410 1.00 75.06 308 ALA A N 1
ATOM 2269 C CA . ALA A 1 308 ? 2.899 14.063 11.690 1.00 75.06 308 ALA A CA 1
ATOM 2270 C C . ALA A 1 308 ? 3.295 12.570 11.682 1.00 75.06 308 ALA A C 1
ATOM 2272 O O . ALA A 1 308 ? 2.751 11.772 12.446 1.00 75.06 308 ALA A O 1
ATOM 2273 N N . HIS A 1 309 ? 4.305 12.207 10.885 1.00 83.00 309 HIS A N 1
ATOM 2274 C CA . HIS A 1 309 ? 4.849 10.851 10.806 1.00 83.00 309 HIS A CA 1
ATOM 2275 C C . HIS A 1 309 ? 5.419 10.339 12.144 1.00 83.00 309 HIS A C 1
ATOM 2277 O O . HIS A 1 309 ? 5.409 9.133 12.385 1.00 83.00 309 HIS A O 1
ATOM 2283 N N . LEU A 1 310 ? 5.856 11.224 13.052 1.00 84.75 310 LEU A N 1
ATOM 2284 C CA . LEU A 1 310 ? 6.424 10.838 14.350 1.00 84.75 310 LEU A CA 1
ATOM 2285 C C . LEU A 1 310 ? 5.428 10.058 15.218 1.00 84.75 310 LEU A C 1
ATOM 2287 O O . LEU A 1 310 ? 5.832 9.145 15.935 1.00 84.75 310 LEU A O 1
ATOM 2291 N N . ALA A 1 311 ? 4.128 10.363 15.128 1.00 87.31 311 ALA A N 1
ATOM 2292 C CA . ALA A 1 311 ? 3.097 9.597 15.829 1.00 87.31 311 ALA A CA 1
ATOM 2293 C C . ALA A 1 311 ? 3.056 8.138 15.345 1.00 87.31 311 ALA A C 1
ATOM 2295 O O . ALA A 1 311 ? 2.945 7.221 16.156 1.00 87.31 311 ALA A O 1
ATOM 2296 N N . THR A 1 312 ? 3.237 7.915 14.037 1.00 89.81 312 THR A N 1
ATOM 2297 C CA . THR A 1 312 ? 3.341 6.561 13.475 1.00 89.81 312 THR A CA 1
ATOM 2298 C C . THR A 1 312 ? 4.612 5.857 13.956 1.00 89.81 312 THR A C 1
ATOM 2300 O O . THR A 1 312 ? 4.544 4.689 14.317 1.00 89.81 312 THR A O 1
ATOM 2303 N N . ILE A 1 313 ? 5.755 6.552 14.042 1.00 88.44 313 ILE A N 1
ATOM 2304 C CA . ILE A 1 313 ? 7.008 5.970 14.567 1.00 88.44 313 ILE A CA 1
ATOM 2305 C C . ILE A 1 313 ? 6.845 5.524 16.029 1.00 88.44 313 ILE A C 1
ATOM 2307 O O . ILE A 1 313 ? 7.262 4.424 16.391 1.00 88.44 313 ILE A O 1
ATOM 2311 N N . VAL A 1 314 ? 6.208 6.347 16.868 1.00 89.88 314 VAL A N 1
ATOM 2312 C CA . VAL A 1 314 ? 5.925 5.998 18.270 1.00 89.88 314 VAL A CA 1
ATOM 2313 C C . VAL A 1 314 ? 4.980 4.794 18.357 1.00 89.88 314 VAL A C 1
ATOM 2315 O O . VAL A 1 314 ? 5.235 3.882 19.144 1.00 89.88 314 VAL A O 1
ATOM 2318 N N . ALA A 1 315 ? 3.934 4.747 17.528 1.00 92.56 315 ALA A N 1
ATOM 2319 C CA . ALA A 1 315 ? 3.019 3.608 17.471 1.00 92.56 315 ALA A CA 1
ATOM 2320 C C . ALA A 1 315 ? 3.713 2.321 16.985 1.00 92.56 315 ALA A C 1
ATOM 2322 O O . ALA A 1 315 ? 3.485 1.259 17.557 1.00 92.56 315 ALA A O 1
ATOM 2323 N N . LEU A 1 316 ? 4.615 2.410 15.999 1.00 90.44 316 LEU A N 1
ATOM 2324 C CA . LEU A 1 316 ? 5.430 1.281 15.531 1.00 90.44 316 LEU A CA 1
ATOM 2325 C C . LEU A 1 316 ? 6.338 0.748 16.642 1.00 90.44 316 LEU A C 1
ATOM 2327 O O . LEU A 1 316 ? 6.455 -0.461 16.813 1.00 90.44 316 LEU A O 1
ATOM 2331 N N . ALA A 1 317 ? 6.954 1.630 17.432 1.00 89.50 317 ALA A N 1
ATOM 2332 C CA . ALA A 1 317 ? 7.763 1.210 18.572 1.00 89.50 317 ALA A CA 1
ATOM 2333 C C . ALA A 1 317 ? 6.939 0.548 19.679 1.00 89.50 317 ALA A C 1
ATOM 2335 O O . ALA A 1 317 ? 7.395 -0.427 20.273 1.00 89.50 317 ALA A O 1
ATOM 2336 N N . ALA A 1 318 ? 5.734 1.055 19.948 1.00 91.75 318 ALA A N 1
ATOM 2337 C CA . ALA A 1 318 ? 4.812 0.423 20.884 1.00 91.75 318 ALA A CA 1
ATOM 2338 C C . ALA A 1 318 ? 4.405 -0.978 20.406 1.00 91.75 318 ALA A C 1
ATOM 2340 O O . ALA A 1 318 ? 4.473 -1.929 21.183 1.00 91.75 318 ALA A O 1
ATOM 2341 N N . TRP A 1 319 ? 4.056 -1.105 19.124 1.00 90.88 319 TRP A N 1
ATOM 2342 C CA . TRP A 1 319 ? 3.720 -2.374 18.481 1.00 90.88 319 TRP A CA 1
ATOM 2343 C C . TRP A 1 319 ? 4.879 -3.376 18.540 1.00 90.88 319 TRP A C 1
ATOM 2345 O O . TRP A 1 319 ? 4.680 -4.539 18.877 1.00 90.88 319 TRP A O 1
ATOM 2355 N N . ALA A 1 320 ? 6.111 -2.911 18.314 1.00 87.44 320 ALA A N 1
ATOM 2356 C CA . ALA A 1 320 ? 7.327 -3.716 18.432 1.00 87.44 320 ALA A CA 1
ATOM 2357 C C . ALA A 1 320 ? 7.720 -4.044 19.891 1.00 87.44 320 ALA A C 1
ATOM 2359 O O . ALA A 1 320 ? 8.763 -4.649 20.128 1.00 87.44 320 ALA A O 1
ATOM 2360 N N . GLY A 1 321 ? 6.922 -3.631 20.884 1.00 87.69 321 GLY A N 1
ATOM 2361 C CA . GLY A 1 321 ? 7.152 -3.939 22.296 1.00 87.69 321 GLY A CA 1
ATOM 2362 C C . GLY A 1 321 ? 8.281 -3.137 22.948 1.00 87.69 321 GLY A C 1
ATOM 2363 O O . GLY A 1 321 ? 8.847 -3.582 23.945 1.00 87.69 321 GLY A O 1
ATOM 2364 N N . HIS A 1 322 ? 8.638 -1.962 22.421 1.00 86.94 322 HIS A N 1
ATOM 2365 C CA . HIS A 1 322 ? 9.722 -1.153 22.979 1.00 86.94 322 HIS A CA 1
ATOM 2366 C C . HIS A 1 322 ? 9.359 -0.583 24.363 1.00 86.94 322 HIS A C 1
ATOM 2368 O O . HIS A 1 322 ? 8.403 0.183 24.513 1.00 86.94 322 HIS A O 1
ATOM 2374 N N . THR A 1 323 ? 10.167 -0.896 25.380 1.00 90.50 323 THR A N 1
ATOM 2375 C CA . THR A 1 323 ? 9.865 -0.582 26.790 1.00 90.50 323 THR A CA 1
ATOM 2376 C C . THR A 1 323 ? 10.641 0.596 27.376 1.00 90.50 323 THR A C 1
ATOM 2378 O O . THR A 1 323 ? 10.329 1.017 28.490 1.00 90.50 323 THR A O 1
ATOM 2381 N N . ALA A 1 324 ? 11.634 1.156 26.671 1.00 86.12 324 ALA A N 1
ATOM 2382 C CA . ALA A 1 324 ? 12.403 2.266 27.236 1.00 86.12 324 ALA A CA 1
ATOM 2383 C C . ALA A 1 324 ? 11.537 3.517 27.463 1.00 86.12 324 ALA A C 1
ATOM 2385 O O . ALA A 1 324 ? 10.546 3.759 26.766 1.00 86.12 324 ALA A O 1
ATOM 2386 N N . VAL A 1 325 ? 11.946 4.311 28.453 1.00 85.62 325 VAL A N 1
ATOM 2387 C CA . VAL A 1 325 ? 11.211 5.480 28.935 1.00 85.62 325 VAL A CA 1
ATOM 2388 C C . VAL A 1 325 ? 11.911 6.758 28.481 1.00 85.62 325 VAL A C 1
ATOM 2390 O O . VAL A 1 325 ? 13.067 6.993 28.828 1.00 85.62 325 VAL A O 1
ATOM 2393 N N . PHE A 1 326 ? 11.191 7.622 27.767 1.00 80.50 326 PHE A N 1
ATOM 2394 C CA . PHE A 1 326 ? 11.659 8.934 27.316 1.00 80.50 326 PHE A CA 1
ATOM 2395 C C . PHE A 1 326 ? 10.693 10.011 27.804 1.00 80.50 326 PHE A C 1
ATOM 2397 O O . PHE A 1 326 ? 9.479 9.875 27.663 1.00 80.50 326 PHE A O 1
ATOM 2404 N N . GLY A 1 327 ? 11.208 11.072 28.432 1.00 81.38 327 GLY A N 1
ATOM 2405 C CA . GLY A 1 327 ? 10.354 12.122 29.006 1.00 81.38 327 GLY A CA 1
ATOM 2406 C C . GLY A 1 327 ? 9.326 11.597 30.025 1.00 81.38 327 GLY A C 1
ATOM 2407 O O . GLY A 1 327 ? 8.239 12.154 30.139 1.00 81.38 327 GLY A O 1
ATOM 2408 N N . GLY A 1 328 ? 9.637 10.499 30.729 1.00 86.50 328 GLY A N 1
ATOM 2409 C CA . GLY A 1 328 ? 8.738 9.875 31.711 1.00 86.50 328 GLY A CA 1
ATOM 2410 C C . GLY A 1 328 ? 7.594 9.043 31.116 1.00 86.50 328 GLY A C 1
ATOM 2411 O O . GLY A 1 328 ? 6.628 8.753 31.825 1.00 86.50 328 GLY A O 1
ATOM 2412 N N . ARG A 1 329 ? 7.674 8.678 29.830 1.00 90.06 329 ARG A N 1
ATOM 2413 C CA . ARG A 1 329 ? 6.693 7.832 29.136 1.00 90.06 329 ARG A CA 1
ATOM 2414 C C . ARG A 1 329 ? 7.360 6.714 28.349 1.00 90.06 329 ARG A C 1
ATOM 2416 O O . ARG A 1 329 ? 8.446 6.910 27.812 1.00 90.06 329 ARG A O 1
ATOM 2423 N N . THR A 1 330 ? 6.694 5.569 28.236 1.00 92.75 330 THR A N 1
ATOM 2424 C CA . THR A 1 330 ? 7.015 4.552 27.219 1.00 92.75 330 THR A CA 1
ATOM 2425 C C . THR A 1 330 ? 6.388 4.918 25.871 1.00 92.75 330 THR A C 1
ATOM 2427 O O . THR A 1 330 ? 5.497 5.772 25.802 1.00 92.75 330 THR A O 1
ATOM 2430 N N . ALA A 1 331 ? 6.811 4.251 24.793 1.00 91.19 331 ALA A N 1
ATOM 2431 C CA . ALA A 1 331 ? 6.189 4.413 23.477 1.00 91.19 331 ALA A CA 1
ATOM 2432 C C . ALA A 1 331 ? 4.686 4.073 23.512 1.00 91.19 331 ALA A C 1
ATOM 2434 O O . ALA A 1 331 ? 3.876 4.835 22.989 1.00 91.19 331 ALA A O 1
ATOM 2435 N N . ALA A 1 332 ? 4.301 2.992 24.204 1.00 94.56 332 ALA A N 1
ATOM 2436 C CA . ALA A 1 332 ? 2.900 2.586 24.334 1.00 94.56 332 ALA A CA 1
ATOM 2437 C C . ALA A 1 332 ? 2.047 3.628 25.074 1.00 94.56 332 ALA A C 1
ATOM 2439 O O . ALA A 1 332 ? 0.994 4.029 24.583 1.00 94.56 332 ALA A O 1
ATOM 2440 N N . GLN A 1 333 ? 2.540 4.144 26.206 1.00 94.56 333 GLN A N 1
ATOM 2441 C CA . GLN A 1 333 ? 1.858 5.217 26.936 1.00 94.56 333 GLN A CA 1
ATOM 2442 C C . GLN A 1 333 ? 1.709 6.469 26.069 1.00 94.56 333 GLN A C 1
ATOM 2444 O O . GLN A 1 333 ? 0.660 7.106 26.072 1.00 94.56 333 GLN A O 1
ATOM 2449 N N . ARG A 1 334 ? 2.748 6.818 25.302 1.00 91.31 334 ARG A N 1
ATOM 2450 C CA . ARG A 1 334 ? 2.716 7.998 24.439 1.00 91.31 334 ARG A CA 1
ATOM 2451 C C . ARG A 1 334 ? 1.762 7.842 23.255 1.00 91.31 334 ARG A C 1
ATOM 2453 O O . ARG A 1 334 ? 1.079 8.805 22.919 1.00 91.31 334 ARG A O 1
ATOM 2460 N N . ALA A 1 335 ? 1.700 6.660 22.646 1.00 93.12 335 ALA A N 1
ATOM 2461 C CA . ALA A 1 335 ? 0.742 6.356 21.587 1.00 93.12 335 ALA A CA 1
ATOM 2462 C C . ALA A 1 335 ? -0.705 6.419 22.107 1.00 93.12 335 ALA A C 1
ATOM 2464 O O . ALA A 1 335 ? -1.550 7.035 21.463 1.00 93.12 335 ALA A O 1
ATOM 2465 N N . ALA A 1 336 ? -0.977 5.874 23.299 1.00 95.69 336 ALA A N 1
ATOM 2466 C CA . ALA A 1 336 ? -2.299 5.951 23.925 1.00 95.69 336 ALA A CA 1
ATOM 2467 C C . ALA A 1 336 ? -2.705 7.405 24.226 1.00 95.69 336 ALA A C 1
ATOM 2469 O O . ALA A 1 336 ? -3.792 7.828 23.843 1.00 95.69 336 ALA A O 1
ATOM 2470 N N . GLU A 1 337 ? -1.803 8.206 24.812 1.00 92.06 337 GLU A N 1
ATOM 2471 C CA . GLU A 1 337 ? -2.029 9.646 25.022 1.00 92.06 337 GLU A CA 1
ATOM 2472 C C . GLU A 1 337 ? -2.351 10.380 23.713 1.00 92.06 337 GLU A C 1
ATOM 2474 O O . GLU A 1 337 ? -3.170 11.298 23.709 1.00 92.06 337 GLU A O 1
ATOM 2479 N N . GLN A 1 338 ? -1.697 9.997 22.614 1.00 90.44 338 GLN A N 1
ATOM 2480 C CA . GLN A 1 338 ? -1.916 10.610 21.310 1.00 90.44 338 GLN A CA 1
ATOM 2481 C C . GLN A 1 338 ? -3.291 10.262 20.731 1.00 90.44 338 GLN A C 1
ATOM 2483 O O . GLN A 1 338 ? -3.986 11.153 20.248 1.00 90.44 338 GLN A O 1
ATOM 2488 N N . LEU A 1 339 ? -3.689 8.988 20.800 1.00 94.00 339 LEU A N 1
ATOM 2489 C CA . LEU A 1 339 ? -5.005 8.534 20.350 1.00 94.00 339 LEU A CA 1
ATOM 2490 C C . LEU A 1 339 ? -6.128 9.176 21.169 1.00 94.00 339 LEU A C 1
ATOM 2492 O O . LEU A 1 339 ? -7.081 9.681 20.583 1.00 94.00 339 LEU A O 1
ATOM 2496 N N . THR A 1 340 ? -5.982 9.241 22.496 1.00 93.88 340 THR A N 1
ATOM 2497 C CA . THR A 1 340 ? -6.921 9.963 23.365 1.00 93.88 340 THR A CA 1
ATOM 2498 C C . THR A 1 340 ? -6.993 11.441 22.997 1.00 93.88 340 THR A C 1
ATOM 2500 O O . THR A 1 340 ? -8.088 11.959 22.821 1.00 93.88 340 THR A O 1
ATOM 2503 N N . ALA A 1 341 ? -5.858 12.122 22.798 1.00 89.00 341 ALA A N 1
ATOM 2504 C CA . ALA A 1 341 ? -5.865 13.537 22.421 1.00 89.00 341 ALA A CA 1
ATOM 2505 C C . ALA A 1 341 ? -6.646 13.789 21.118 1.00 89.00 341 ALA A C 1
ATOM 2507 O O . ALA A 1 341 ? -7.444 14.726 21.050 1.00 89.00 341 ALA A O 1
ATOM 2508 N N . TRP A 1 342 ? -6.462 12.930 20.111 1.00 89.62 342 TRP A N 1
ATOM 2509 C CA . TRP A 1 342 ? -7.237 12.987 18.872 1.00 89.62 342 TRP A CA 1
ATOM 2510 C C . TRP A 1 342 ? -8.720 12.701 19.086 1.00 89.62 342 TRP A C 1
ATOM 2512 O O . TRP A 1 342 ? -9.555 13.456 18.601 1.00 89.62 342 TRP A O 1
ATOM 2522 N N . ALA A 1 343 ? -9.059 11.690 19.879 1.00 92.25 343 ALA A N 1
ATOM 2523 C CA . ALA A 1 343 ? -10.443 11.363 20.197 1.00 92.25 343 ALA A CA 1
ATOM 2524 C C . ALA A 1 343 ? -11.169 12.447 21.015 1.00 92.25 343 ALA A C 1
ATOM 2526 O O . ALA A 1 343 ? -12.395 12.469 21.016 1.00 92.25 343 ALA A O 1
ATOM 2527 N N . THR A 1 344 ? -10.452 13.332 21.718 1.00 89.50 344 THR A N 1
ATOM 2528 C CA . THR A 1 344 ? -11.066 14.337 22.604 1.00 89.50 344 THR A CA 1
ATOM 2529 C C . THR A 1 344 ? -11.243 15.729 22.008 1.00 89.50 344 THR A C 1
ATOM 2531 O O . THR A 1 344 ? -12.046 16.486 22.540 1.00 89.50 344 THR A O 1
ATOM 2534 N N . ASP A 1 345 ? -10.497 16.085 20.964 1.00 80.44 345 ASP A N 1
ATOM 2535 C CA . ASP A 1 345 ? -10.467 17.472 20.455 1.00 80.44 345 ASP A CA 1
ATOM 2536 C C . ASP A 1 345 ? -10.034 17.571 18.980 1.00 80.44 345 ASP A C 1
ATOM 2538 O O . ASP A 1 345 ? -10.037 18.643 18.390 1.00 80.44 345 ASP A O 1
ATOM 2542 N N . GLN A 1 346 ? -9.553 16.479 18.380 1.00 75.25 346 GLN A N 1
ATOM 2543 C CA . GLN A 1 346 ? -8.685 16.558 17.202 1.00 75.25 346 GLN A CA 1
ATOM 2544 C C . GLN A 1 346 ? -8.883 15.361 16.273 1.00 75.25 346 GLN A C 1
ATOM 2546 O O . GLN A 1 346 ? -7.919 14.788 15.765 1.00 75.25 346 GLN A O 1
ATOM 2551 N N . ALA A 1 347 ? -10.125 14.926 16.089 1.00 86.75 347 ALA A N 1
ATOM 2552 C CA . ALA A 1 347 ? -10.414 13.835 15.177 1.00 86.75 347 ALA A CA 1
ATOM 2553 C C . ALA A 1 347 ? -10.311 14.317 13.718 1.00 86.75 347 ALA A C 1
ATOM 2555 O O . ALA A 1 347 ? -10.613 15.476 13.424 1.00 86.75 347 ALA A O 1
ATOM 2556 N N . PRO A 1 348 ? -9.899 13.451 12.777 1.00 90.19 348 PRO A N 1
ATOM 2557 C CA . PRO A 1 348 ? -9.815 13.834 11.377 1.00 90.19 348 PRO A CA 1
ATOM 2558 C C . PRO A 1 348 ? -11.201 14.151 10.803 1.00 90.19 348 PRO A C 1
ATOM 2560 O O . PRO A 1 348 ? -12.168 13.421 11.011 1.00 90.19 348 PRO A O 1
ATOM 2563 N N . ALA A 1 349 ? -11.275 15.212 10.000 1.00 90.38 349 ALA A N 1
ATOM 2564 C CA . ALA A 1 349 ? -12.517 15.653 9.365 1.00 90.38 349 ALA A CA 1
ATOM 2565 C C . ALA A 1 349 ? -13.021 14.701 8.264 1.00 90.38 349 ALA A C 1
ATOM 2567 O O . ALA A 1 349 ? -14.173 14.791 7.850 1.00 90.38 349 ALA A O 1
ATOM 2568 N N . ALA A 1 350 ? -12.143 13.848 7.722 1.00 93.25 350 ALA A N 1
ATOM 2569 C CA . ALA A 1 350 ? -12.431 12.956 6.598 1.00 93.25 350 ALA A CA 1
ATOM 2570 C C . ALA A 1 350 ? -12.997 13.669 5.352 1.00 93.25 350 ALA A C 1
ATOM 2572 O O . ALA A 1 350 ? -13.825 13.129 4.629 1.00 93.25 350 ALA A O 1
ATOM 2573 N N . ARG A 1 351 ? -12.539 14.886 5.042 1.00 89.69 351 ARG A N 1
ATOM 2574 C CA . ARG A 1 351 ? -13.005 15.647 3.858 1.00 89.69 351 ARG A CA 1
ATOM 2575 C C . ARG A 1 351 ? -12.424 15.142 2.538 1.00 89.69 351 ARG A C 1
ATOM 2577 O O . ARG A 1 351 ? -12.918 15.500 1.467 1.00 89.69 351 ARG A O 1
ATOM 2584 N N . GLY A 1 352 ? -11.361 14.345 2.606 1.00 87.50 352 GLY A N 1
ATOM 2585 C CA . GLY A 1 352 ? -10.599 13.916 1.446 1.00 87.50 352 GLY A CA 1
ATOM 2586 C C . GLY A 1 352 ? -9.516 14.908 1.004 1.00 87.50 352 GLY A C 1
ATOM 2587 O O . GLY A 1 352 ? -9.137 15.837 1.718 1.00 87.50 352 GLY A O 1
ATOM 2588 N N . GLY A 1 353 ? -9.006 14.713 -0.210 1.00 84.38 353 GLY A N 1
ATOM 2589 C CA . GLY A 1 353 ? -8.014 15.587 -0.843 1.00 84.38 353 GLY A CA 1
ATOM 2590 C C . GLY A 1 353 ? -6.651 15.602 -0.141 1.00 84.38 353 GLY A C 1
ATOM 2591 O O . GLY A 1 353 ? -6.199 14.590 0.386 1.00 84.38 353 GLY A O 1
ATOM 2592 N N . VAL A 1 354 ? -5.990 16.768 -0.132 1.00 77.81 354 VAL A N 1
ATOM 2593 C CA . VAL A 1 354 ? -4.658 16.962 0.489 1.00 77.81 354 VAL A CA 1
ATOM 2594 C C . VAL A 1 354 ? -4.676 16.700 1.990 1.00 77.81 354 VAL A C 1
ATOM 2596 O O . VAL A 1 354 ? -3.672 16.264 2.549 1.00 77.81 354 VAL A O 1
ATOM 2599 N N . GLY A 1 355 ? -5.813 16.957 2.642 1.00 80.50 355 GLY A N 1
ATOM 2600 C CA . GLY A 1 355 ? -5.987 16.714 4.071 1.00 80.50 355 GLY A CA 1
ATOM 2601 C C . GLY A 1 355 ? -5.683 15.274 4.479 1.00 80.50 355 GLY A C 1
ATOM 2602 O O . GLY A 1 355 ? -5.136 15.040 5.558 1.00 80.50 355 GLY A O 1
ATOM 2603 N N . MET A 1 356 ? -5.901 14.322 3.562 1.00 88.69 356 MET A N 1
ATOM 2604 C CA . MET A 1 356 ? -5.703 12.904 3.846 1.00 88.69 356 MET A CA 1
ATOM 2605 C C . MET A 1 356 ? -4.264 12.531 4.181 1.00 88.69 356 MET A C 1
ATOM 2607 O O . MET A 1 356 ? -4.057 11.499 4.807 1.00 88.69 356 MET A O 1
ATOM 2611 N N . GLN A 1 357 ? -3.268 13.345 3.815 1.00 85.62 357 GLN A N 1
ATOM 2612 C CA . GLN A 1 357 ? -1.888 13.102 4.246 1.00 85.62 357 GLN A CA 1
ATOM 2613 C C . GLN A 1 357 ? -1.783 13.041 5.775 1.00 85.62 357 GLN A C 1
ATOM 2615 O O . GLN A 1 357 ? -1.107 12.170 6.313 1.00 85.62 357 GLN A O 1
ATOM 2620 N N . CYS A 1 358 ? -2.464 13.954 6.472 1.00 83.38 358 CYS A N 1
ATOM 2621 C CA . CYS A 1 358 ? -2.487 13.989 7.931 1.00 83.38 358 CYS A CA 1
ATOM 2622 C C . CYS A 1 358 ? -3.442 12.938 8.491 1.00 83.38 358 CYS A C 1
ATOM 2624 O O . CYS A 1 358 ? -3.095 12.258 9.456 1.00 83.38 358 CYS A O 1
ATOM 2626 N N . ASP A 1 359 ? -4.600 12.765 7.853 1.00 90.56 359 ASP A N 1
ATOM 2627 C CA . ASP A 1 359 ? -5.568 11.748 8.258 1.00 90.56 359 ASP A CA 1
ATOM 2628 C C . ASP A 1 359 ? -4.952 10.339 8.221 1.00 90.56 359 ASP A C 1
ATOM 2630 O O . ASP A 1 359 ? -5.239 9.506 9.076 1.00 90.56 359 ASP A O 1
ATOM 2634 N N . LEU A 1 360 ? -4.057 10.065 7.263 1.00 93.31 360 LEU A N 1
ATOM 2635 C CA . LEU A 1 360 ? -3.392 8.769 7.164 1.00 93.31 360 LEU A CA 1
ATOM 2636 C C . LEU A 1 360 ? -2.436 8.536 8.334 1.00 93.31 360 LEU A C 1
ATOM 2638 O O . LEU A 1 360 ? -2.290 7.406 8.780 1.00 93.31 360 LEU A O 1
ATOM 2642 N N . MET A 1 361 ? -1.810 9.585 8.873 1.00 90.50 361 MET A N 1
ATOM 2643 C CA . MET A 1 361 ? -0.952 9.461 10.058 1.00 90.50 361 MET A CA 1
ATOM 2644 C C . MET A 1 361 ? -1.771 9.099 11.298 1.00 90.50 361 MET A C 1
ATOM 2646 O O . MET A 1 361 ? -1.319 8.292 12.115 1.00 90.50 361 MET A O 1
ATOM 2650 N N . PHE A 1 362 ? -2.984 9.651 11.413 1.00 93.19 362 PHE A N 1
ATOM 2651 C CA . PHE A 1 362 ? -3.962 9.204 12.403 1.00 93.19 362 PHE A CA 1
ATOM 2652 C C . PHE A 1 362 ? -4.326 7.736 12.173 1.00 93.19 362 PHE A C 1
ATOM 2654 O O . PHE A 1 362 ? -4.178 6.930 13.091 1.00 93.19 362 PHE A O 1
ATOM 2661 N N . ALA A 1 363 ? -4.713 7.367 10.949 1.00 97.00 363 ALA A N 1
ATOM 2662 C CA . ALA A 1 363 ? -5.144 6.010 10.626 1.00 97.00 363 ALA A CA 1
ATOM 2663 C C . ALA A 1 363 ? -4.045 4.965 10.876 1.00 97.00 363 ALA A C 1
ATOM 2665 O O . ALA A 1 363 ? -4.306 3.919 11.464 1.00 97.00 363 ALA A O 1
ATOM 2666 N N . ASN A 1 364 ? -2.801 5.277 10.510 1.00 96.12 364 ASN A N 1
ATOM 2667 C CA . ASN A 1 364 ? -1.624 4.450 10.766 1.00 96.12 364 ASN A CA 1
ATOM 2668 C C . ASN A 1 364 ? -1.422 4.199 12.267 1.00 96.12 364 ASN A C 1
ATOM 2670 O O . ASN A 1 364 ? -1.217 3.062 12.697 1.00 96.12 364 ASN A O 1
ATOM 2674 N N . CYS A 1 365 ? -1.497 5.261 13.073 1.00 95.38 365 CYS A N 1
ATOM 2675 C CA . CYS A 1 365 ? -1.363 5.177 14.524 1.00 95.38 365 CYS A CA 1
ATOM 2676 C C . CYS A 1 365 ? -2.530 4.400 15.158 1.00 95.38 365 CYS A C 1
ATOM 2678 O O . CYS A 1 365 ? -2.299 3.563 16.027 1.00 95.38 365 CYS A O 1
ATOM 2680 N N . ALA A 1 366 ? -3.766 4.614 14.694 1.00 97.62 366 ALA A N 1
ATOM 2681 C CA . ALA A 1 366 ? -4.950 3.901 15.170 1.00 97.62 366 ALA A CA 1
ATOM 2682 C C . ALA A 1 366 ? -4.902 2.400 14.832 1.00 97.62 366 ALA A C 1
ATOM 2684 O O . ALA A 1 366 ? -5.185 1.576 15.702 1.00 97.62 366 ALA A O 1
ATOM 2685 N N . ALA A 1 367 ? -4.482 2.034 13.614 1.00 97.88 367 ALA A N 1
ATOM 2686 C CA . ALA A 1 367 ? -4.284 0.646 13.182 1.00 97.88 367 ALA A CA 1
ATOM 2687 C C . ALA A 1 367 ? -3.271 -0.093 14.070 1.00 97.88 367 ALA A C 1
ATOM 2689 O O . ALA A 1 367 ? -3.579 -1.147 14.629 1.00 97.88 367 ALA A O 1
ATOM 2690 N N . LEU A 1 368 ? -2.089 0.495 14.275 1.00 96.31 368 LEU A N 1
ATOM 2691 C CA . LEU A 1 368 ? -1.064 -0.072 15.157 1.00 96.31 368 LEU A CA 1
ATOM 2692 C C . LEU A 1 368 ? -1.508 -0.095 16.623 1.00 96.31 368 LEU A C 1
ATOM 2694 O O . LEU A 1 368 ? -1.270 -1.078 17.323 1.00 96.31 368 LEU A O 1
ATOM 2698 N N . GLY A 1 369 ? -2.171 0.968 17.080 1.00 97.12 369 GLY A N 1
ATOM 2699 C CA . GLY A 1 369 ? -2.693 1.089 18.435 1.00 97.12 369 GLY A CA 1
ATOM 2700 C C . GLY A 1 369 ? -3.695 -0.012 18.756 1.00 97.12 369 GLY A C 1
ATOM 2701 O O . GLY A 1 369 ? -3.509 -0.706 19.748 1.00 97.12 369 GLY A O 1
ATOM 2702 N N . ARG A 1 370 ? -4.689 -0.242 17.886 1.00 97.81 370 ARG A N 1
ATOM 2703 C CA . ARG A 1 370 ? -5.681 -1.324 18.033 1.00 97.81 370 ARG A CA 1
ATOM 2704 C C . ARG A 1 370 ? -5.045 -2.711 18.038 1.00 97.81 370 ARG A C 1
ATOM 2706 O O . ARG A 1 370 ? -5.485 -3.574 18.790 1.00 97.81 370 ARG A O 1
ATOM 2713 N N . ALA A 1 371 ? -3.990 -2.914 17.251 1.00 95.00 371 ALA A N 1
ATOM 2714 C CA . ALA A 1 371 ? -3.223 -4.159 17.238 1.00 95.00 371 ALA A CA 1
ATOM 2715 C C . ALA A 1 371 ? -2.290 -4.333 18.457 1.00 95.00 371 ALA A C 1
ATOM 2717 O O . ALA A 1 371 ? -1.684 -5.392 18.610 1.00 95.00 371 ALA A O 1
ATOM 2718 N N . THR A 1 372 ? -2.161 -3.320 19.324 1.00 95.38 372 THR A N 1
ATOM 2719 C CA . THR A 1 372 ? -1.251 -3.318 20.477 1.00 95.38 372 THR A CA 1
ATOM 2720 C C . THR A 1 372 ? -2.050 -3.191 21.779 1.00 95.38 372 THR A C 1
ATOM 2722 O O . THR A 1 372 ? -2.392 -2.071 22.164 1.00 95.38 372 THR A O 1
ATOM 2725 N N . PRO A 1 373 ? -2.308 -4.285 22.524 1.00 96.06 373 PRO A N 1
ATOM 2726 C CA . PRO A 1 373 ? -3.137 -4.245 23.736 1.00 96.06 373 PRO A CA 1
ATOM 2727 C C . PRO A 1 373 ? -2.700 -3.185 24.757 1.00 96.06 373 PRO A C 1
ATOM 2729 O O . PRO A 1 373 ? -3.521 -2.418 25.242 1.00 96.06 373 PRO A O 1
ATOM 2732 N N . ALA A 1 374 ? -1.391 -3.029 24.992 1.00 95.38 374 ALA A N 1
ATOM 2733 C CA . ALA A 1 374 ? -0.856 -2.016 25.910 1.00 95.38 374 ALA A CA 1
ATOM 2734 C C . ALA A 1 374 ? -1.166 -0.556 25.509 1.00 95.38 374 ALA A C 1
ATOM 2736 O O . ALA A 1 374 ? -1.075 0.338 26.349 1.00 95.38 374 ALA A O 1
ATOM 2737 N N . VAL A 1 375 ? -1.492 -0.307 24.237 1.00 97.50 375 VAL A N 1
ATOM 2738 C CA . VAL A 1 375 ? -1.949 0.993 23.732 1.00 97.50 375 VAL A CA 1
ATOM 2739 C C . VAL A 1 375 ? -3.469 1.048 23.763 1.00 97.50 375 VAL A C 1
ATOM 2741 O O . VAL A 1 375 ? -4.026 1.942 24.394 1.00 97.50 375 VAL A O 1
ATOM 2744 N N . TRP A 1 376 ? -4.140 0.098 23.102 1.00 98.12 376 TRP A N 1
ATOM 2745 C CA . TRP A 1 376 ? -5.593 0.124 22.945 1.00 98.12 376 TRP A CA 1
ATOM 2746 C C . TRP A 1 376 ? -6.312 0.069 24.287 1.00 98.12 376 TRP A C 1
ATOM 2748 O O . TRP A 1 376 ? -7.219 0.864 24.517 1.00 98.12 376 TRP A O 1
ATOM 2758 N N . ASP A 1 377 ? -5.856 -0.785 25.208 1.00 97.81 377 ASP A N 1
ATOM 2759 C CA . ASP A 1 377 ? -6.489 -0.956 26.515 1.00 97.81 377 ASP A CA 1
ATOM 2760 C C . ASP A 1 377 ? -6.347 0.269 27.426 1.00 97.81 377 ASP A C 1
ATOM 2762 O O . ASP A 1 377 ? -7.165 0.464 28.324 1.00 97.81 377 ASP A O 1
ATOM 2766 N N . ALA A 1 378 ? -5.363 1.131 27.153 1.00 97.81 378 ALA A N 1
ATOM 2767 C CA . ALA A 1 378 ? -5.155 2.389 27.862 1.00 97.81 378 ALA A CA 1
ATOM 2768 C C . ALA A 1 378 ? -6.027 3.547 27.335 1.00 97.81 378 ALA A C 1
ATOM 2770 O O . ALA A 1 378 ? -6.152 4.563 28.018 1.00 97.81 378 ALA A O 1
ATOM 2771 N N . VAL A 1 379 ? -6.633 3.413 26.150 1.00 97.81 379 VAL A N 1
ATOM 2772 C CA . VAL A 1 379 ? -7.581 4.395 25.599 1.00 97.81 379 VAL A CA 1
ATOM 2773 C C . VAL A 1 379 ? -8.970 4.131 26.186 1.00 97.81 379 VAL A C 1
ATOM 2775 O O . VAL A 1 379 ? -9.408 2.980 26.242 1.00 97.81 379 VAL A O 1
ATOM 2778 N N . ALA A 1 380 ? -9.685 5.170 26.620 1.00 97.62 380 ALA A N 1
ATOM 2779 C CA . ALA A 1 380 ? -11.021 5.018 27.200 1.00 97.62 380 ALA A CA 1
ATOM 2780 C C . ALA A 1 380 ? -12.028 4.433 26.180 1.00 97.62 380 ALA A C 1
ATOM 2782 O O . ALA A 1 380 ? -11.906 4.714 24.985 1.00 97.62 380 ALA A O 1
ATOM 2783 N N . PRO A 1 381 ? -13.028 3.628 26.595 1.00 97.94 381 PRO A N 1
ATOM 2784 C CA . PRO A 1 381 ? -14.005 3.038 25.671 1.00 97.94 381 PRO A CA 1
ATOM 2785 C C . PRO A 1 381 ? -14.748 4.063 24.798 1.00 97.94 381 PRO A C 1
ATOM 2787 O O . PRO A 1 381 ? -14.996 3.818 23.615 1.00 97.94 381 PRO A O 1
ATOM 2790 N N . GLU A 1 382 ? -15.066 5.233 25.352 1.00 97.19 382 GLU A N 1
ATOM 2791 C CA . GLU A 1 382 ? -15.730 6.315 24.623 1.00 97.19 382 GLU A CA 1
ATOM 2792 C C . GLU A 1 382 ? -14.803 6.900 23.549 1.00 97.19 382 GLU A C 1
ATOM 2794 O O . GLU A 1 382 ? -15.234 7.163 22.428 1.00 97.19 382 GLU A O 1
ATOM 2799 N N . ASP A 1 383 ? -13.512 7.040 23.857 1.00 97.38 383 ASP A N 1
ATOM 2800 C CA . ASP A 1 383 ? -12.501 7.501 22.903 1.00 97.38 383 ASP A CA 1
ATOM 2801 C C . ASP A 1 383 ? -12.264 6.476 21.790 1.00 97.38 383 ASP A C 1
ATOM 2803 O O . ASP A 1 383 ? -12.144 6.858 20.627 1.00 97.38 383 ASP A O 1
ATOM 2807 N N . ARG A 1 384 ? -12.268 5.172 22.107 1.00 98.25 384 ARG A N 1
ATOM 2808 C CA . ARG A 1 384 ? -12.209 4.104 21.091 1.00 98.25 384 ARG A CA 1
ATOM 2809 C C . ARG A 1 384 ? -13.378 4.213 20.119 1.00 98.25 384 ARG A C 1
ATOM 2811 O O . ARG A 1 384 ? -13.150 4.189 18.917 1.00 98.25 384 ARG A O 1
ATOM 2818 N N . THR A 1 385 ? -14.588 4.452 20.632 1.00 98.00 385 THR A N 1
ATOM 2819 C CA . THR A 1 385 ? -15.790 4.652 19.804 1.00 98.00 385 THR A CA 1
ATOM 2820 C C . THR A 1 385 ? -15.630 5.845 18.854 1.00 98.00 385 THR A C 1
ATOM 2822 O O . THR A 1 385 ? -16.001 5.768 17.685 1.00 98.00 385 THR A O 1
ATOM 2825 N N . ARG A 1 386 ? -15.040 6.954 19.319 1.00 97.50 386 ARG A N 1
ATOM 2826 C CA . ARG A 1 386 ? -14.760 8.125 18.468 1.00 97.50 386 ARG A CA 1
ATOM 2827 C C . ARG A 1 386 ? -13.708 7.824 17.403 1.00 97.50 386 ARG A C 1
ATOM 2829 O O . ARG A 1 386 ? -13.857 8.256 16.262 1.00 97.50 386 ARG A O 1
ATOM 2836 N N . ILE A 1 387 ? -12.673 7.060 17.755 1.00 97.81 387 ILE A N 1
ATOM 2837 C CA . ILE A 1 387 ? -11.649 6.600 16.810 1.00 97.81 387 ILE A CA 1
ATOM 2838 C C . ILE A 1 387 ? -12.266 5.672 15.758 1.00 97.81 387 ILE A C 1
ATOM 2840 O O . ILE A 1 387 ? -11.980 5.859 14.578 1.00 97.81 387 ILE A O 1
ATOM 2844 N N . ASP A 1 388 ? -13.140 4.736 16.147 1.00 98.44 388 ASP A N 1
ATOM 2845 C CA . ASP A 1 388 ? -13.868 3.868 15.211 1.00 98.44 388 ASP A CA 1
ATOM 2846 C C . ASP A 1 388 ? -14.665 4.722 14.202 1.00 98.44 388 ASP A C 1
ATOM 2848 O O . ASP A 1 388 ? -14.502 4.550 12.994 1.00 98.44 388 ASP A O 1
ATOM 2852 N N . ARG A 1 389 ? -15.427 5.728 14.669 1.00 98.19 389 ARG A N 1
ATOM 2853 C CA . ARG A 1 389 ? -16.172 6.656 13.788 1.00 98.19 389 ARG A CA 1
ATOM 2854 C C . ARG A 1 389 ? -15.270 7.448 12.846 1.00 98.19 389 ARG A C 1
ATOM 2856 O O . ARG A 1 389 ? -15.605 7.626 11.675 1.00 98.19 389 ARG A O 1
ATOM 2863 N N . ALA A 1 390 ?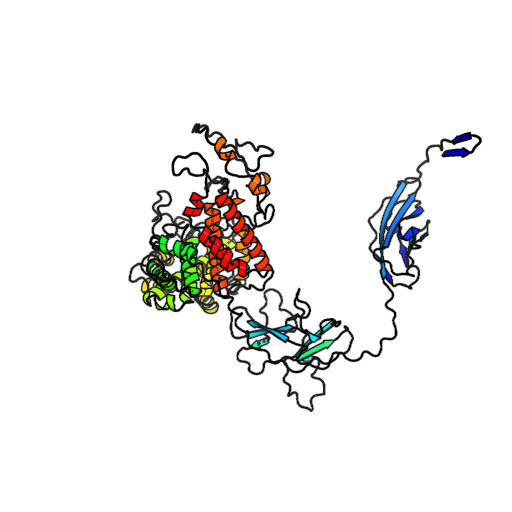 -14.123 7.913 13.332 1.00 97.44 390 ALA A N 1
ATOM 2864 C CA . ALA A 1 390 ? -13.141 8.593 12.499 1.00 97.44 390 ALA A CA 1
ATOM 2865 C C . ALA A 1 390 ? -12.577 7.662 11.409 1.00 97.44 390 ALA A C 1
ATOM 2867 O O . ALA A 1 390 ? -12.526 8.052 10.244 1.00 97.44 390 ALA A O 1
ATOM 2868 N N . MET A 1 391 ? -12.210 6.424 11.754 1.00 98.50 391 MET A N 1
ATOM 2869 C CA . MET A 1 391 ? -11.699 5.426 10.802 1.00 98.50 391 MET A CA 1
ATOM 2870 C C . MET A 1 391 ? -12.736 5.061 9.731 1.00 98.50 391 MET A C 1
ATOM 2872 O O . MET A 1 391 ? -12.408 5.011 8.545 1.00 98.50 391 MET A O 1
ATOM 2876 N N . GLU A 1 392 ? -13.994 4.879 10.132 1.00 98.56 392 GLU A N 1
ATOM 2877 C CA . GLU A 1 392 ? -15.138 4.660 9.241 1.00 98.56 392 GLU A CA 1
ATOM 2878 C C . GLU A 1 392 ? -15.333 5.826 8.254 1.00 98.56 392 GLU A C 1
ATOM 2880 O O . GLU A 1 392 ? -15.446 5.617 7.042 1.00 98.56 392 GLU A O 1
ATOM 2885 N N . GLY A 1 393 ? -15.292 7.069 8.746 1.00 98.00 393 GLY A N 1
ATOM 2886 C CA . GLY A 1 393 ? -15.405 8.262 7.904 1.00 98.00 393 GLY A CA 1
ATOM 2887 C C . GLY A 1 393 ? -14.252 8.389 6.906 1.00 98.00 393 GLY A C 1
ATOM 2888 O O . GLY A 1 393 ? -14.471 8.692 5.731 1.00 98.00 393 GLY A O 1
ATOM 2889 N N . LEU A 1 394 ? -13.022 8.098 7.345 1.00 97.88 394 LEU A N 1
ATOM 2890 C CA . LEU A 1 394 ? -11.844 8.081 6.477 1.00 97.88 394 LEU A CA 1
ATOM 2891 C C . LEU A 1 394 ? -11.953 7.043 5.363 1.00 97.88 394 LEU A C 1
ATOM 2893 O O . LEU A 1 394 ? -11.607 7.355 4.219 1.00 97.88 394 LEU A O 1
ATOM 2897 N N . LEU A 1 395 ? -12.459 5.847 5.671 1.00 98.31 395 LEU A N 1
ATOM 2898 C CA . LEU A 1 395 ? -12.693 4.797 4.684 1.00 98.31 395 LEU A CA 1
ATOM 2899 C C . LEU A 1 395 ? -13.694 5.246 3.618 1.00 98.31 395 LEU A C 1
ATOM 2901 O O . LEU A 1 395 ? -13.393 5.125 2.433 1.00 98.31 395 LEU A O 1
ATOM 2905 N N . VAL A 1 396 ? -14.834 5.821 4.009 1.00 97.81 396 VAL A N 1
ATOM 2906 C CA . VAL A 1 396 ? -15.867 6.290 3.063 1.00 97.81 396 VAL A CA 1
ATOM 2907 C C . VAL A 1 396 ? -15.315 7.363 2.130 1.00 97.81 396 VAL A C 1
ATOM 2909 O O . VAL A 1 396 ? -15.492 7.284 0.912 1.00 97.81 396 VAL A O 1
ATOM 2912 N N . SER A 1 397 ? -14.605 8.347 2.678 1.00 96.06 397 SER A N 1
ATOM 2913 C CA . SER A 1 397 ? -14.080 9.463 1.891 1.00 96.06 397 SER A CA 1
ATOM 2914 C C . SER A 1 397 ? -12.980 9.040 0.920 1.00 96.06 397 SER A C 1
ATOM 2916 O O . SER A 1 397 ? -13.012 9.443 -0.247 1.00 96.06 397 SER A O 1
ATOM 2918 N N . ALA A 1 398 ? -12.045 8.184 1.348 1.00 96.12 398 ALA A N 1
ATOM 2919 C CA . ALA A 1 398 ? -11.034 7.629 0.444 1.00 96.12 398 ALA A CA 1
ATOM 2920 C C . ALA A 1 398 ? -11.650 6.690 -0.599 1.00 96.12 398 ALA A C 1
ATOM 2922 O O . ALA A 1 398 ? -11.265 6.751 -1.772 1.00 96.12 398 ALA A O 1
ATOM 2923 N N . ALA A 1 399 ? -12.624 5.865 -0.194 1.00 96.50 399 ALA A N 1
ATOM 2924 C CA . ALA A 1 399 ? -13.329 4.967 -1.095 1.00 96.50 399 ALA A CA 1
ATOM 2925 C C . ALA A 1 399 ? -14.017 5.760 -2.211 1.00 96.50 399 ALA A C 1
ATOM 2927 O O . ALA A 1 399 ? -13.772 5.498 -3.386 1.00 96.50 399 ALA A O 1
ATOM 2928 N N . TRP A 1 400 ? -14.780 6.802 -1.868 1.00 95.06 400 TRP A N 1
ATOM 2929 C CA . TRP A 1 400 ? -15.399 7.705 -2.842 1.00 95.06 400 TRP A CA 1
ATOM 2930 C C . TRP A 1 400 ? -14.382 8.300 -3.822 1.00 95.06 400 TRP A C 1
ATOM 2932 O O . TRP A 1 400 ? -14.566 8.224 -5.038 1.00 95.06 400 TRP A O 1
ATOM 2942 N N . GLN A 1 401 ? -13.295 8.882 -3.309 1.00 92.56 401 GLN A N 1
ATOM 2943 C CA . GLN A 1 401 ? -12.302 9.580 -4.129 1.00 92.56 401 GLN A CA 1
ATOM 2944 C C . GLN A 1 401 ? -11.606 8.686 -5.152 1.00 92.56 401 GLN A C 1
ATOM 2946 O O . GLN A 1 401 ? -11.246 9.158 -6.234 1.00 92.56 401 GLN A O 1
ATOM 2951 N N . ASN A 1 402 ? -11.384 7.421 -4.798 1.00 93.38 402 ASN A N 1
ATOM 2952 C CA . ASN A 1 402 ? -10.626 6.491 -5.625 1.00 93.38 402 ASN A CA 1
ATOM 2953 C C . ASN A 1 402 ? -11.493 5.434 -6.305 1.00 93.38 402 ASN A C 1
ATOM 2955 O O . ASN A 1 402 ? -10.956 4.682 -7.111 1.00 93.38 402 ASN A O 1
ATOM 2959 N N . SER A 1 403 ? -12.804 5.401 -6.054 1.00 94.06 403 SER A N 1
ATOM 2960 C CA . SER A 1 403 ? -13.718 4.454 -6.691 1.00 94.06 403 SER A CA 1
ATOM 2961 C C . SER A 1 403 ? -13.683 4.565 -8.215 1.00 94.06 403 SER A C 1
ATOM 2963 O O . SER A 1 403 ? -13.817 5.654 -8.778 1.00 94.06 403 SER A O 1
ATOM 2965 N N . ASP A 1 404 ? -13.594 3.425 -8.898 1.00 92.00 404 ASP A N 1
ATOM 2966 C CA . ASP A 1 404 ? -13.790 3.352 -10.352 1.00 92.00 404 ASP A CA 1
ATOM 2967 C C . ASP A 1 404 ? -15.244 3.627 -10.769 1.00 92.00 404 ASP A C 1
ATOM 2969 O O . ASP A 1 404 ? -15.522 3.926 -11.932 1.00 92.00 404 ASP A O 1
ATOM 2973 N N . ASN A 1 405 ? -16.173 3.585 -9.811 1.00 91.31 405 ASN A N 1
ATOM 2974 C CA . ASN A 1 405 ? -17.574 3.949 -9.981 1.00 91.31 405 ASN A CA 1
ATOM 2975 C C . ASN A 1 405 ? -17.891 5.404 -9.641 1.00 91.31 405 ASN A C 1
ATOM 2977 O O . ASN A 1 405 ? -19.033 5.824 -9.822 1.00 91.31 405 ASN A O 1
ATOM 2981 N N . ASN A 1 406 ? -16.903 6.195 -9.223 1.00 90.19 406 ASN A N 1
ATOM 2982 C CA . ASN A 1 406 ? -17.100 7.623 -9.048 1.00 90.19 406 ASN A CA 1
ATOM 2983 C C . ASN A 1 406 ? -17.453 8.270 -10.417 1.00 90.19 406 ASN A C 1
ATOM 2985 O O . ASN A 1 406 ? -16.658 8.191 -11.360 1.00 90.19 406 ASN A O 1
ATOM 2989 N N . PRO A 1 407 ? -18.622 8.922 -10.574 1.00 87.94 407 PRO A N 1
ATOM 2990 C CA . PRO A 1 407 ? -19.051 9.504 -11.850 1.00 87.94 407 PRO A CA 1
ATOM 2991 C C . PRO A 1 407 ? -18.082 10.573 -12.373 1.00 87.94 407 PRO A C 1
ATOM 2993 O O . PRO A 1 407 ? -17.897 10.715 -13.584 1.00 87.94 407 PRO A O 1
ATOM 2996 N N . PHE A 1 408 ? -17.393 11.275 -11.474 1.00 84.00 408 PHE A N 1
ATOM 2997 C CA . PHE A 1 408 ? -16.395 12.279 -11.824 1.00 84.00 408 PHE A CA 1
ATOM 2998 C C . PHE A 1 408 ? -15.086 11.677 -12.352 1.00 84.00 408 PHE A C 1
ATOM 3000 O O . PHE A 1 408 ? -14.354 12.339 -13.087 1.00 84.00 408 PHE A O 1
ATOM 3007 N N . VAL A 1 409 ? -14.812 10.418 -12.007 1.00 80.00 409 VAL A N 1
ATOM 3008 C CA . VAL A 1 409 ? -13.723 9.611 -12.566 1.00 80.00 409 VAL A CA 1
ATOM 3009 C C . VAL A 1 409 ? -14.130 9.053 -13.932 1.00 80.00 409 VAL A C 1
ATOM 3011 O O . VAL A 1 409 ? -13.408 9.236 -14.914 1.00 80.00 409 VAL A O 1
ATOM 3014 N N . LYS A 1 410 ? -15.312 8.422 -14.024 1.00 72.50 410 LYS A N 1
ATOM 3015 C CA . LYS A 1 410 ? -15.830 7.818 -15.268 1.00 72.50 410 LYS A CA 1
ATOM 3016 C C . LYS A 1 410 ? -15.957 8.813 -16.416 1.00 72.50 410 LYS A C 1
ATOM 3018 O O . LYS A 1 410 ? -15.756 8.447 -17.569 1.00 72.50 410 LYS A O 1
ATOM 3023 N N . ALA A 1 411 ? -16.242 10.077 -16.111 1.00 67.31 411 ALA A N 1
ATOM 3024 C CA . ALA A 1 411 ? -16.332 11.132 -17.113 1.00 67.31 411 ALA A CA 1
ATOM 3025 C C . ALA A 1 411 ? -15.013 11.383 -17.877 1.00 67.31 411 ALA A C 1
ATOM 3027 O O . ALA A 1 411 ? -15.024 12.136 -18.851 1.00 67.31 411 ALA A O 1
ATOM 3028 N N . GLY A 1 412 ? -13.874 10.822 -17.439 1.00 62.53 412 GLY A N 1
ATOM 3029 C CA . GLY A 1 412 ? -12.583 10.887 -18.140 1.00 62.53 412 GLY A CA 1
ATOM 3030 C C . GLY A 1 412 ? -11.981 12.294 -18.244 1.00 62.53 412 GLY A C 1
ATOM 3031 O O . GLY A 1 412 ? -10.922 12.493 -18.841 1.00 62.53 412 GLY A O 1
ATOM 3032 N N . LYS A 1 413 ? -12.639 13.301 -17.661 1.00 61.81 413 LYS A N 1
ATOM 3033 C CA . LYS A 1 413 ? -12.185 14.688 -17.662 1.00 61.81 413 LYS A CA 1
ATOM 3034 C C . LYS A 1 413 ? -11.161 14.864 -16.549 1.00 61.81 413 LYS A C 1
ATOM 3036 O O . LYS A 1 413 ? -11.509 14.966 -15.375 1.00 61.81 413 LYS A O 1
ATOM 3041 N N . ARG A 1 414 ? -9.879 14.932 -16.916 1.00 59.47 414 ARG A N 1
ATOM 3042 C CA . ARG A 1 414 ? -8.798 15.283 -15.983 1.00 59.47 414 ARG A CA 1
ATOM 3043 C C . ARG A 1 414 ? -9.164 16.576 -15.242 1.00 59.47 414 ARG A C 1
ATOM 3045 O O . ARG A 1 414 ? -9.409 17.597 -15.875 1.00 59.47 414 ARG A O 1
ATOM 3052 N N . GLY A 1 415 ? -9.187 16.519 -13.911 1.00 62.66 415 GLY A N 1
ATOM 3053 C CA . GLY A 1 415 ? -9.578 17.646 -13.057 1.00 62.66 415 GLY A CA 1
ATOM 3054 C C . GLY A 1 415 ? -11.062 17.700 -12.684 1.00 62.66 415 GLY A C 1
ATOM 3055 O O . GLY A 1 415 ? -11.417 18.556 -11.885 1.00 62.66 415 GLY A O 1
ATOM 3056 N N . ALA A 1 416 ? -11.905 16.791 -13.190 1.00 75.88 416 ALA A N 1
ATOM 3057 C CA . ALA A 1 416 ? -13.292 16.648 -12.745 1.00 75.88 416 ALA A CA 1
ATOM 3058 C C . ALA A 1 416 ? -13.426 15.802 -11.473 1.00 75.88 416 ALA A C 1
ATOM 3060 O O . ALA A 1 416 ? -14.415 15.945 -10.779 1.00 75.88 416 ALA A O 1
ATOM 3061 N N . GLU A 1 417 ? -12.441 14.969 -11.132 1.00 84.69 417 GLU A N 1
ATOM 3062 C CA . GLU A 1 417 ? -12.457 14.099 -9.946 1.00 84.69 417 GLU A CA 1
ATOM 3063 C C . GLU A 1 417 ? -12.552 14.930 -8.649 1.00 84.69 417 GLU A C 1
ATOM 3065 O O . GLU A 1 417 ? -11.750 15.849 -8.432 1.00 84.69 417 GLU A O 1
ATOM 3070 N N . ARG A 1 418 ? -13.540 14.615 -7.799 1.00 86.31 418 ARG A N 1
ATOM 3071 C CA . ARG A 1 418 ? -13.921 15.398 -6.611 1.00 86.31 418 ARG A CA 1
ATOM 3072 C C . ARG A 1 418 ? -13.655 14.656 -5.301 1.00 86.31 418 ARG A C 1
ATOM 3074 O O . ARG A 1 418 ? -13.790 13.436 -5.237 1.00 86.31 418 ARG A O 1
ATOM 3081 N N . THR A 1 419 ? -13.339 15.398 -4.241 1.00 90.38 419 THR A N 1
ATOM 3082 C CA . THR A 1 419 ? -13.462 14.916 -2.856 1.00 90.38 419 THR A CA 1
ATOM 3083 C C . THR A 1 419 ? -14.933 14.722 -2.478 1.00 90.38 419 THR A C 1
ATOM 3085 O O . THR A 1 419 ? -15.830 15.112 -3.230 1.00 90.38 419 THR A O 1
ATOM 3088 N N . ILE A 1 420 ? -15.207 14.144 -1.304 1.00 91.19 420 ILE A N 1
ATOM 3089 C CA . ILE A 1 420 ? -16.588 14.009 -0.813 1.00 91.19 420 ILE A CA 1
ATOM 3090 C C . ILE A 1 420 ? -17.247 15.383 -0.598 1.00 91.19 420 ILE A C 1
ATOM 3092 O O . ILE A 1 420 ? -18.445 15.540 -0.769 1.00 91.19 420 ILE A O 1
ATOM 3096 N N . THR A 1 421 ? -16.453 16.421 -0.326 1.00 89.44 421 THR A N 1
ATOM 3097 C CA . THR A 1 421 ? -16.916 17.808 -0.165 1.00 89.44 421 THR A CA 1
ATOM 3098 C C . THR A 1 421 ? -16.892 18.634 -1.458 1.00 89.44 421 THR A C 1
ATOM 3100 O O . THR A 1 421 ? -17.099 19.847 -1.407 1.00 89.44 421 THR A O 1
ATOM 3103 N N . GLY A 1 422 ? -16.623 18.012 -2.613 1.00 87.06 422 GLY A N 1
ATOM 3104 C CA . GLY A 1 422 ? -16.624 18.686 -3.915 1.00 87.06 422 GLY A CA 1
ATOM 3105 C C . GLY A 1 422 ? -15.318 19.398 -4.291 1.00 87.06 422 GLY A C 1
ATOM 3106 O O . GLY A 1 422 ? -15.287 20.114 -5.282 1.00 87.06 422 GLY A O 1
ATOM 3107 N N . GLY A 1 423 ? -14.223 19.222 -3.546 1.00 83.75 423 GLY A N 1
ATOM 3108 C CA . GLY A 1 423 ? -12.911 19.783 -3.896 1.00 83.75 423 GLY A CA 1
ATOM 3109 C C . GLY A 1 423 ? -12.232 19.057 -5.062 1.00 83.75 423 GLY A C 1
ATOM 3110 O O . GLY A 1 423 ? -12.319 17.837 -5.169 1.00 83.75 423 GLY A O 1
ATOM 3111 N N . ASP A 1 424 ? -11.499 19.779 -5.913 1.00 79.62 424 ASP A N 1
ATOM 3112 C CA . ASP A 1 424 ? -10.675 19.190 -6.980 1.00 79.62 424 ASP A CA 1
ATOM 3113 C C . ASP A 1 424 ? -9.574 18.271 -6.414 1.00 79.62 424 ASP A C 1
ATOM 3115 O O . ASP A 1 424 ? -8.569 18.742 -5.869 1.00 79.62 424 ASP A O 1
ATOM 3119 N N . TYR A 1 425 ? -9.695 16.960 -6.622 1.00 78.31 425 TYR A N 1
ATOM 3120 C CA . TYR A 1 425 ? -8.737 15.976 -6.111 1.00 78.31 425 TYR A CA 1
ATOM 3121 C C . TYR A 1 425 ? -7.765 15.492 -7.189 1.00 78.31 425 TYR A C 1
ATOM 3123 O O . TYR A 1 425 ? -6.553 15.601 -7.026 1.00 78.31 425 TYR A O 1
ATOM 3131 N N . ALA A 1 426 ? -8.308 15.018 -8.307 1.00 82.62 426 ALA A N 1
ATOM 3132 C CA . ALA A 1 426 ? -7.591 14.294 -9.348 1.00 82.62 426 ALA A CA 1
ATOM 3133 C C . ALA A 1 426 ? -6.712 13.119 -8.834 1.00 82.62 426 ALA A C 1
ATOM 3135 O O . ALA A 1 426 ? -5.523 13.292 -8.578 1.00 82.62 426 ALA A O 1
ATOM 3136 N N . ARG A 1 427 ? -7.262 11.895 -8.764 1.00 84.19 427 ARG A N 1
ATOM 3137 C CA . ARG A 1 427 ? -6.655 10.655 -8.213 1.00 84.19 427 ARG A CA 1
ATOM 3138 C C . ARG A 1 427 ? -5.389 10.164 -8.930 1.00 84.19 427 ARG A C 1
ATOM 3140 O O . ARG A 1 427 ? -4.689 9.255 -8.473 1.00 84.19 427 ARG A O 1
ATOM 3147 N N . SER A 1 428 ? -5.066 10.792 -10.060 1.00 81.38 428 SER A N 1
ATOM 3148 C CA . SER A 1 428 ? -3.835 10.573 -10.830 1.00 81.38 428 SER A CA 1
ATOM 3149 C C . SER A 1 428 ? -2.802 11.707 -10.701 1.00 81.38 428 SER A C 1
ATOM 3151 O O . SER A 1 428 ? -1.770 11.643 -11.363 1.00 81.38 428 SER A O 1
ATOM 3153 N N . ARG A 1 429 ? -3.039 12.733 -9.863 1.00 79.31 429 ARG A N 1
ATOM 3154 C CA . ARG A 1 429 ? -2.055 13.793 -9.535 1.00 79.31 429 ARG A CA 1
ATOM 3155 C C . ARG A 1 429 ? -0.819 13.239 -8.836 1.00 79.31 429 ARG A C 1
ATOM 3157 O O . ARG A 1 429 ? -0.783 12.066 -8.500 1.00 79.31 429 ARG A O 1
ATOM 3164 N N . VAL A 1 430 ? 0.176 14.088 -8.609 1.00 75.56 430 VAL A N 1
ATOM 3165 C CA . VAL A 1 430 ? 1.418 13.753 -7.901 1.00 75.56 430 VAL A CA 1
ATOM 3166 C C . VAL A 1 430 ? 1.191 13.004 -6.563 1.00 75.56 430 VAL A C 1
ATOM 3168 O O . VAL A 1 430 ? 0.138 13.171 -5.926 1.00 75.56 430 VAL A O 1
ATOM 3171 N N . PRO A 1 431 ? 2.144 12.135 -6.171 1.00 81.19 431 PRO A N 1
ATOM 3172 C CA . PRO A 1 431 ? 2.051 11.254 -5.004 1.00 81.19 431 PRO A CA 1
ATOM 3173 C C . PRO A 1 431 ? 1.584 11.957 -3.729 1.00 81.19 431 PRO A C 1
ATOM 3175 O O . PRO A 1 431 ? 0.612 11.516 -3.115 1.00 81.19 431 PRO A O 1
ATOM 3178 N N . ASN A 1 432 ? 2.169 13.106 -3.383 1.00 77.62 432 ASN A N 1
ATOM 3179 C CA . ASN A 1 432 ? 1.825 13.825 -2.160 1.00 77.62 432 ASN A CA 1
ATOM 3180 C C . ASN A 1 432 ? 0.323 14.172 -2.056 1.00 77.62 432 ASN A C 1
ATOM 3182 O O . ASN A 1 432 ? -0.226 14.188 -0.960 1.00 77.62 432 ASN A O 1
ATOM 3186 N N . PHE A 1 433 ? -0.394 14.389 -3.162 1.00 77.81 433 PHE A N 1
ATOM 3187 C CA . PHE A 1 433 ? -1.845 14.623 -3.116 1.00 77.81 433 PHE A CA 1
ATOM 3188 C C . PHE A 1 433 ? -2.654 13.334 -2.990 1.00 77.81 433 PHE A C 1
ATOM 3190 O O . PHE A 1 433 ? -3.749 13.364 -2.440 1.00 77.81 433 PHE A O 1
ATOM 3197 N N . THR A 1 434 ? -2.163 12.231 -3.551 1.00 85.12 434 THR A N 1
ATOM 3198 C CA . THR A 1 434 ? -3.012 11.091 -3.920 1.00 85.12 434 THR A CA 1
ATOM 3199 C C . THR A 1 434 ? -2.728 9.822 -3.136 1.00 85.12 434 THR A C 1
ATOM 3201 O O . THR A 1 434 ? -3.683 9.127 -2.780 1.00 85.12 434 THR A O 1
ATOM 3204 N N . CYS A 1 435 ? -1.461 9.560 -2.792 1.00 91.50 435 CYS A N 1
ATOM 3205 C CA . CYS A 1 435 ? -1.043 8.336 -2.110 1.00 91.50 435 CYS A CA 1
ATOM 3206 C C . CYS A 1 435 ? -1.842 8.099 -0.838 1.00 91.50 435 CYS A C 1
ATOM 3208 O O . CYS A 1 435 ? -2.282 6.982 -0.586 1.00 91.50 435 CYS A O 1
ATOM 3210 N N . ALA A 1 436 ? -2.087 9.159 -0.065 1.00 92.19 436 ALA A N 1
ATOM 3211 C CA . ALA A 1 436 ? -2.755 9.008 1.212 1.00 92.19 436 ALA A CA 1
ATOM 3212 C C . ALA A 1 436 ? -4.166 8.448 1.058 1.00 92.19 436 ALA A C 1
ATOM 3214 O O . ALA A 1 436 ? -4.528 7.499 1.740 1.00 92.19 436 ALA A O 1
ATOM 3215 N N . SER A 1 437 ? -4.933 8.970 0.104 1.00 93.56 437 SER A N 1
ATOM 3216 C CA . SER A 1 437 ? -6.285 8.474 -0.142 1.00 93.56 437 SER A CA 1
ATOM 3217 C C . SER A 1 437 ? -6.310 7.076 -0.772 1.00 93.56 437 SER A C 1
ATOM 3219 O O . SER A 1 437 ? -7.251 6.337 -0.524 1.00 93.56 437 SER A O 1
ATOM 3221 N N . VAL A 1 438 ? -5.300 6.708 -1.575 1.00 95.56 438 VAL A N 1
ATOM 3222 C CA . VAL A 1 438 ? -5.216 5.383 -2.220 1.00 95.56 438 VAL A CA 1
ATOM 3223 C C . VAL A 1 438 ? -4.868 4.309 -1.188 1.00 95.56 438 VAL A C 1
ATOM 3225 O O . VAL A 1 438 ? -5.381 3.194 -1.250 1.00 95.56 438 VAL A O 1
ATOM 3228 N N . LEU A 1 439 ? -3.999 4.640 -0.229 1.00 97.12 439 LEU A N 1
ATOM 3229 C CA . LEU A 1 439 ? -3.536 3.717 0.807 1.00 97.12 439 LEU A CA 1
ATOM 3230 C C . LEU A 1 439 ? -4.457 3.683 2.034 1.00 97.12 439 LEU A C 1
ATOM 3232 O O . LEU A 1 439 ? -4.474 2.673 2.737 1.00 97.12 439 LEU A O 1
ATOM 3236 N N . MET A 1 440 ? -5.256 4.732 2.266 1.00 97.81 440 MET A N 1
ATOM 3237 C CA . MET A 1 440 ? -6.184 4.820 3.399 1.00 97.81 440 MET A CA 1
ATOM 3238 C C . MET A 1 440 ? -7.108 3.598 3.529 1.00 97.81 440 MET A C 1
ATOM 3240 O O . MET A 1 440 ? -7.149 3.042 4.626 1.00 97.81 440 MET A O 1
ATOM 3244 N N . PRO A 1 441 ? -7.804 3.110 2.474 1.00 98.25 441 PRO A N 1
ATOM 3245 C CA . PRO A 1 441 ? -8.699 1.966 2.615 1.00 98.25 441 PRO A CA 1
ATOM 3246 C C . PRO A 1 441 ? -7.980 0.725 3.138 1.00 98.25 441 PRO A C 1
ATOM 3248 O O . PRO A 1 441 ? -8.524 0.004 3.963 1.00 98.25 441 PRO A O 1
ATOM 3251 N N . HIS A 1 442 ? -6.733 0.504 2.721 1.00 98.25 442 HIS A N 1
ATOM 3252 C CA . HIS A 1 442 ? -5.946 -0.648 3.152 1.00 98.25 442 HIS A CA 1
ATOM 3253 C C . HIS A 1 442 ? -5.463 -0.518 4.601 1.00 98.25 442 HIS A C 1
ATOM 3255 O O . HIS A 1 442 ? -5.430 -1.508 5.328 1.00 98.25 442 HIS A O 1
ATOM 3261 N N . VAL A 1 443 ? -5.132 0.696 5.055 1.00 98.38 443 VAL A N 1
ATOM 3262 C CA . VAL A 1 443 ? -4.807 0.945 6.470 1.00 98.38 443 VAL A CA 1
ATOM 3263 C C . VAL A 1 443 ? -6.046 0.756 7.347 1.00 98.38 443 VAL A C 1
ATOM 3265 O O . VAL A 1 443 ? -5.958 0.139 8.407 1.00 98.38 443 VAL A O 1
ATOM 3268 N N . VAL A 1 444 ? -7.219 1.206 6.891 1.00 98.44 444 VAL A N 1
ATOM 3269 C CA . VAL A 1 444 ? -8.476 0.973 7.615 1.00 98.44 444 VAL A CA 1
ATOM 3270 C C . VAL A 1 444 ? -8.875 -0.510 7.592 1.00 98.44 444 VAL A C 1
ATOM 3272 O O . VAL A 1 444 ? -9.334 -1.020 8.608 1.00 98.44 444 VAL A O 1
ATOM 3275 N N . VAL A 1 445 ? -8.615 -1.251 6.511 1.00 97.38 445 VAL A N 1
ATOM 3276 C CA . VAL A 1 445 ? -8.755 -2.723 6.480 1.00 97.38 445 VAL A CA 1
ATOM 3277 C C . VAL A 1 445 ? -7.859 -3.386 7.525 1.00 97.38 445 VAL A C 1
ATOM 3279 O O . VAL A 1 445 ? -8.310 -4.296 8.214 1.00 97.38 445 VAL A O 1
ATOM 3282 N N . ALA A 1 446 ? -6.625 -2.912 7.709 1.00 95.94 446 ALA A N 1
ATOM 3283 C CA . ALA A 1 446 ? -5.743 -3.418 8.761 1.00 95.94 446 ALA A CA 1
ATOM 3284 C C . ALA A 1 446 ? -6.290 -3.146 10.180 1.00 95.94 446 ALA A C 1
ATOM 3286 O O . ALA A 1 446 ? -5.986 -3.892 11.108 1.00 95.94 446 ALA A O 1
ATOM 3287 N N . TYR A 1 447 ? -7.105 -2.098 10.346 1.00 98.25 447 TYR A N 1
ATOM 3288 C CA . TYR A 1 447 ? -7.767 -1.736 11.603 1.00 98.25 447 TYR A CA 1
ATOM 3289 C C . TYR A 1 447 ? -9.073 -2.517 11.849 1.00 98.25 447 TYR A C 1
ATOM 3291 O O . TYR A 1 447 ? -9.282 -3.026 12.948 1.00 98.25 447 TYR A O 1
ATOM 3299 N N . MET A 1 448 ? -9.954 -2.615 10.847 1.00 96.88 448 MET A N 1
ATOM 3300 C CA . MET A 1 448 ? -11.295 -3.219 10.965 1.00 96.88 448 MET A CA 1
ATOM 3301 C C . MET A 1 448 ? -11.323 -4.721 10.643 1.00 96.88 448 MET A C 1
ATOM 3303 O O . MET A 1 448 ? -12.274 -5.413 10.999 1.00 96.88 448 MET A O 1
ATOM 3307 N N . GLY A 1 449 ? -10.307 -5.221 9.940 1.00 93.25 449 GLY A N 1
ATOM 3308 C CA . GLY A 1 449 ? -10.367 -6.481 9.204 1.00 93.25 449 GLY A CA 1
ATOM 3309 C C . GLY A 1 449 ? -11.059 -6.320 7.844 1.00 93.25 449 GLY A C 1
ATOM 3310 O O . GLY A 1 449 ? -11.911 -5.450 7.653 1.00 93.25 449 GLY A O 1
ATOM 3311 N N . LEU A 1 450 ? -10.704 -7.184 6.886 1.00 92.69 450 LEU A N 1
ATOM 3312 C CA . LEU A 1 450 ? -11.228 -7.128 5.515 1.00 92.69 450 LEU A CA 1
ATOM 3313 C C . LEU A 1 450 ? -12.757 -7.255 5.470 1.00 92.69 450 LEU A C 1
ATOM 3315 O O . LEU A 1 450 ? -13.408 -6.414 4.859 1.00 92.69 450 LEU A O 1
ATOM 3319 N N . ALA A 1 451 ? -13.314 -8.261 6.152 1.00 87.38 451 ALA A N 1
ATOM 3320 C CA . ALA A 1 451 ? -14.759 -8.477 6.206 1.00 87.38 451 ALA A CA 1
ATOM 3321 C C . ALA A 1 451 ? -15.482 -7.276 6.834 1.00 87.38 451 ALA A C 1
ATOM 3323 O O . ALA A 1 451 ? -16.406 -6.743 6.237 1.00 87.38 451 ALA A O 1
ATOM 3324 N N . GLY A 1 452 ? -14.988 -6.770 7.971 1.00 90.38 452 GLY A N 1
ATOM 3325 C CA . GLY A 1 452 ? -15.585 -5.612 8.643 1.00 90.38 452 GLY A CA 1
ATOM 3326 C C . GLY A 1 452 ? -15.597 -4.353 7.773 1.00 90.38 452 GLY A C 1
ATOM 3327 O O . GLY A 1 452 ? -16.606 -3.657 7.714 1.00 90.38 452 GLY A O 1
ATOM 3328 N N . ALA A 1 453 ? -14.510 -4.078 7.045 1.00 95.69 453 ALA A N 1
ATOM 3329 C CA . ALA A 1 453 ? -14.456 -2.950 6.115 1.00 95.69 453 ALA A CA 1
ATOM 3330 C C . ALA A 1 453 ? -15.389 -3.138 4.901 1.00 95.69 453 ALA A C 1
ATOM 3332 O O . ALA A 1 453 ? -16.021 -2.179 4.457 1.00 95.69 453 ALA A O 1
ATOM 3333 N N . GLN A 1 454 ? -15.493 -4.361 4.366 1.00 93.06 454 GLN A N 1
ATOM 3334 C CA . GLN A 1 454 ? -16.401 -4.686 3.260 1.00 93.06 454 GLN A CA 1
ATOM 3335 C C . GLN A 1 454 ? -17.869 -4.560 3.675 1.00 93.06 454 GLN A C 1
ATOM 3337 O O . GLN A 1 454 ? -18.634 -3.901 2.972 1.00 93.06 454 GLN A O 1
ATOM 3342 N N . ASP A 1 455 ? -18.238 -5.133 4.819 1.00 92.06 455 ASP A N 1
ATOM 3343 C CA . ASP A 1 455 ? -19.594 -5.084 5.366 1.00 92.06 455 ASP A CA 1
ATOM 3344 C C . ASP A 1 455 ? -20.002 -3.644 5.677 1.00 92.06 455 ASP A C 1
ATOM 3346 O O . ASP A 1 455 ? -21.101 -3.218 5.318 1.00 92.06 455 ASP A O 1
ATOM 3350 N N . PHE A 1 456 ? -19.092 -2.862 6.266 1.00 96.88 456 PHE A N 1
ATOM 3351 C CA . PHE A 1 456 ? -19.330 -1.450 6.532 1.00 96.88 456 PHE A CA 1
ATOM 3352 C C . PHE A 1 456 ? -19.589 -0.661 5.243 1.00 96.88 456 PHE A C 1
ATOM 3354 O O . PHE A 1 456 ? -20.588 0.050 5.161 1.00 96.88 456 PHE A O 1
ATOM 3361 N N . LEU A 1 457 ? -18.747 -0.804 4.210 1.00 96.81 457 LEU A N 1
ATOM 3362 C CA . LEU A 1 457 ? -18.978 -0.113 2.937 1.00 96.81 457 LEU A CA 1
ATOM 3363 C C . LEU A 1 457 ? -20.268 -0.575 2.251 1.00 96.81 457 LEU A C 1
ATOM 3365 O O . LEU A 1 457 ? -21.011 0.265 1.745 1.00 96.81 457 LEU A O 1
ATOM 3369 N N . ALA A 1 458 ? -20.551 -1.882 2.251 1.00 93.94 458 ALA A N 1
ATOM 3370 C CA . ALA A 1 458 ? -21.751 -2.461 1.650 1.00 93.94 458 ALA A CA 1
ATOM 3371 C C . ALA A 1 458 ? -23.038 -1.965 2.332 1.00 93.94 458 ALA A C 1
ATOM 3373 O O . ALA A 1 458 ? -24.018 -1.652 1.650 1.00 93.94 458 ALA A O 1
ATOM 3374 N N . GLY A 1 459 ? -23.015 -1.858 3.663 1.00 94.31 459 GLY A N 1
ATOM 3375 C CA . GLY A 1 459 ? -24.128 -1.405 4.494 1.00 94.31 459 GLY A CA 1
ATOM 3376 C C . GLY A 1 459 ? -24.192 0.105 4.728 1.00 94.31 459 GLY A C 1
ATOM 3377 O O . GLY A 1 459 ? -25.146 0.560 5.348 1.00 94.31 459 GLY A O 1
ATOM 3378 N N . PHE A 1 460 ? -23.219 0.890 4.251 1.00 96.19 460 PHE A N 1
ATOM 3379 C CA . PHE A 1 460 ? -23.088 2.304 4.614 1.00 96.19 460 PHE A CA 1
ATOM 3380 C C . PHE A 1 460 ? -24.341 3.120 4.279 1.00 96.19 460 PHE A C 1
ATOM 3382 O O . PHE A 1 460 ? -24.596 3.391 3.104 1.00 96.19 460 PHE A O 1
ATOM 3389 N N . ASP A 1 461 ? -25.076 3.579 5.288 1.00 94.62 461 ASP A N 1
ATOM 3390 C CA . ASP A 1 461 ? -26.110 4.604 5.160 1.00 94.62 461 ASP A CA 1
ATOM 3391 C C . ASP A 1 461 ? -25.624 5.921 5.766 1.00 94.62 461 ASP A C 1
ATOM 3393 O O . ASP A 1 461 ? -25.133 5.980 6.894 1.00 94.62 461 ASP A O 1
ATOM 3397 N N . ARG A 1 462 ? -25.760 7.007 5.003 1.00 94.06 462 ARG A N 1
ATOM 3398 C CA . ARG A 1 462 ? -25.236 8.308 5.413 1.00 94.06 462 ARG A CA 1
ATOM 3399 C C . ARG A 1 462 ? -25.961 8.862 6.642 1.00 94.06 462 ARG A C 1
ATOM 3401 O O . ARG A 1 462 ? -25.305 9.456 7.493 1.00 94.06 462 ARG A O 1
ATOM 3408 N N . ALA A 1 463 ? -27.285 8.735 6.706 1.00 94.38 463 ALA A N 1
ATOM 3409 C CA . ALA A 1 463 ? -28.070 9.310 7.792 1.00 94.38 463 ALA A CA 1
ATOM 3410 C C . ALA A 1 463 ? -27.820 8.548 9.098 1.00 94.38 463 ALA A C 1
ATOM 3412 O O . ALA A 1 463 ? -27.614 9.170 10.140 1.00 94.38 463 ALA A O 1
ATOM 3413 N N . GLU A 1 464 ? -27.756 7.216 9.032 1.00 96.44 464 GLU A N 1
ATOM 3414 C CA . GLU A 1 464 ? -27.387 6.380 10.179 1.00 96.44 464 GLU A CA 1
ATOM 3415 C C . GLU A 1 464 ? -25.957 6.661 10.650 1.00 96.44 464 GLU A C 1
ATOM 3417 O O . GLU A 1 464 ? -25.717 6.810 11.850 1.00 96.44 464 GLU A O 1
ATOM 3422 N N . PHE A 1 465 ? -25.007 6.802 9.720 1.00 97.19 465 PHE A N 1
ATOM 3423 C CA . PHE A 1 465 ? -23.623 7.123 10.059 1.00 97.19 465 PHE A CA 1
ATOM 3424 C C . PHE A 1 465 ? -23.492 8.502 10.721 1.00 97.19 465 PHE A C 1
ATOM 3426 O O . PHE A 1 465 ? -22.848 8.622 11.763 1.00 97.19 465 PHE A O 1
ATOM 3433 N N . ALA A 1 466 ? -24.154 9.529 10.177 1.00 96.25 466 ALA A N 1
ATOM 3434 C CA . ALA A 1 466 ? -24.196 10.867 10.765 1.00 96.25 466 ALA A CA 1
ATOM 3435 C C . ALA A 1 466 ? -24.798 10.861 12.183 1.00 96.25 466 ALA A C 1
ATOM 3437 O O . ALA A 1 466 ? -24.223 11.441 13.106 1.00 96.25 466 ALA A O 1
ATOM 3438 N N . ALA A 1 467 ? -25.896 10.127 12.397 1.00 96.94 467 ALA A N 1
ATOM 3439 C CA . ALA A 1 467 ? -26.474 9.938 13.728 1.00 96.94 467 ALA A CA 1
ATOM 3440 C C . ALA A 1 467 ? -25.508 9.210 14.684 1.00 96.94 467 ALA A C 1
ATOM 3442 O O . ALA A 1 467 ? -25.400 9.572 15.857 1.00 96.94 467 ALA A O 1
ATOM 3443 N N . GLY A 1 468 ? -24.766 8.219 14.181 1.00 97.62 468 GLY A N 1
ATOM 3444 C CA . GLY A 1 468 ? -23.726 7.510 14.926 1.00 97.62 468 GLY A CA 1
ATOM 3445 C C . GLY A 1 468 ? -22.548 8.402 15.332 1.00 97.62 468 GLY A C 1
ATOM 3446 O O . GLY A 1 468 ? -22.033 8.248 16.442 1.00 97.62 468 GLY A O 1
ATOM 3447 N N . ILE A 1 469 ? -22.148 9.351 14.477 1.00 97.50 469 ILE A N 1
ATOM 3448 C CA . ILE A 1 469 ? -21.160 10.384 14.819 1.00 97.50 469 ILE A CA 1
ATOM 3449 C C . ILE A 1 469 ? -21.728 11.294 15.909 1.00 97.50 469 ILE A C 1
ATOM 3451 O O . ILE A 1 469 ? -21.083 11.459 16.940 1.00 97.50 469 ILE A O 1
ATOM 3455 N N . ALA A 1 470 ? -22.940 11.827 15.727 1.00 97.06 470 ALA A N 1
ATOM 3456 C CA . ALA A 1 470 ? -23.580 12.720 16.693 1.00 97.06 470 ALA A CA 1
ATOM 3457 C C . ALA A 1 470 ? -23.691 12.085 18.092 1.00 97.06 470 ALA A C 1
ATOM 3459 O O . ALA A 1 470 ? -23.418 12.737 19.097 1.00 97.06 470 ALA A O 1
ATOM 3460 N N . ALA A 1 471 ? -24.020 10.790 18.161 1.00 97.12 471 ALA A N 1
ATOM 3461 C CA . ALA A 1 471 ? -24.072 10.039 19.414 1.00 97.12 471 ALA A CA 1
ATOM 3462 C C . ALA A 1 471 ? -22.695 9.902 20.095 1.00 97.12 471 ALA A C 1
ATOM 3464 O O . ALA A 1 471 ? -22.606 9.944 21.322 1.00 97.12 471 ALA A O 1
ATOM 3465 N N . ALA A 1 472 ? -21.616 9.764 19.318 1.00 96.56 472 ALA A N 1
ATOM 3466 C CA . ALA A 1 472 ? -20.244 9.707 19.830 1.00 96.56 472 ALA A CA 1
ATOM 3467 C C . ALA A 1 472 ? -19.655 11.103 20.143 1.00 96.56 472 ALA A C 1
ATOM 3469 O O . ALA A 1 472 ? -18.700 11.220 20.921 1.00 96.56 472 ALA A O 1
ATOM 3470 N N . ASN A 1 473 ? -20.236 12.166 19.578 1.00 95.00 473 ASN A N 1
ATOM 3471 C CA . ASN A 1 473 ? -19.734 13.540 19.617 1.00 95.00 473 ASN A CA 1
ATOM 3472 C C . ASN A 1 473 ? -20.196 14.356 20.845 1.00 95.00 473 ASN A C 1
ATOM 3474 O O . ASN A 1 473 ? -20.344 15.574 20.786 1.00 95.00 473 ASN A O 1
ATOM 3478 N N . ALA A 1 474 ? -20.424 13.712 21.994 1.00 90.56 474 ALA A N 1
ATOM 3479 C CA . ALA A 1 474 ? -20.947 14.387 23.190 1.00 90.56 474 ALA A CA 1
ATOM 3480 C C . ALA A 1 474 ? -20.055 15.532 23.727 1.00 90.56 474 ALA A C 1
ATOM 3482 O O . ALA A 1 474 ? -20.531 16.382 24.477 1.00 90.56 474 ALA A O 1
ATOM 3483 N N . ASN A 1 475 ? -18.767 15.547 23.374 1.00 88.31 475 ASN A N 1
ATOM 3484 C CA . ASN A 1 475 ? -17.780 16.550 23.783 1.00 88.31 475 ASN A CA 1
ATOM 3485 C C . ASN A 1 475 ? -17.352 17.504 22.651 1.00 88.31 475 ASN A C 1
ATOM 3487 O O . ASN A 1 475 ? -16.452 18.307 22.877 1.00 88.31 475 ASN A O 1
ATOM 3491 N N . GLY A 1 476 ? -17.947 17.408 21.457 1.00 90.31 476 GLY A N 1
ATOM 3492 C CA . GLY A 1 476 ? -17.560 18.207 20.285 1.00 90.31 476 GLY A CA 1
ATOM 3493 C C . GLY A 1 476 ? -16.284 17.738 19.565 1.00 90.31 476 GLY A C 1
ATOM 3494 O O . GLY A 1 476 ? -15.860 18.346 18.587 1.00 90.31 476 GLY A O 1
ATOM 3495 N N . ALA A 1 477 ? -15.657 16.640 20.001 1.00 88.44 477 ALA A N 1
ATOM 3496 C CA . ALA A 1 477 ? -14.392 16.163 19.432 1.00 88.44 477 ALA A CA 1
ATOM 3497 C C . ALA A 1 477 ? -14.467 15.711 17.963 1.00 88.44 477 ALA A C 1
ATOM 3499 O O . ALA A 1 477 ? -13.441 15.603 17.292 1.00 88.44 477 ALA A O 1
ATOM 3500 N N . LEU A 1 478 ? -15.670 15.397 17.480 1.00 93.56 478 LEU A N 1
ATOM 3501 C CA . LEU A 1 478 ? -15.961 14.963 16.118 1.00 93.56 478 LEU A CA 1
ATOM 3502 C C . LEU A 1 478 ? -16.688 16.049 15.311 1.00 93.56 478 LEU A C 1
ATOM 3504 O O . LEU A 1 478 ? -17.221 15.722 14.256 1.00 93.56 478 LEU A O 1
ATOM 3508 N N . ASP A 1 479 ? -16.713 17.314 15.746 1.00 91.88 479 ASP A N 1
ATOM 3509 C CA . ASP A 1 479 ? -17.459 18.391 15.069 1.00 91.88 479 ASP A CA 1
ATOM 3510 C C . ASP A 1 479 ? -17.110 18.520 13.579 1.00 91.88 479 ASP A C 1
ATOM 3512 O O . ASP A 1 479 ? -17.992 18.654 12.734 1.00 91.88 479 ASP A O 1
ATOM 3516 N N . ASP A 1 480 ? -15.828 18.411 13.229 1.00 88.25 480 ASP A N 1
ATOM 3517 C CA . ASP A 1 480 ? -15.359 18.487 11.842 1.00 88.25 480 ASP A CA 1
ATOM 3518 C C . ASP A 1 480 ? -15.767 17.274 10.991 1.00 88.25 480 ASP A C 1
ATOM 3520 O O . ASP A 1 480 ? -16.068 17.404 9.795 1.00 88.25 480 ASP A O 1
ATOM 3524 N N . LEU A 1 481 ? -15.762 16.088 11.603 1.00 93.50 481 LEU A N 1
ATOM 3525 C CA . LEU A 1 481 ? -16.221 14.852 10.978 1.00 93.50 481 LEU A CA 1
ATOM 3526 C C . LEU A 1 481 ? -17.739 14.913 10.780 1.00 93.50 481 LEU A C 1
ATOM 3528 O O . LEU A 1 481 ? -18.235 14.679 9.679 1.00 93.50 481 LEU A O 1
ATOM 3532 N N . GLN A 1 482 ? -18.467 15.311 11.821 1.00 94.88 482 GLN A N 1
ATOM 3533 C CA . GLN A 1 482 ? -19.908 15.505 11.796 1.00 94.88 482 GLN A CA 1
ATOM 3534 C C . GLN A 1 482 ? -20.303 16.528 10.728 1.00 94.88 482 GLN A C 1
ATOM 3536 O O . GLN A 1 482 ? -21.122 16.223 9.868 1.00 94.88 482 GLN A O 1
ATOM 3541 N N . ALA A 1 483 ? -19.647 17.689 10.681 1.00 91.31 483 ALA A N 1
ATOM 3542 C CA . ALA A 1 483 ? -19.884 18.707 9.660 1.00 91.31 483 ALA A CA 1
ATOM 3543 C C . ALA A 1 483 ? -19.660 18.179 8.233 1.00 91.31 483 ALA A C 1
ATOM 3545 O O . ALA A 1 483 ? -20.346 18.595 7.297 1.00 91.31 483 ALA A O 1
ATOM 3546 N N . THR A 1 484 ? -18.717 17.252 8.050 1.00 92.25 484 THR A N 1
ATOM 3547 C CA . THR A 1 484 ? -18.468 16.625 6.750 1.00 92.25 484 THR A CA 1
ATOM 3548 C C . THR A 1 484 ? -19.629 15.727 6.327 1.00 92.25 484 THR A C 1
ATOM 3550 O O . THR A 1 484 ? -20.014 15.784 5.160 1.00 92.25 484 THR A O 1
ATOM 3553 N N . PHE A 1 485 ? -20.225 14.952 7.237 1.00 94.50 485 PHE A N 1
ATOM 3554 C CA . PHE A 1 485 ? -21.286 13.985 6.913 1.00 94.50 485 PHE A CA 1
ATOM 3555 C C . PHE A 1 485 ? -22.725 14.519 7.077 1.00 94.50 485 PHE A C 1
ATOM 3557 O O . PHE A 1 485 ? -23.636 14.012 6.415 1.00 94.50 485 PHE A O 1
ATOM 3564 N N . ASP A 1 486 ? -22.935 15.602 7.829 1.00 91.94 486 ASP A N 1
ATOM 3565 C CA . ASP A 1 486 ? -24.219 16.319 7.932 1.00 91.94 486 ASP A CA 1
ATOM 3566 C C . ASP A 1 486 ? -24.488 17.197 6.698 1.00 91.94 486 ASP A C 1
ATOM 3568 O O . ASP A 1 486 ? -25.632 17.424 6.302 1.00 91.94 486 ASP A O 1
ATOM 3572 N N . ARG A 1 487 ? -23.431 17.662 6.027 1.00 87.06 487 ARG A N 1
ATOM 3573 C CA . ARG A 1 487 ? -23.517 18.612 4.913 1.00 87.06 487 ARG A CA 1
ATOM 3574 C C . ARG A 1 487 ? -24.139 18.028 3.643 1.00 87.06 487 ARG A C 1
ATOM 3576 O O . ARG A 1 487 ? -23.730 16.975 3.169 1.00 87.06 487 ARG A O 1
ATOM 3583 N N . ASP A 1 488 ? -25.035 18.761 2.982 1.00 87.31 488 ASP A N 1
ATOM 3584 C CA . ASP A 1 488 ? -25.355 18.482 1.575 1.00 87.31 488 ASP A CA 1
ATOM 3585 C C . ASP A 1 488 ? -24.133 18.757 0.679 1.00 87.31 488 ASP A C 1
ATOM 3587 O O . ASP A 1 488 ? -23.671 19.896 0.531 1.00 87.31 488 ASP A O 1
ATOM 3591 N N . TRP A 1 489 ? -23.576 17.692 0.105 1.00 88.81 489 TRP A N 1
ATOM 3592 C CA . TRP A 1 489 ? -22.390 17.769 -0.738 1.00 88.81 489 TRP A CA 1
ATOM 3593 C C . TRP A 1 489 ? -22.680 18.366 -2.117 1.00 88.81 489 TRP A C 1
ATOM 3595 O O . TRP A 1 489 ? -21.749 18.825 -2.771 1.00 88.81 489 TRP A O 1
ATOM 3605 N N . THR A 1 490 ? -23.938 18.430 -2.558 1.00 85.75 490 THR A N 1
ATOM 3606 C CA . THR A 1 490 ? -24.288 18.877 -3.917 1.00 85.75 490 THR A CA 1
ATOM 3607 C C . THR A 1 490 ? -24.153 20.395 -4.128 1.00 85.75 490 THR A C 1
ATOM 3609 O O . THR A 1 490 ? -24.054 20.846 -5.268 1.00 85.75 490 THR A O 1
ATOM 3612 N N . GLY A 1 491 ? -24.075 21.190 -3.051 1.00 75.38 491 GLY A N 1
ATOM 3613 C CA . GLY A 1 491 ? -24.076 22.664 -3.083 1.00 75.38 491 GLY A CA 1
ATOM 3614 C C . GLY A 1 491 ? -22.817 23.345 -2.525 1.00 75.38 491 GLY A C 1
ATOM 3615 O O . GLY A 1 491 ? -22.917 24.348 -1.819 1.00 75.38 491 GLY A O 1
ATOM 3616 N N . GLY A 1 492 ? -21.622 22.793 -2.760 1.00 72.12 492 GLY A N 1
ATOM 3617 C CA . GLY A 1 492 ? -20.373 23.291 -2.168 1.00 72.12 492 GLY A CA 1
ATOM 3618 C C . GLY A 1 492 ? -19.729 24.508 -2.858 1.00 72.12 492 GLY A C 1
ATOM 3619 O O . GLY A 1 492 ? -19.820 24.634 -4.077 1.00 72.12 492 GLY A O 1
ATOM 3620 N N . PRO A 1 493 ? -18.977 25.366 -2.126 1.00 68.25 493 PRO A N 1
ATOM 3621 C CA . PRO A 1 493 ? -18.200 26.467 -2.715 1.00 68.25 493 PRO A CA 1
ATOM 3622 C C . PRO A 1 493 ? -17.089 25.983 -3.665 1.00 68.25 493 PRO A C 1
ATOM 3624 O O . PRO A 1 493 ? -16.594 26.757 -4.477 1.00 68.25 493 PRO A O 1
ATOM 3627 N N . ASN A 1 494 ? -16.723 24.700 -3.595 1.00 67.44 494 ASN A N 1
ATOM 3628 C CA . ASN A 1 494 ? -15.756 24.055 -4.487 1.00 67.44 494 ASN A CA 1
ATOM 3629 C C . ASN A 1 494 ? -16.391 23.342 -5.688 1.00 67.44 494 ASN A C 1
ATOM 3631 O O . ASN A 1 494 ? -15.685 22.757 -6.507 1.00 67.44 494 ASN A O 1
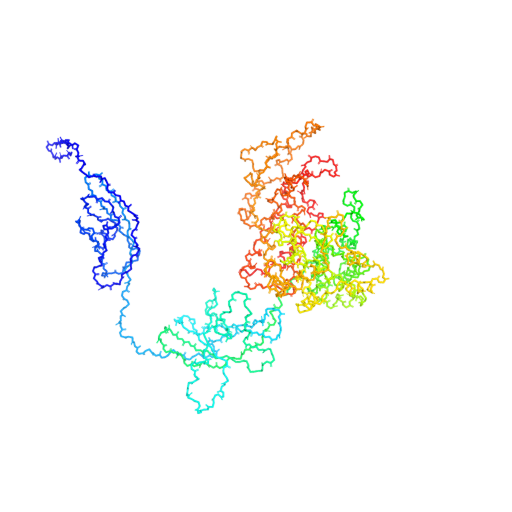ATOM 3635 N N . GLY A 1 495 ? -17.717 23.390 -5.793 1.00 79.06 495 GLY A N 1
ATOM 3636 C CA . GLY A 1 495 ? -18.497 22.565 -6.702 1.00 79.06 495 GLY A CA 1
ATOM 3637 C C . GLY A 1 495 ? -19.212 21.419 -5.981 1.00 79.06 495 GLY A C 1
ATOM 3638 O O . GLY A 1 495 ? -19.087 21.260 -4.763 1.00 79.06 495 GLY A O 1
ATOM 3639 N N . PRO A 1 496 ? -19.998 20.634 -6.733 1.00 85.94 496 PRO A N 1
ATOM 3640 C CA . PRO A 1 496 ? -20.760 19.525 -6.181 1.00 85.94 496 PRO A CA 1
ATOM 3641 C C . PRO A 1 496 ? -19.841 18.342 -5.843 1.00 85.94 496 PRO A C 1
ATOM 3643 O O . PRO A 1 496 ? -19.037 17.904 -6.667 1.00 85.94 496 PRO A O 1
ATOM 3646 N N . GLY A 1 497 ? -19.970 17.822 -4.625 1.00 87.94 497 GLY A N 1
ATOM 3647 C CA . GLY A 1 497 ? -19.599 16.455 -4.263 1.00 87.94 497 GLY A CA 1
ATOM 3648 C C . GLY A 1 497 ? -20.687 15.447 -4.683 1.00 87.94 497 GLY A C 1
ATOM 3649 O O . GLY A 1 497 ? -21.509 15.765 -5.544 1.00 87.94 497 GLY A O 1
ATOM 3650 N N . PRO A 1 498 ? -20.703 14.229 -4.110 1.00 92.75 498 PRO A N 1
ATOM 3651 C CA . PRO A 1 498 ? -21.679 13.204 -4.463 1.00 92.75 498 PRO A CA 1
ATOM 3652 C C . PRO A 1 498 ? -23.093 13.513 -3.968 1.00 92.75 498 PRO A C 1
ATOM 3654 O O . PRO A 1 498 ? -23.292 14.006 -2.861 1.00 92.75 498 PRO A O 1
ATOM 3657 N N . THR A 1 499 ? -24.098 13.075 -4.715 1.00 92.56 499 THR A N 1
ATOM 3658 C CA . THR A 1 499 ? -25.401 12.725 -4.132 1.00 92.56 499 THR A CA 1
ATOM 3659 C C . THR A 1 499 ? -25.281 11.460 -3.268 1.00 92.56 499 THR A C 1
ATOM 3661 O O . THR A 1 499 ? -24.362 10.658 -3.434 1.00 92.56 499 THR A O 1
ATOM 3664 N N . ALA A 1 500 ? -26.239 11.214 -2.367 1.00 90.25 500 ALA A N 1
ATOM 3665 C CA . ALA A 1 500 ? -26.247 9.986 -1.560 1.00 90.25 500 ALA A CA 1
ATOM 3666 C C . ALA A 1 500 ? -26.249 8.705 -2.425 1.00 90.25 500 ALA A C 1
ATOM 3668 O O . ALA A 1 500 ? -25.560 7.739 -2.102 1.00 90.25 500 ALA A O 1
ATOM 3669 N N . ALA A 1 501 ? -26.969 8.720 -3.553 1.00 91.44 501 ALA A N 1
ATOM 3670 C CA . ALA A 1 501 ? -27.033 7.596 -4.486 1.00 91.44 501 ALA A CA 1
ATOM 3671 C C . ALA A 1 501 ? -25.707 7.366 -5.232 1.00 91.44 501 ALA A C 1
ATOM 3673 O O . ALA A 1 501 ? -25.276 6.220 -5.387 1.00 91.44 501 ALA A O 1
ATOM 3674 N N . GLU A 1 502 ? -25.034 8.437 -5.665 1.00 93.38 502 GLU A N 1
ATOM 3675 C CA . GLU A 1 502 ? -23.709 8.336 -6.290 1.00 93.38 502 GLU A CA 1
ATOM 3676 C C . GLU A 1 502 ? -22.668 7.815 -5.302 1.00 93.38 502 GLU A C 1
ATOM 3678 O O . GLU A 1 502 ? -21.887 6.936 -5.664 1.00 93.38 502 GLU A O 1
ATOM 3683 N N . LEU A 1 503 ? -22.684 8.299 -4.053 1.00 93.88 503 LEU A N 1
ATOM 3684 C CA . LEU A 1 503 ? -21.788 7.798 -3.014 1.00 93.88 503 LEU A CA 1
ATOM 3685 C C . LEU A 1 503 ? -22.013 6.302 -2.777 1.00 93.88 503 LEU A C 1
ATOM 3687 O O . LEU A 1 503 ? -21.057 5.533 -2.845 1.00 93.88 503 LEU A O 1
ATOM 3691 N N . ALA A 1 504 ? -23.265 5.889 -2.555 1.00 91.69 504 ALA A N 1
ATOM 3692 C CA . ALA A 1 504 ? -23.616 4.489 -2.335 1.00 91.69 504 ALA A CA 1
ATOM 3693 C C . ALA A 1 504 ? -23.152 3.603 -3.501 1.00 91.69 504 ALA A C 1
ATOM 3695 O O . ALA A 1 504 ? -22.518 2.577 -3.278 1.00 91.69 504 ALA A O 1
ATOM 3696 N N . THR A 1 505 ? -23.392 4.026 -4.744 1.00 91.50 505 THR A N 1
ATOM 3697 C CA . THR A 1 505 ? -22.936 3.295 -5.938 1.00 91.50 505 THR A CA 1
ATOM 3698 C C . THR A 1 505 ? -21.412 3.175 -5.973 1.00 91.50 505 THR A C 1
ATOM 3700 O O . THR A 1 505 ? -20.876 2.103 -6.241 1.00 91.50 505 THR A O 1
ATOM 3703 N N . ALA A 1 506 ? -20.698 4.261 -5.675 1.00 92.56 506 ALA A N 1
ATOM 3704 C CA . ALA A 1 506 ? -19.244 4.296 -5.741 1.00 92.56 506 ALA A CA 1
ATOM 3705 C C . ALA A 1 506 ? -18.560 3.430 -4.673 1.00 92.56 506 ALA A C 1
ATOM 3707 O O . ALA A 1 506 ? -17.527 2.828 -4.964 1.00 92.56 506 ALA A O 1
ATOM 3708 N N . ILE A 1 507 ? -19.093 3.370 -3.451 1.00 94.75 507 ILE A N 1
ATOM 3709 C CA . ILE A 1 507 ? -18.425 2.667 -2.342 1.00 94.75 507 ILE A CA 1
ATOM 3710 C C . ILE A 1 507 ? -18.945 1.246 -2.117 1.00 94.75 507 ILE A C 1
ATOM 3712 O O . ILE A 1 507 ? -18.217 0.431 -1.564 1.00 94.75 507 ILE A O 1
ATOM 3716 N N . ARG A 1 508 ? -20.169 0.921 -2.560 1.00 90.81 508 ARG A N 1
ATOM 3717 C CA . ARG A 1 508 ? -20.736 -0.433 -2.427 1.00 90.81 508 ARG A CA 1
ATOM 3718 C C . ARG A 1 508 ? -20.383 -1.327 -3.608 1.00 90.81 508 ARG A C 1
ATOM 3720 O O . ARG A 1 508 ? -20.247 -2.533 -3.431 1.00 90.81 508 ARG A O 1
ATOM 3727 N N . GLN A 1 509 ? -20.268 -0.744 -4.803 1.00 81.25 509 GLN A N 1
ATOM 3728 C CA . GLN A 1 509 ? -20.172 -1.497 -6.048 1.00 81.25 509 GLN A CA 1
ATOM 3729 C C . GLN A 1 509 ? -18.902 -1.155 -6.836 1.00 81.25 509 GLN A C 1
ATOM 3731 O O . GLN A 1 509 ? -18.472 -0.002 -6.883 1.00 81.25 509 GLN A O 1
ATOM 3736 N N . GLY A 1 510 ? -18.330 -2.153 -7.502 1.00 70.94 510 GLY A N 1
ATOM 3737 C CA . GLY A 1 510 ? -17.354 -2.024 -8.579 1.00 70.94 510 GLY A CA 1
ATOM 3738 C C . GLY A 1 510 ? -18.043 -1.876 -9.944 1.00 70.94 510 GLY A C 1
ATOM 3739 O O . GLY A 1 510 ? -19.268 -2.006 -10.030 1.00 70.94 510 GLY A O 1
ATOM 3740 N N . PRO A 1 511 ? -17.296 -1.576 -11.024 1.00 60.59 511 PRO A N 1
ATOM 3741 C CA . PRO A 1 511 ? -17.859 -1.348 -12.363 1.00 60.59 511 PRO A CA 1
ATOM 3742 C C . PRO A 1 511 ? -18.759 -2.478 -12.874 1.00 60.59 511 PRO A C 1
ATOM 3744 O O . PRO A 1 511 ? -19.733 -2.207 -13.571 1.00 60.59 511 PRO A O 1
ATOM 3747 N N . ASP A 1 512 ? -18.477 -3.707 -12.445 1.00 69.00 512 ASP A N 1
ATOM 3748 C CA . ASP A 1 512 ? -19.187 -4.925 -12.846 1.00 69.00 512 ASP A CA 1
ATOM 3749 C C . ASP A 1 512 ? -20.312 -5.317 -11.865 1.00 69.00 512 ASP A C 1
ATOM 3751 O O . ASP A 1 512 ? -20.781 -6.451 -11.863 1.00 69.00 512 ASP A O 1
ATOM 3755 N N . GLY A 1 513 ? -20.709 -4.411 -10.962 1.00 71.50 513 GLY A N 1
ATOM 3756 C CA . GLY A 1 513 ? -21.685 -4.682 -9.896 1.00 71.50 513 GLY A CA 1
ATOM 3757 C C . GLY A 1 513 ? -21.135 -5.493 -8.712 1.00 71.50 513 GLY A C 1
ATOM 3758 O O . GLY A 1 513 ? -21.865 -5.730 -7.752 1.00 71.50 513 GLY A O 1
ATOM 3759 N N . GLY A 1 514 ? -19.857 -5.894 -8.762 1.00 75.44 514 GLY A N 1
ATOM 3760 C CA . GLY A 1 514 ? -19.125 -6.552 -7.668 1.00 75.44 514 GLY A CA 1
ATOM 3761 C C . GLY A 1 514 ? -18.767 -5.600 -6.514 1.00 75.44 514 GLY A C 1
ATOM 3762 O O . GLY A 1 514 ? -19.274 -4.489 -6.483 1.00 75.44 514 GLY A O 1
ATOM 3763 N N . PRO A 1 515 ? -17.895 -5.976 -5.561 1.00 86.12 515 PRO A N 1
ATOM 3764 C CA . PRO A 1 515 ? -17.509 -5.110 -4.439 1.00 86.12 515 PRO A CA 1
ATOM 3765 C C . PRO A 1 515 ? -16.694 -3.883 -4.887 1.00 86.12 515 PRO A C 1
ATOM 3767 O O . PRO A 1 515 ? -16.221 -3.830 -6.023 1.00 86.12 515 PRO A O 1
ATOM 3770 N N . TYR A 1 516 ? -16.497 -2.920 -3.977 1.00 93.31 516 TYR A N 1
ATOM 3771 C CA . TYR A 1 516 ? -15.658 -1.727 -4.172 1.00 93.31 516 TYR A CA 1
ATOM 3772 C C . TYR A 1 516 ? -14.346 -2.016 -4.921 1.00 93.31 516 TYR A C 1
ATOM 3774 O O . TYR A 1 516 ? -13.604 -2.937 -4.559 1.00 93.31 516 TYR A O 1
ATOM 3782 N N . ARG A 1 517 ? -14.038 -1.179 -5.923 1.00 94.25 517 ARG A N 1
ATOM 3783 C CA . ARG A 1 517 ? -12.774 -1.199 -6.671 1.00 94.25 517 ARG A CA 1
ATOM 3784 C C . ARG A 1 517 ? -12.164 0.200 -6.805 1.00 94.25 517 ARG A C 1
ATOM 3786 O O . ARG A 1 517 ? -12.878 1.164 -7.086 1.00 94.25 517 ARG A O 1
ATOM 3793 N N . GLN A 1 518 ? -10.841 0.277 -6.682 1.00 93.44 518 GLN A N 1
ATOM 3794 C CA . GLN A 1 518 ? -10.005 1.411 -7.074 1.00 93.44 518 GLN A CA 1
ATOM 3795 C C . GLN A 1 518 ? -8.914 0.949 -8.038 1.00 93.44 518 GLN A C 1
ATOM 3797 O O . GLN A 1 518 ? -8.131 0.065 -7.708 1.00 93.44 518 GLN A O 1
ATOM 3802 N N . PHE A 1 519 ? -8.836 1.541 -9.230 1.00 91.88 519 PHE A N 1
ATOM 3803 C CA . PHE A 1 519 ? -7.876 1.128 -10.263 1.00 91.88 519 PHE A CA 1
ATOM 3804 C C . PHE A 1 519 ? -7.960 -0.376 -10.608 1.00 91.88 519 PHE A C 1
ATOM 3806 O O . PHE A 1 519 ? -6.954 -0.996 -10.941 1.00 91.88 519 PHE A O 1
ATOM 3813 N N . GLY A 1 520 ? -9.153 -0.971 -10.510 1.00 92.06 520 GLY A N 1
ATOM 3814 C CA . GLY A 1 520 ? -9.396 -2.407 -10.678 1.00 92.06 520 GLY A CA 1
ATOM 3815 C C . GLY A 1 520 ? -9.104 -3.265 -9.440 1.00 92.06 520 GLY A C 1
ATOM 3816 O O . GLY A 1 520 ? -9.399 -4.458 -9.446 1.00 92.06 520 GLY A O 1
ATOM 3817 N N . TRP A 1 521 ? -8.581 -2.686 -8.360 1.00 94.62 521 TRP A N 1
ATOM 3818 C CA . TRP A 1 521 ? -8.199 -3.390 -7.133 1.00 94.62 521 TRP A CA 1
ATOM 3819 C C . TRP A 1 521 ? -9.252 -3.254 -6.040 1.00 94.62 521 TRP A C 1
ATOM 3821 O O . TRP A 1 521 ? -9.827 -2.188 -5.848 1.00 94.62 521 TRP A O 1
ATOM 3831 N N . GLY A 1 522 ? -9.523 -4.338 -5.320 1.00 94.50 522 GLY A N 1
ATOM 3832 C CA . GLY A 1 522 ? -10.408 -4.347 -4.158 1.00 94.50 522 GLY A CA 1
ATOM 3833 C C . GLY A 1 522 ? -9.669 -4.055 -2.852 1.00 94.50 522 GLY A C 1
ATOM 3834 O O . GLY A 1 522 ? -8.460 -3.836 -2.818 1.00 94.50 522 GLY A O 1
ATOM 3835 N N . LEU A 1 523 ? -10.399 -4.101 -1.736 1.00 94.06 523 LEU A N 1
ATOM 3836 C CA . LEU A 1 523 ? -9.842 -3.844 -0.401 1.00 94.06 523 LEU A CA 1
ATOM 3837 C C . LEU A 1 523 ? -8.746 -4.840 0.030 1.00 94.06 523 LEU A C 1
ATOM 3839 O O . LEU A 1 523 ? -7.870 -4.469 0.811 1.00 94.06 523 LEU A O 1
ATOM 3843 N N . ALA A 1 524 ? -8.758 -6.063 -0.510 1.00 92.94 524 ALA A N 1
ATOM 3844 C CA . ALA A 1 524 ? -7.758 -7.100 -0.237 1.00 92.94 524 ALA A CA 1
ATOM 3845 C C . ALA A 1 524 ? -6.415 -6.876 -0.965 1.00 92.94 524 ALA A C 1
ATOM 3847 O O . ALA A 1 524 ? -5.407 -7.488 -0.621 1.00 92.94 524 ALA A O 1
ATOM 3848 N N . ASP A 1 525 ? -6.374 -5.983 -1.954 1.00 94.44 525 ASP A N 1
ATOM 3849 C CA . ASP A 1 525 ? -5.251 -5.841 -2.887 1.00 94.44 525 ASP A CA 1
ATOM 3850 C C . ASP A 1 525 ? -4.224 -4.787 -2.423 1.00 94.44 525 ASP A C 1
ATOM 3852 O O . ASP A 1 525 ? -3.665 -4.031 -3.221 1.00 94.44 525 ASP A O 1
ATOM 3856 N N . ALA A 1 526 ? -3.946 -4.727 -1.115 1.00 95.19 526 ALA A N 1
ATOM 3857 C CA . ALA A 1 526 ? -3.055 -3.723 -0.520 1.00 95.19 526 ALA A CA 1
ATOM 3858 C C . ALA A 1 526 ? -1.653 -3.706 -1.159 1.00 95.19 526 ALA A C 1
ATOM 3860 O O . ALA A 1 526 ? -1.058 -2.642 -1.332 1.00 95.19 526 ALA A O 1
ATOM 3861 N N . THR A 1 527 ? -1.148 -4.874 -1.570 1.00 93.75 527 THR A N 1
ATOM 3862 C CA . THR A 1 527 ? 0.148 -5.002 -2.259 1.00 93.75 527 THR A CA 1
ATOM 3863 C C . THR A 1 527 ? 0.154 -4.289 -3.610 1.00 93.75 527 THR A C 1
ATOM 3865 O O . THR A 1 527 ? 1.103 -3.566 -3.909 1.00 93.75 527 THR A O 1
ATOM 3868 N N . ALA A 1 528 ? -0.907 -4.440 -4.408 1.00 94.38 528 ALA A N 1
ATOM 3869 C CA . ALA A 1 528 ? -0.999 -3.810 -5.723 1.00 94.38 528 ALA A CA 1
ATOM 3870 C C . ALA A 1 528 ? -1.084 -2.280 -5.603 1.00 94.38 528 ALA A C 1
ATOM 3872 O O . ALA A 1 528 ? -0.333 -1.562 -6.269 1.00 94.38 528 ALA A O 1
ATOM 3873 N N . SER A 1 529 ? -1.909 -1.782 -4.676 1.00 95.25 529 SER A N 1
ATOM 3874 C CA . SER A 1 529 ? -2.007 -0.349 -4.375 1.00 95.25 529 SER A CA 1
ATOM 3875 C C . SER A 1 529 ? -0.690 0.230 -3.854 1.00 95.25 529 SER A C 1
ATOM 3877 O O . SER A 1 529 ? -0.270 1.296 -4.297 1.00 95.25 529 SER A O 1
ATOM 3879 N N . MET A 1 530 ? 0.005 -0.480 -2.957 1.00 95.31 530 MET A N 1
ATOM 3880 C CA . MET A 1 530 ? 1.315 -0.055 -2.456 1.00 95.31 530 MET A CA 1
ATOM 3881 C C . MET A 1 530 ? 2.347 0.026 -3.582 1.00 95.31 530 MET A C 1
ATOM 3883 O O . MET A 1 530 ? 3.044 1.030 -3.706 1.00 95.31 530 MET A O 1
ATOM 3887 N N . MET A 1 531 ? 2.422 -0.992 -4.444 1.00 94.44 531 MET A N 1
ATOM 3888 C CA . MET A 1 531 ? 3.329 -0.975 -5.592 1.00 94.44 531 MET A CA 1
ATOM 3889 C C . MET A 1 531 ? 3.044 0.197 -6.532 1.00 94.44 531 MET A C 1
ATOM 3891 O O . MET A 1 531 ? 3.986 0.846 -6.979 1.00 94.44 531 MET A O 1
ATOM 3895 N N . ARG A 1 532 ? 1.769 0.516 -6.797 1.00 94.38 532 ARG A N 1
ATOM 3896 C CA . ARG A 1 532 ? 1.403 1.702 -7.586 1.00 94.38 532 ARG A CA 1
ATOM 3897 C C . ARG A 1 532 ? 1.954 2.974 -6.966 1.00 94.38 532 ARG A C 1
ATOM 3899 O O . ARG A 1 532 ? 2.563 3.768 -7.679 1.00 94.38 532 ARG A O 1
ATOM 3906 N N . GLU A 1 533 ? 1.732 3.181 -5.671 1.00 94.62 533 GLU A N 1
ATOM 3907 C CA . GLU A 1 533 ? 2.166 4.413 -5.013 1.00 94.62 533 GLU A CA 1
ATOM 3908 C C . GLU A 1 533 ? 3.686 4.511 -4.938 1.00 94.62 533 GLU A C 1
ATOM 3910 O O . GLU A 1 533 ? 4.223 5.590 -5.161 1.00 94.62 533 GLU A O 1
ATOM 3915 N N . ILE A 1 534 ? 4.390 3.399 -4.726 1.00 93.94 534 ILE A N 1
ATOM 3916 C CA . ILE A 1 534 ? 5.854 3.356 -4.789 1.00 93.94 534 ILE A CA 1
ATOM 3917 C C . ILE A 1 534 ? 6.347 3.690 -6.196 1.00 93.94 534 ILE A C 1
ATOM 3919 O O . ILE A 1 534 ? 7.243 4.513 -6.352 1.00 93.94 534 ILE A O 1
ATOM 3923 N N . ASP A 1 535 ? 5.753 3.104 -7.231 1.00 92.75 535 ASP A N 1
ATOM 3924 C CA . ASP A 1 535 ? 6.153 3.341 -8.619 1.00 92.75 535 ASP A CA 1
ATOM 3925 C C . ASP A 1 535 ? 5.867 4.778 -9.052 1.00 92.75 535 ASP A C 1
ATOM 3927 O O . ASP A 1 535 ? 6.632 5.383 -9.803 1.00 92.75 535 ASP A O 1
ATOM 3931 N N . LYS A 1 536 ? 4.781 5.347 -8.540 1.00 91.38 536 LYS A N 1
ATOM 3932 C CA . LYS A 1 536 ? 4.405 6.734 -8.771 1.00 91.38 536 LYS A CA 1
ATOM 3933 C C . LYS A 1 536 ? 5.295 7.700 -7.999 1.00 91.38 536 LYS A C 1
ATOM 3935 O O . LYS A 1 536 ? 5.659 8.736 -8.547 1.00 91.38 536 LYS A O 1
ATOM 3940 N N . MET A 1 537 ? 5.649 7.369 -6.760 1.00 91.81 537 MET A N 1
ATOM 3941 C CA . MET A 1 537 ? 6.518 8.171 -5.903 1.00 91.81 537 MET A CA 1
ATOM 3942 C C . MET A 1 537 ? 7.962 8.139 -6.386 1.00 91.81 537 MET A C 1
ATOM 3944 O O . MET A 1 537 ? 8.580 9.185 -6.477 1.00 91.81 537 MET A O 1
ATOM 3948 N N . TRP A 1 538 ? 8.483 6.975 -6.761 1.00 93.19 538 TRP A N 1
ATOM 3949 C CA . TRP A 1 538 ? 9.912 6.739 -7.002 1.00 93.19 538 TRP A CA 1
ATOM 3950 C C . TRP A 1 538 ? 10.221 6.337 -8.451 1.00 93.19 538 TRP A C 1
ATOM 3952 O O . TRP A 1 538 ? 11.228 5.687 -8.741 1.00 93.19 538 TRP A O 1
ATOM 3962 N N . GLY A 1 539 ? 9.325 6.674 -9.380 1.00 90.81 539 GLY A N 1
ATOM 3963 C CA . GLY A 1 539 ? 9.443 6.305 -10.791 1.00 90.81 539 GLY A CA 1
ATOM 3964 C C . GLY A 1 539 ? 10.486 7.118 -11.557 1.00 90.81 539 GLY A C 1
ATOM 3965 O O . GLY A 1 539 ? 11.032 6.632 -12.555 1.00 90.81 539 GLY A O 1
ATOM 3966 N N . ALA A 1 540 ? 10.792 8.333 -11.095 1.00 88.38 540 ALA A N 1
ATOM 3967 C CA . ALA A 1 540 ? 11.726 9.223 -11.770 1.00 88.38 540 ALA A CA 1
ATOM 3968 C C . ALA A 1 540 ? 13.175 8.718 -11.687 1.00 88.38 540 ALA A C 1
ATOM 3970 O O . ALA A 1 540 ? 13.575 7.997 -10.767 1.00 88.38 540 ALA A O 1
ATOM 3971 N N . ARG A 1 541 ? 13.992 9.089 -12.680 1.00 90.06 541 ARG A N 1
ATOM 3972 C CA . ARG A 1 541 ? 15.420 8.739 -12.691 1.00 90.06 541 ARG A CA 1
ATOM 3973 C C . ARG A 1 541 ? 16.192 9.664 -11.759 1.00 90.06 541 ARG A C 1
ATOM 3975 O O . ARG A 1 541 ? 16.058 10.877 -11.860 1.00 90.06 541 ARG A O 1
ATOM 3982 N N . VAL A 1 542 ? 17.061 9.094 -10.930 1.00 88.88 542 VAL A N 1
ATOM 3983 C CA . VAL A 1 542 ? 18.019 9.816 -10.084 1.00 88.88 542 VAL A CA 1
ATOM 3984 C C . VAL A 1 542 ? 18.931 10.655 -10.965 1.00 88.88 542 VAL A C 1
ATOM 3986 O O . VAL A 1 542 ? 19.774 10.128 -11.693 1.00 88.88 542 VAL A O 1
ATOM 3989 N N . ARG A 1 543 ? 18.741 11.973 -10.916 1.00 82.69 543 ARG A N 1
ATOM 3990 C CA . ARG A 1 543 ? 19.394 12.972 -11.773 1.00 82.69 543 ARG A CA 1
ATOM 3991 C C . ARG A 1 543 ? 19.908 14.140 -10.943 1.00 82.69 543 ARG A C 1
ATOM 3993 O O . ARG A 1 543 ? 19.377 14.424 -9.872 1.00 82.69 543 ARG A O 1
ATOM 4000 N N . ALA A 1 544 ? 20.901 14.851 -11.471 1.00 72.19 544 ALA A N 1
ATOM 4001 C CA . ALA A 1 544 ? 21.443 16.040 -10.819 1.00 72.19 544 ALA A CA 1
ATOM 4002 C C . ALA A 1 544 ? 20.377 17.137 -10.586 1.00 72.19 544 ALA A C 1
ATOM 4004 O O . ALA A 1 544 ? 20.377 17.842 -9.582 1.00 72.19 544 ALA A O 1
ATOM 4005 N N . GLY A 1 545 ? 19.405 17.223 -11.493 1.00 67.69 545 GLY A N 1
ATOM 4006 C CA . GLY A 1 545 ? 18.256 18.119 -11.424 1.00 67.69 545 GLY A CA 1
ATOM 4007 C C . GLY A 1 545 ? 17.226 17.748 -12.489 1.00 67.69 545 GLY A C 1
ATOM 4008 O O . GLY A 1 545 ? 17.298 16.661 -13.067 1.00 67.69 545 GLY A O 1
ATOM 4009 N N . ILE A 1 546 ? 16.291 18.659 -12.771 1.00 60.12 546 ILE A N 1
ATOM 4010 C CA . ILE A 1 546 ? 15.280 18.455 -13.816 1.00 60.12 546 ILE A CA 1
ATOM 4011 C C . ILE A 1 546 ? 15.954 18.378 -15.188 1.00 60.12 546 ILE A C 1
ATOM 4013 O O . ILE A 1 546 ? 16.791 19.210 -15.543 1.00 60.12 546 ILE A O 1
ATOM 4017 N N . ASP A 1 547 ? 15.539 17.400 -15.985 1.00 55.50 547 ASP A N 1
ATOM 4018 C CA . ASP A 1 547 ? 15.989 17.238 -17.362 1.00 55.50 547 ASP A CA 1
ATOM 4019 C C . ASP A 1 547 ? 15.450 18.376 -18.251 1.00 55.50 547 ASP A C 1
ATOM 4021 O O . ASP A 1 547 ? 14.229 18.499 -18.411 1.00 55.50 547 ASP A O 1
ATOM 4025 N N . PRO A 1 548 ? 16.316 19.193 -18.882 1.00 52.59 548 PRO A N 1
ATOM 4026 C CA . PRO A 1 548 ? 15.890 20.296 -19.744 1.00 52.59 548 PRO A CA 1
ATOM 4027 C C . PRO A 1 548 ? 14.980 19.874 -20.912 1.00 52.59 548 PRO A C 1
ATOM 4029 O O . PRO A 1 548 ? 14.238 20.709 -21.447 1.00 52.59 548 PRO A O 1
ATOM 4032 N N . ALA A 1 549 ? 15.025 18.600 -21.324 1.00 53.00 549 ALA A N 1
ATOM 4033 C CA . ALA A 1 549 ? 14.153 18.035 -22.351 1.00 53.00 549 ALA A CA 1
ATOM 4034 C C . ALA A 1 549 ? 12.728 17.750 -21.838 1.00 53.00 549 ALA A C 1
ATOM 4036 O O . ALA A 1 549 ? 11.777 17.798 -22.615 1.00 53.00 549 ALA A O 1
ATOM 4037 N N . THR A 1 550 ? 12.551 17.513 -20.534 1.00 52.59 550 THR A N 1
ATOM 4038 C CA . THR A 1 550 ? 11.234 17.239 -19.916 1.00 52.59 550 THR A CA 1
ATOM 4039 C C . THR A 1 550 ? 10.408 18.503 -19.661 1.00 52.59 550 THR A C 1
ATOM 4041 O O . THR A 1 550 ? 9.195 18.440 -19.440 1.00 52.59 550 THR A O 1
ATOM 4044 N N . VAL A 1 551 ? 11.031 19.679 -19.761 1.00 55.34 551 VAL A N 1
ATOM 4045 C CA . VAL A 1 551 ? 10.376 20.977 -19.575 1.00 55.34 551 VAL A CA 1
ATOM 4046 C C . VAL A 1 551 ? 9.564 21.322 -20.826 1.00 55.34 551 VAL A C 1
ATOM 4048 O O . VAL A 1 551 ? 10.069 21.910 -21.784 1.00 55.34 551 VAL A O 1
ATOM 4051 N N . ARG A 1 552 ? 8.281 20.932 -20.816 1.00 45.72 552 ARG A N 1
ATOM 4052 C CA . ARG A 1 552 ? 7.344 21.075 -21.950 1.00 45.72 552 ARG A CA 1
ATOM 4053 C C . ARG A 1 552 ? 6.985 22.523 -22.308 1.00 45.72 552 ARG A C 1
ATOM 4055 O O . ARG A 1 552 ? 6.547 22.769 -23.427 1.00 45.72 552 ARG A O 1
ATOM 4062 N N . ARG A 1 553 ? 7.150 23.478 -21.388 1.00 47.59 553 ARG A N 1
ATOM 4063 C CA . ARG A 1 553 ? 6.975 24.918 -21.638 1.00 47.59 553 ARG A CA 1
ATOM 4064 C C . ARG A 1 553 ? 8.045 25.702 -20.897 1.00 47.59 553 ARG A C 1
ATOM 4066 O O . ARG A 1 553 ? 8.047 25.750 -19.672 1.00 47.59 553 ARG A O 1
ATOM 4073 N N . VAL A 1 554 ? 8.926 26.330 -21.662 1.00 47.59 554 VAL A N 1
ATOM 4074 C CA . VAL A 1 554 ? 9.772 27.412 -21.168 1.00 47.59 554 VAL A CA 1
ATOM 4075 C C . VAL A 1 554 ? 8.893 28.666 -21.139 1.00 47.59 554 VAL A C 1
ATOM 4077 O O . VAL A 1 554 ? 8.268 28.959 -22.162 1.00 47.59 554 VAL A O 1
ATOM 4080 N N . PRO A 1 555 ? 8.749 29.365 -20.001 1.00 46.34 555 PRO A N 1
ATOM 4081 C CA . PRO A 1 555 ? 7.993 30.611 -19.964 1.00 46.34 555 PRO A CA 1
ATOM 4082 C C . PRO A 1 555 ? 8.541 31.616 -20.998 1.00 46.34 555 PRO A C 1
ATOM 4084 O O . PRO A 1 555 ? 9.750 31.631 -21.239 1.00 46.34 555 PRO A O 1
ATOM 4087 N N . PRO A 1 556 ? 7.696 32.462 -21.612 1.00 39.97 556 PRO A N 1
ATOM 4088 C CA . PRO A 1 556 ? 8.167 33.516 -22.509 1.00 39.97 556 PRO A CA 1
ATOM 4089 C C . PRO A 1 556 ? 9.244 34.385 -21.835 1.00 39.97 556 PRO A C 1
ATOM 4091 O O . PRO A 1 556 ? 9.054 34.820 -20.701 1.00 39.97 556 PRO A O 1
ATOM 4094 N N . GLY A 1 557 ? 10.367 34.626 -22.522 1.00 45.66 557 GLY A N 1
ATOM 4095 C CA . GLY A 1 557 ? 11.487 35.437 -22.013 1.00 45.66 557 GLY A CA 1
ATOM 4096 C C . GLY A 1 557 ? 12.549 34.682 -21.204 1.00 45.66 557 GLY A C 1
ATOM 4097 O O . GLY A 1 557 ? 13.419 35.318 -20.618 1.00 45.66 557 GLY A O 1
ATOM 4098 N N . VAL A 1 558 ? 12.485 33.350 -21.161 1.00 45.94 558 VAL A N 1
ATOM 4099 C CA . VAL A 1 558 ? 13.490 32.488 -20.528 1.00 45.94 558 VAL A CA 1
ATOM 4100 C C . VAL A 1 558 ? 14.296 31.774 -21.621 1.00 45.94 558 VAL A C 1
ATOM 4102 O O . VAL A 1 558 ? 13.727 31.033 -22.423 1.00 45.94 558 VAL A O 1
ATOM 4105 N N . GLU A 1 559 ? 15.616 31.964 -21.666 1.00 46.88 559 GLU A N 1
ATOM 4106 C CA . GLU A 1 559 ? 16.491 31.245 -22.604 1.00 46.88 559 GLU A CA 1
ATOM 4107 C C . GLU A 1 559 ? 16.939 29.890 -22.029 1.00 46.88 559 GLU A C 1
ATOM 4109 O O . GLU A 1 559 ? 17.315 29.781 -20.861 1.00 46.88 559 GLU A O 1
ATOM 4114 N N . LYS A 1 560 ? 16.909 28.833 -22.855 1.00 47.34 560 LYS A N 1
ATOM 4115 C CA . LYS A 1 560 ? 17.560 27.549 -22.547 1.00 47.34 560 LYS A CA 1
ATOM 4116 C C . LYS A 1 560 ? 19.053 27.683 -22.849 1.00 47.34 560 LYS A C 1
ATOM 4118 O O . LYS A 1 560 ? 19.408 27.843 -24.014 1.00 47.34 560 LYS A O 1
ATOM 4123 N N . ARG A 1 561 ? 19.931 27.542 -21.852 1.00 49.00 561 ARG A N 1
ATOM 4124 C CA . ARG A 1 561 ? 21.375 27.400 -22.105 1.00 49.00 561 ARG A CA 1
ATOM 4125 C C . ARG A 1 561 ? 21.723 25.942 -22.398 1.00 49.00 561 ARG A C 1
ATOM 4127 O O . ARG A 1 561 ? 21.352 25.036 -21.655 1.00 49.00 561 ARG A O 1
ATOM 4134 N N . ALA A 1 562 ? 22.415 25.704 -23.509 1.00 38.53 562 ALA A N 1
ATOM 4135 C CA . ALA A 1 562 ? 22.914 24.379 -23.856 1.00 38.53 562 ALA A CA 1
ATOM 4136 C C . ALA A 1 562 ? 24.051 23.979 -22.897 1.00 38.53 562 ALA A C 1
ATOM 4138 O O . ALA A 1 562 ? 24.978 24.754 -22.690 1.00 38.53 562 ALA A O 1
ATOM 4139 N N . GLY A 1 563 ? 23.982 22.774 -22.323 1.00 45.22 563 GLY A N 1
ATOM 4140 C CA . GLY A 1 563 ? 25.023 22.225 -21.440 1.00 45.22 563 GLY A CA 1
ATOM 4141 C C . GLY A 1 563 ? 24.832 22.482 -19.940 1.00 45.22 563 GLY A C 1
ATOM 4142 O O . GLY A 1 563 ? 25.501 21.839 -19.137 1.00 45.22 563 GLY A O 1
ATOM 4143 N N . GLU A 1 564 ? 23.887 23.336 -19.542 1.00 45.50 564 GLU A N 1
ATOM 4144 C CA . GLU A 1 564 ? 23.550 23.566 -18.133 1.00 45.50 564 GLU A CA 1
ATOM 4145 C C . GLU A 1 564 ? 22.313 22.742 -17.754 1.00 45.50 564 GLU A C 1
ATOM 4147 O O . GLU A 1 564 ? 21.192 23.003 -18.199 1.00 45.50 564 GLU A O 1
ATOM 4152 N N . VAL A 1 565 ? 22.503 21.715 -16.924 1.00 40.06 565 VAL A N 1
ATOM 4153 C CA . VAL A 1 565 ? 21.387 20.977 -16.322 1.00 40.06 565 VAL A CA 1
ATOM 4154 C C . VAL A 1 565 ? 20.658 21.934 -15.372 1.00 40.06 565 VAL A C 1
ATOM 4156 O O . VAL A 1 565 ? 21.108 22.191 -14.260 1.00 40.06 565 VAL A O 1
ATOM 4159 N N . GLY A 1 566 ? 19.534 22.494 -15.823 1.00 44.34 566 GLY A N 1
ATOM 4160 C CA . GLY A 1 566 ? 18.568 23.155 -14.948 1.00 44.34 566 GLY A CA 1
ATOM 4161 C C . GLY A 1 566 ? 18.836 24.620 -14.569 1.00 44.34 566 GLY A C 1
ATOM 4162 O O . GLY A 1 566 ? 18.557 25.010 -13.436 1.00 44.34 566 GLY A O 1
ATOM 4163 N N . VAL A 1 567 ? 19.307 25.474 -15.477 1.00 40.69 567 VAL A N 1
ATOM 4164 C CA . VAL A 1 567 ? 19.248 26.933 -15.260 1.00 40.69 567 VAL A CA 1
ATOM 4165 C C . VAL A 1 567 ? 18.212 27.531 -16.211 1.00 40.69 567 VAL A C 1
ATOM 4167 O O . VAL A 1 567 ? 18.406 27.567 -17.420 1.00 40.69 567 VAL A O 1
ATOM 4170 N N . PHE A 1 568 ? 17.097 28.004 -15.656 1.00 37.56 568 PHE A N 1
ATOM 4171 C CA . PHE A 1 568 ? 16.210 28.947 -16.334 1.00 37.56 568 PHE A CA 1
ATOM 4172 C C . PHE A 1 568 ? 16.403 30.309 -15.668 1.00 37.56 568 PHE A C 1
ATOM 4174 O O . PHE A 1 568 ? 16.129 30.452 -14.474 1.00 37.56 568 PHE A O 1
ATOM 4181 N N . GLU A 1 569 ? 16.897 31.298 -16.413 1.00 34.97 569 GLU A N 1
ATOM 4182 C CA . GLU A 1 569 ? 16.849 32.696 -15.977 1.00 34.97 569 GLU A CA 1
ATOM 4183 C C . GLU A 1 569 ? 15.385 33.130 -15.896 1.00 34.97 569 GLU A C 1
ATOM 4185 O O . GLU A 1 569 ? 14.598 32.868 -16.799 1.00 34.97 569 GLU A O 1
ATOM 4190 N N . GLN A 1 570 ? 14.985 33.782 -14.807 1.00 36.16 570 GLN A N 1
ATOM 4191 C CA . GLN A 1 570 ? 13.658 34.379 -14.743 1.00 36.16 570 GLN A CA 1
ATOM 4192 C C . GLN A 1 570 ? 13.592 35.499 -15.789 1.00 36.16 570 GLN A C 1
ATOM 4194 O O . GLN A 1 570 ? 14.415 36.415 -15.749 1.00 36.16 570 GLN A O 1
ATOM 4199 N N . ALA A 1 571 ? 12.606 35.450 -16.691 1.00 34.50 571 ALA A N 1
ATOM 4200 C CA . ALA A 1 571 ? 12.278 36.587 -17.541 1.00 34.50 571 ALA A CA 1
ATOM 4201 C C . ALA A 1 571 ? 12.119 37.819 -16.640 1.00 34.50 571 ALA A C 1
ATOM 4203 O O . ALA A 1 571 ? 11.378 37.767 -15.651 1.00 34.50 571 ALA A O 1
ATOM 4204 N N . LYS A 1 572 ? 12.844 38.902 -16.947 1.00 39.62 572 LYS A N 1
ATOM 4205 C CA . LYS A 1 572 ? 12.686 40.190 -16.262 1.00 39.62 572 LYS A CA 1
ATOM 4206 C C . LYS A 1 572 ? 11.197 40.521 -16.244 1.00 39.62 572 LYS A C 1
ATOM 4208 O O . LYS A 1 572 ? 10.625 40.765 -17.301 1.00 39.62 572 LYS A O 1
ATOM 4213 N N . ASN A 1 573 ? 10.571 40.520 -15.069 1.00 36.88 573 ASN A N 1
ATOM 4214 C CA . ASN A 1 573 ? 9.257 41.127 -14.934 1.00 36.88 573 ASN A CA 1
ATOM 4215 C C . ASN A 1 573 ? 9.455 42.635 -15.159 1.00 36.88 573 ASN A C 1
ATOM 4217 O O . ASN A 1 573 ? 10.154 43.250 -14.349 1.00 36.88 573 ASN A O 1
ATOM 4221 N N . PRO A 1 574 ? 8.915 43.240 -16.232 1.00 42.00 574 PRO A N 1
ATOM 4222 C CA . PRO A 1 574 ? 9.118 44.663 -16.494 1.00 42.00 574 PRO A CA 1
ATOM 4223 C C . PRO A 1 574 ? 8.524 45.556 -15.393 1.00 42.00 574 PRO A C 1
ATOM 4225 O O . PRO A 1 574 ? 8.936 46.705 -15.268 1.00 42.00 574 PRO A O 1
ATOM 4228 N N . GLU A 1 575 ?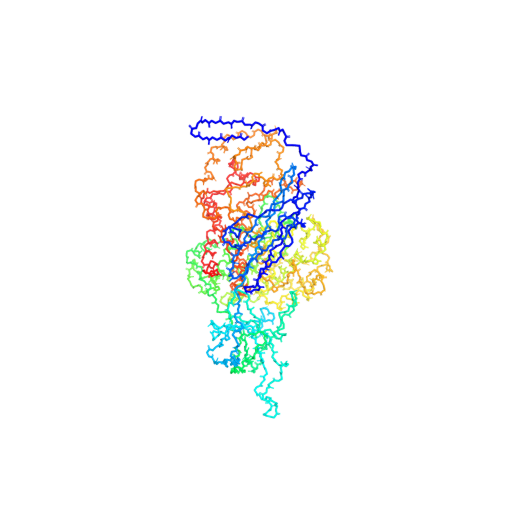 7.615 45.033 -14.564 1.00 40.91 575 GLU A N 1
ATOM 4229 C CA . GLU A 1 575 ? 6.922 45.802 -13.522 1.00 40.91 575 GLU A CA 1
ATOM 4230 C C . GLU A 1 575 ? 7.602 45.762 -12.142 1.00 40.91 575 GLU A C 1
ATOM 4232 O O . GLU A 1 575 ? 7.270 46.560 -11.270 1.00 40.91 575 GLU A O 1
ATOM 4237 N N . THR A 1 576 ? 8.590 44.885 -11.926 1.00 40.41 576 THR A N 1
ATOM 4238 C CA . THR A 1 576 ? 9.349 44.832 -10.663 1.00 40.41 576 THR A CA 1
ATOM 4239 C C . THR A 1 576 ? 10.837 44.635 -10.945 1.00 40.41 576 THR A C 1
ATOM 4241 O O . THR A 1 576 ? 11.256 43.499 -11.201 1.00 40.41 576 THR A O 1
ATOM 4244 N N . PRO A 1 577 ? 11.664 45.695 -10.884 1.00 38.22 577 PRO A N 1
ATOM 4245 C CA . PRO A 1 577 ? 13.108 45.581 -11.022 1.00 38.22 577 PRO A CA 1
ATOM 4246 C C . PRO A 1 577 ? 13.688 44.962 -9.744 1.00 38.22 577 PRO A C 1
ATOM 4248 O O . PRO A 1 577 ? 14.214 45.655 -8.882 1.00 38.22 577 PRO A O 1
ATOM 4251 N N . ASN A 1 578 ? 13.587 43.640 -9.597 1.00 37.62 578 ASN A N 1
ATOM 4252 C CA . ASN A 1 578 ? 14.296 42.925 -8.538 1.00 37.62 578 ASN A CA 1
ATOM 4253 C C . ASN A 1 578 ? 15.767 42.766 -8.940 1.00 37.62 578 ASN A C 1
ATOM 4255 O O . ASN A 1 578 ? 16.191 41.757 -9.501 1.00 37.62 578 ASN A O 1
ATOM 4259 N N . THR A 1 579 ? 16.550 43.803 -8.656 1.00 35.38 579 THR A N 1
ATOM 4260 C CA . THR A 1 579 ? 18.013 43.824 -8.713 1.00 35.38 579 THR A CA 1
ATOM 4261 C C . THR A 1 579 ? 18.599 43.137 -7.479 1.00 35.38 579 THR A C 1
ATOM 4263 O O . THR A 1 579 ? 19.172 43.802 -6.621 1.00 35.38 579 THR A O 1
ATOM 4266 N N . ALA A 1 580 ? 18.451 41.817 -7.351 1.00 36.09 580 ALA A N 1
ATOM 4267 C CA . ALA A 1 580 ? 19.185 41.046 -6.346 1.00 36.09 580 ALA A CA 1
ATOM 4268 C C . ALA A 1 580 ? 20.386 40.349 -7.021 1.00 36.09 580 ALA A C 1
ATOM 4270 O O . ALA A 1 580 ? 20.204 39.286 -7.617 1.00 36.09 580 ALA A O 1
ATOM 4271 N N . PRO A 1 581 ? 21.618 40.893 -6.934 1.00 31.78 581 PRO A N 1
ATOM 4272 C CA . PRO A 1 581 ? 22.822 40.339 -7.569 1.00 31.78 581 PRO A CA 1
ATOM 4273 C C . PRO A 1 581 ? 23.366 39.077 -6.866 1.00 31.78 581 PRO A C 1
ATOM 4275 O O . PRO A 1 581 ? 24.498 38.672 -7.102 1.00 31.78 581 PRO A O 1
ATOM 4278 N N . GLY A 1 582 ? 22.591 38.462 -5.966 1.00 29.62 582 GLY A N 1
ATOM 4279 C CA . GLY A 1 582 ? 23.029 37.341 -5.127 1.00 29.62 582 GLY A CA 1
ATOM 4280 C C . GLY A 1 582 ? 22.741 35.945 -5.685 1.00 29.62 582 GLY A C 1
ATOM 4281 O O . GLY A 1 582 ? 23.188 34.967 -5.090 1.00 29.62 582 GLY A O 1
ATOM 4282 N N . ARG A 1 583 ? 22.007 35.821 -6.803 1.00 39.19 583 ARG A N 1
ATOM 4283 C CA . ARG A 1 583 ? 21.578 34.511 -7.328 1.00 39.19 583 ARG A CA 1
ATOM 4284 C C . ARG A 1 583 ? 22.737 33.671 -7.873 1.00 39.19 583 ARG A C 1
ATOM 4286 O O . ARG A 1 583 ? 22.816 32.494 -7.546 1.00 39.19 583 ARG A O 1
ATOM 4293 N N . ASP A 1 584 ? 23.676 34.250 -8.614 1.00 37.22 584 ASP A N 1
ATOM 4294 C CA . ASP A 1 584 ? 24.659 33.448 -9.363 1.00 37.22 584 ASP A CA 1
ATOM 4295 C C . ASP A 1 584 ? 25.789 32.864 -8.495 1.00 37.22 584 ASP A C 1
ATOM 4297 O O . ASP A 1 584 ? 26.271 31.762 -8.754 1.00 37.22 584 ASP A O 1
ATOM 4301 N N . ALA A 1 585 ? 26.179 33.538 -7.407 1.00 33.62 585 ALA A N 1
ATOM 4302 C CA . ALA A 1 585 ? 27.275 33.076 -6.546 1.00 33.62 585 ALA A CA 1
ATOM 4303 C C . ALA A 1 585 ? 26.876 31.938 -5.582 1.00 33.62 585 ALA A C 1
ATOM 4305 O O . ALA A 1 585 ? 27.726 31.139 -5.185 1.00 33.62 585 ALA A O 1
ATOM 4306 N N . GLN A 1 586 ? 25.596 31.840 -5.204 1.00 35.41 586 GLN A N 1
ATOM 4307 C CA . GLN A 1 586 ? 25.078 30.735 -4.382 1.00 35.41 586 GLN A CA 1
ATOM 4308 C C . GLN A 1 586 ? 24.617 29.537 -5.226 1.00 35.41 586 GLN A C 1
ATOM 4310 O O . GLN A 1 586 ? 24.702 28.401 -4.760 1.00 35.41 586 GLN A O 1
ATOM 4315 N N . VAL A 1 587 ? 24.223 29.759 -6.487 1.00 38.31 587 VAL A N 1
ATOM 4316 C CA . VAL A 1 587 ? 23.870 28.695 -7.448 1.00 38.31 587 VAL A CA 1
ATOM 4317 C C . VAL A 1 587 ? 25.044 27.747 -7.716 1.00 38.31 587 VAL A C 1
ATOM 4319 O O . VAL A 1 587 ? 24.826 26.548 -7.856 1.00 38.31 587 VAL A O 1
ATOM 4322 N N . ALA A 1 588 ? 26.285 28.239 -7.684 1.00 40.12 588 ALA A N 1
ATOM 4323 C CA . ALA A 1 588 ? 27.477 27.396 -7.802 1.00 40.12 588 ALA A CA 1
ATOM 4324 C C . ALA A 1 588 ? 27.738 26.488 -6.577 1.00 40.12 588 ALA A C 1
ATOM 4326 O O . ALA A 1 588 ? 28.566 25.587 -6.664 1.00 40.12 588 ALA A O 1
ATOM 4327 N N . ARG A 1 589 ? 27.070 26.715 -5.432 1.00 40.47 589 ARG A N 1
ATOM 4328 C CA . ARG A 1 589 ? 27.309 25.973 -4.176 1.00 40.47 589 ARG A CA 1
ATOM 4329 C C . ARG A 1 589 ? 26.272 24.893 -3.862 1.00 40.47 589 ARG A C 1
ATOM 4331 O O . ARG A 1 589 ? 26.569 24.019 -3.060 1.00 40.47 589 ARG A O 1
ATOM 4338 N N . LEU A 1 590 ? 25.075 24.950 -4.449 1.00 47.41 590 LEU A N 1
ATOM 4339 C CA . LEU A 1 590 ? 23.921 24.131 -4.028 1.00 47.41 590 LEU A CA 1
ATOM 4340 C C . LEU A 1 590 ? 23.689 22.856 -4.852 1.00 47.41 590 LEU A C 1
ATOM 4342 O O . LEU A 1 590 ? 22.646 22.214 -4.736 1.00 47.41 590 LEU A O 1
ATOM 4346 N N . TYR A 1 591 ? 24.673 22.460 -5.654 1.00 57.09 591 TYR A N 1
ATOM 4347 C CA . TYR A 1 591 ? 24.767 21.092 -6.132 1.00 57.09 591 TYR A CA 1
ATOM 4348 C C . TYR A 1 591 ? 26.235 20.737 -6.324 1.00 57.09 591 TYR A C 1
ATOM 4350 O O . TYR A 1 591 ? 26.886 21.209 -7.258 1.00 57.09 591 TYR A O 1
ATOM 4358 N N . ASP A 1 592 ? 26.772 19.927 -5.418 1.00 64.75 592 ASP A N 1
ATOM 4359 C CA . ASP A 1 592 ? 28.098 19.353 -5.586 1.00 64.75 592 ASP A CA 1
ATOM 4360 C C . ASP A 1 592 ? 28.033 18.314 -6.719 1.00 64.75 592 ASP A C 1
ATOM 4362 O O . ASP A 1 592 ? 27.750 17.137 -6.508 1.00 64.75 592 ASP A O 1
ATOM 4366 N N . MET A 1 593 ? 28.234 18.769 -7.961 1.00 69.62 593 MET A N 1
ATOM 4367 C CA . MET A 1 593 ? 28.261 17.904 -9.146 1.00 69.62 593 MET A CA 1
ATOM 4368 C C . MET A 1 593 ? 29.353 16.833 -9.044 1.00 69.62 593 MET A C 1
ATOM 4370 O O . MET A 1 593 ? 29.203 15.764 -9.637 1.00 69.62 593 MET A O 1
ATOM 4374 N N . ALA A 1 594 ? 30.426 17.092 -8.287 1.00 71.50 594 ALA A N 1
ATOM 4375 C CA . ALA A 1 594 ? 31.450 16.095 -8.014 1.00 71.50 594 ALA A CA 1
ATOM 4376 C C . ALA A 1 594 ? 30.925 15.026 -7.039 1.00 71.50 594 ALA A C 1
ATOM 4378 O O . ALA A 1 594 ? 31.095 13.838 -7.306 1.00 71.50 594 ALA A O 1
ATOM 4379 N N . ALA A 1 595 ? 30.201 15.411 -5.982 1.00 74.31 595 ALA A N 1
ATOM 4380 C CA . ALA A 1 595 ? 29.506 14.455 -5.114 1.00 74.31 595 ALA A CA 1
ATOM 4381 C C . ALA A 1 595 ? 28.410 13.684 -5.861 1.00 74.31 595 ALA A C 1
ATOM 4383 O O . ALA A 1 595 ? 28.261 12.483 -5.654 1.00 74.31 595 ALA A O 1
ATOM 4384 N N . TYR A 1 596 ? 27.672 14.328 -6.771 1.00 79.81 596 TYR A N 1
ATOM 4385 C CA . TYR A 1 596 ? 26.674 13.632 -7.582 1.00 79.81 596 TYR A CA 1
ATOM 4386 C C . TYR A 1 596 ? 27.301 12.630 -8.556 1.00 79.81 596 TYR A C 1
ATOM 4388 O O . TYR A 1 596 ? 26.741 11.556 -8.763 1.00 79.81 596 TYR A O 1
ATOM 4396 N N . ALA A 1 597 ? 28.479 12.921 -9.117 1.00 80.56 597 ALA A N 1
ATOM 4397 C CA . ALA A 1 597 ? 29.217 11.946 -9.922 1.00 80.56 597 ALA A CA 1
ATOM 4398 C C . ALA A 1 597 ? 29.565 10.671 -9.126 1.00 80.56 597 ALA A C 1
ATOM 4400 O O . ALA A 1 597 ? 29.706 9.603 -9.718 1.00 80.56 597 ALA A O 1
ATOM 4401 N N . ALA A 1 598 ? 29.648 10.770 -7.795 1.00 83.12 598 ALA A N 1
ATOM 4402 C CA . ALA A 1 598 ? 29.827 9.645 -6.880 1.00 83.12 598 ALA A CA 1
ATOM 4403 C C . ALA A 1 598 ? 28.503 9.055 -6.341 1.00 83.12 598 ALA A C 1
ATOM 4405 O O . ALA A 1 598 ? 28.533 8.132 -5.527 1.00 83.12 598 ALA A O 1
ATOM 4406 N N . HIS A 1 599 ? 27.336 9.552 -6.770 1.00 86.44 599 HIS A N 1
ATOM 4407 C CA . HIS A 1 599 ? 26.042 9.065 -6.296 1.00 86.44 599 HIS A CA 1
ATOM 4408 C C . HIS A 1 599 ? 25.786 7.634 -6.789 1.00 86.44 599 HIS A C 1
ATOM 4410 O O . HIS A 1 599 ? 25.590 7.402 -7.984 1.00 86.44 599 HIS A O 1
ATOM 4416 N N . ALA A 1 600 ? 25.699 6.677 -5.860 1.00 90.19 600 ALA A N 1
ATOM 4417 C CA . ALA A 1 600 ? 25.641 5.238 -6.152 1.00 90.19 600 ALA A CA 1
ATOM 4418 C C . ALA A 1 600 ? 24.487 4.807 -7.079 1.00 90.19 600 ALA A C 1
ATOM 4420 O O . ALA A 1 600 ? 24.551 3.759 -7.718 1.00 90.19 600 ALA A O 1
ATOM 4421 N N . HIS A 1 601 ? 23.424 5.609 -7.152 1.00 92.75 601 HIS A N 1
ATOM 4422 C CA . HIS A 1 601 ? 22.226 5.312 -7.943 1.00 92.75 601 HIS A CA 1
ATOM 4423 C C . HIS A 1 601 ? 21.986 6.263 -9.122 1.00 92.75 601 HIS A C 1
ATOM 4425 O O . HIS A 1 601 ? 20.880 6.286 -9.661 1.00 92.75 601 HIS A O 1
ATOM 4431 N N . ALA A 1 602 ? 22.980 7.063 -9.525 1.00 89.38 602 ALA A N 1
ATOM 4432 C CA . ALA A 1 602 ? 22.835 7.995 -10.643 1.00 89.38 602 ALA A CA 1
ATOM 4433 C C . ALA A 1 602 ? 22.310 7.295 -11.916 1.00 89.38 602 ALA A C 1
ATOM 4435 O O . ALA A 1 602 ? 22.795 6.241 -12.322 1.00 89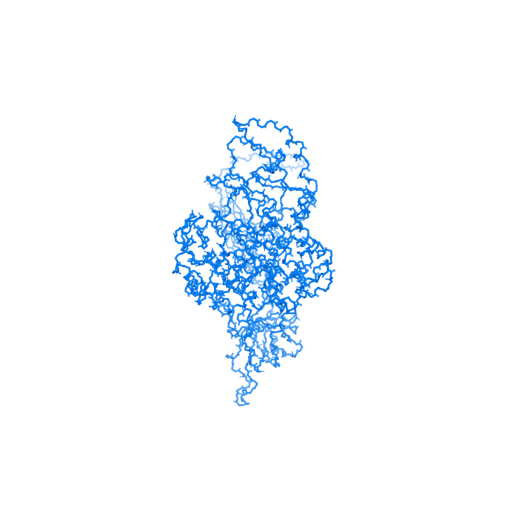.38 602 ALA A O 1
ATOM 4436 N N . GLY A 1 603 ? 21.281 7.870 -12.545 1.00 86.88 603 GLY A N 1
ATOM 4437 C CA . GLY A 1 603 ? 20.651 7.354 -13.765 1.00 86.88 603 GLY A CA 1
ATOM 4438 C C . GLY A 1 603 ? 19.626 6.230 -13.566 1.00 86.88 603 GLY A C 1
ATOM 4439 O O . GLY A 1 603 ? 18.861 5.951 -14.494 1.00 86.88 603 GLY A O 1
ATOM 4440 N N . MET A 1 604 ? 19.553 5.620 -12.381 1.00 91.88 604 MET A N 1
ATOM 4441 C CA . MET A 1 604 ? 18.571 4.581 -12.055 1.00 91.88 604 MET A CA 1
ATOM 4442 C C . MET A 1 604 ? 17.207 5.188 -11.693 1.00 91.88 604 MET A C 1
ATOM 4444 O O . MET A 1 604 ? 17.142 6.309 -11.200 1.00 91.88 604 MET A O 1
ATOM 4448 N N . SER A 1 605 ? 16.109 4.448 -11.883 1.00 92.38 605 SER A N 1
ATOM 4449 C CA . SER A 1 605 ? 14.809 4.830 -11.306 1.00 92.38 605 SER A CA 1
ATOM 4450 C C . SER A 1 605 ? 14.840 4.730 -9.783 1.00 92.38 605 SER A C 1
ATOM 4452 O O . SER A 1 605 ? 15.349 3.748 -9.239 1.00 92.38 605 SER A O 1
ATOM 4454 N N . GLY A 1 606 ? 14.287 5.735 -9.117 1.00 91.38 606 GLY A N 1
ATOM 4455 C CA . GLY A 1 606 ? 14.247 5.827 -7.663 1.00 91.38 606 GLY A CA 1
ATOM 4456 C C . GLY A 1 606 ? 14.077 7.252 -7.149 1.00 91.38 606 GLY A C 1
ATOM 4457 O O . GLY A 1 606 ? 13.732 7.418 -5.997 1.00 91.38 606 GLY A O 1
ATOM 4458 N N . MET A 1 607 ? 14.275 8.291 -7.960 1.00 91.06 607 MET A N 1
ATOM 4459 C CA . MET A 1 607 ? 14.076 9.674 -7.513 1.00 91.06 607 MET A CA 1
ATOM 4460 C C . MET A 1 607 ? 12.598 9.955 -7.252 1.00 91.06 607 MET A C 1
ATOM 4462 O O . MET A 1 607 ? 11.737 9.463 -7.984 1.00 91.06 607 MET A O 1
ATOM 4466 N N . ALA A 1 608 ? 12.315 10.785 -6.246 1.00 90.31 608 ALA A N 1
ATOM 4467 C CA . ALA A 1 608 ? 10.963 11.264 -5.989 1.00 90.31 608 ALA A CA 1
ATOM 4468 C C . ALA A 1 608 ? 10.402 11.978 -7.233 1.00 90.31 608 ALA A C 1
ATOM 4470 O O . ALA A 1 608 ? 11.010 12.927 -7.731 1.00 90.31 608 ALA A O 1
ATOM 4471 N N . THR A 1 609 ? 9.243 11.550 -7.728 1.00 86.19 609 THR A N 1
ATOM 4472 C CA . THR A 1 609 ? 8.599 12.115 -8.919 1.00 86.19 609 THR A CA 1
ATOM 4473 C C . THR A 1 609 ? 8.263 13.586 -8.718 1.00 86.19 609 THR A C 1
ATOM 4475 O O . THR A 1 609 ? 8.366 14.354 -9.672 1.00 86.19 609 THR A O 1
ATOM 4478 N N . GLU A 1 610 ? 7.949 14.029 -7.494 1.00 79.25 610 GLU A N 1
ATOM 4479 C CA . GLU A 1 610 ? 7.804 15.456 -7.194 1.00 79.25 610 GLU A CA 1
ATOM 4480 C C . GLU A 1 610 ? 9.029 16.267 -7.633 1.00 79.25 610 GLU A C 1
ATOM 4482 O O . GLU A 1 610 ? 8.851 17.385 -8.104 1.00 79.25 610 GLU A O 1
ATOM 4487 N N . LEU A 1 611 ? 10.243 15.708 -7.565 1.00 80.12 611 LEU A N 1
ATOM 4488 C CA . LEU A 1 611 ? 11.483 16.383 -7.970 1.00 80.12 611 LEU A CA 1
ATOM 4489 C C . LEU A 1 611 ? 11.719 16.396 -9.492 1.00 80.12 611 LEU A C 1
ATOM 4491 O O . LEU A 1 611 ? 12.600 17.106 -9.971 1.00 80.12 611 LEU A O 1
ATOM 4495 N N . ASP A 1 612 ? 10.944 15.624 -10.258 1.00 75.31 612 ASP A N 1
ATOM 4496 C CA . ASP A 1 612 ? 11.040 15.521 -11.724 1.00 75.31 612 ASP A CA 1
ATOM 4497 C C . ASP A 1 612 ? 9.850 16.188 -12.439 1.00 75.31 612 ASP A C 1
ATOM 4499 O O . ASP A 1 612 ? 9.696 16.080 -13.656 1.00 75.31 612 ASP A O 1
ATOM 4503 N N . THR A 1 613 ? 8.967 16.877 -11.701 1.00 64.31 613 THR A N 1
ATOM 4504 C CA . THR A 1 613 ? 7.748 17.468 -12.277 1.00 64.31 613 THR A CA 1
ATOM 4505 C C . THR A 1 613 ? 7.796 18.991 -12.396 1.00 64.31 613 THR A C 1
ATOM 4507 O O . THR A 1 613 ? 8.379 19.721 -11.596 1.00 64.31 613 THR A O 1
ATOM 4510 N N . THR A 1 614 ? 7.100 19.495 -13.419 1.00 55.66 614 THR A N 1
ATOM 4511 C CA . THR A 1 614 ? 6.823 20.927 -13.627 1.00 55.66 614 THR A CA 1
ATOM 4512 C C . THR A 1 614 ? 5.341 21.271 -13.385 1.00 55.66 614 THR A C 1
ATOM 4514 O O . THR A 1 614 ? 4.884 22.348 -13.760 1.00 55.66 614 THR A O 1
ATOM 4517 N N . ASP A 1 615 ? 4.581 20.382 -12.730 1.00 50.47 615 ASP A N 1
ATOM 4518 C CA . ASP A 1 615 ? 3.103 20.381 -12.616 1.00 50.47 615 ASP A CA 1
ATOM 4519 C C . ASP A 1 615 ? 2.506 21.461 -11.686 1.00 50.47 615 ASP A C 1
ATOM 4521 O O . ASP A 1 615 ? 1.366 21.391 -11.241 1.00 50.47 615 ASP A O 1
ATOM 4525 N N . GLY A 1 616 ? 3.223 22.542 -11.395 1.00 50.19 616 GLY A N 1
ATOM 4526 C CA . GLY A 1 616 ? 2.620 23.663 -10.671 1.00 50.19 616 GLY A CA 1
ATOM 4527 C C . GLY A 1 616 ? 1.786 24.611 -11.538 1.00 50.19 616 GLY A C 1
ATOM 4528 O O . GLY A 1 616 ? 1.523 25.735 -11.121 1.00 50.19 616 GLY A O 1
ATOM 4529 N N . GLY A 1 617 ? 1.340 24.175 -12.720 1.00 44.12 617 GLY A N 1
ATOM 4530 C CA . GLY A 1 617 ? 0.338 24.854 -13.542 1.00 44.12 617 GLY A CA 1
ATOM 4531 C C . GLY A 1 617 ? 0.905 25.593 -14.759 1.00 44.12 617 GLY A C 1
ATOM 4532 O O . GLY A 1 617 ? 1.585 26.604 -14.649 1.00 44.12 617 GLY A O 1
ATOM 4533 N N . ALA A 1 618 ? 0.545 25.139 -15.957 1.00 35.22 618 ALA A N 1
ATOM 4534 C CA . ALA A 1 618 ? 0.734 25.899 -17.198 1.00 35.22 618 ALA A CA 1
ATOM 4535 C C . ALA A 1 618 ? -0.578 26.518 -17.729 1.00 35.22 618 ALA A C 1
ATOM 4537 O O . ALA A 1 618 ? -0.543 27.240 -18.722 1.00 35.22 618 ALA A O 1
ATOM 4538 N N . ASN A 1 619 ? -1.722 26.243 -17.079 1.00 37.88 619 ASN A N 1
ATOM 4539 C CA . ASN A 1 619 ? -3.068 26.491 -17.621 1.00 37.88 619 ASN A CA 1
ATOM 4540 C C . ASN A 1 619 ? -3.989 27.334 -16.706 1.00 37.88 619 ASN A C 1
ATOM 4542 O O . ASN A 1 619 ? -5.192 27.115 -16.679 1.00 37.88 619 ASN A O 1
ATOM 4546 N N . GLY A 1 620 ? -3.460 28.317 -15.971 1.00 38.75 620 GLY A N 1
ATOM 4547 C CA . GLY A 1 620 ? -4.312 29.403 -15.449 1.00 38.75 620 GLY A CA 1
ATOM 4548 C C . GLY A 1 620 ? -4.991 29.217 -14.083 1.00 38.75 620 GLY A C 1
ATOM 4549 O O . GLY A 1 620 ? -5.742 30.097 -13.686 1.00 38.75 620 GLY A O 1
ATOM 4550 N N . SER A 1 621 ? -4.676 28.180 -13.301 1.00 38.44 621 SER A N 1
ATOM 4551 C CA . SER A 1 621 ? -5.050 28.099 -11.871 1.00 38.44 621 SER A CA 1
ATOM 4552 C C . SER A 1 621 ? -3.862 27.719 -10.971 1.00 38.44 621 SER A C 1
ATOM 4554 O O . SER A 1 621 ? -3.917 26.774 -10.190 1.00 38.44 621 SER A O 1
ATOM 4556 N N . GLY A 1 622 ? -2.753 28.475 -11.080 1.00 38.44 622 GLY A N 1
ATOM 4557 C CA . GLY A 1 622 ? -1.650 28.419 -10.097 1.00 38.44 622 GLY A CA 1
ATOM 4558 C C . GLY A 1 622 ? -0.204 28.566 -10.601 1.00 38.44 622 GLY A C 1
ATOM 4559 O O . GLY A 1 622 ? 0.716 28.257 -9.845 1.00 38.44 622 GLY A O 1
ATOM 4560 N N . GLY A 1 623 ? 0.012 29.058 -11.825 1.00 36.28 623 GLY A N 1
ATOM 4561 C CA . GLY A 1 623 ? 1.131 28.638 -12.674 1.00 36.28 623 GLY A CA 1
ATOM 4562 C C . GLY A 1 623 ? 2.592 28.964 -12.314 1.00 36.28 623 GLY A C 1
ATOM 4563 O O . GLY A 1 623 ? 2.976 30.124 -12.175 1.00 36.28 623 GLY A O 1
ATOM 4564 N N . GLY A 1 624 ? 3.404 27.904 -12.245 1.00 38.66 624 GLY A N 1
ATOM 4565 C CA . GLY A 1 624 ? 4.876 27.838 -12.292 1.00 38.66 624 GLY A CA 1
ATOM 4566 C C . GLY A 1 624 ? 5.354 26.397 -12.000 1.00 38.66 624 GLY A C 1
ATOM 4567 O O . GLY A 1 624 ? 4.598 25.676 -11.363 1.00 38.66 624 GLY A O 1
ATOM 4568 N N . PRO A 1 625 ? 6.539 25.925 -12.447 1.00 39.59 625 PRO A N 1
ATOM 4569 C CA . PRO A 1 625 ? 7.024 24.559 -12.168 1.00 39.59 625 PRO A CA 1
ATOM 4570 C C . PRO A 1 625 ? 7.039 24.239 -10.659 1.00 39.59 625 PRO A C 1
ATOM 4572 O O . PRO A 1 625 ? 7.179 25.156 -9.862 1.00 39.59 625 PRO A O 1
ATOM 4575 N N . ARG A 1 626 ? 6.848 22.974 -10.238 1.00 54.72 626 ARG A N 1
ATOM 4576 C CA . ARG A 1 626 ? 6.862 22.549 -8.817 1.00 54.72 626 ARG A CA 1
ATOM 4577 C C . ARG A 1 626 ? 7.681 21.268 -8.627 1.00 54.72 626 ARG A C 1
ATOM 4579 O O . ARG A 1 626 ? 7.120 20.194 -8.469 1.00 54.72 626 ARG A O 1
ATOM 4586 N N . SER A 1 627 ? 9.000 21.433 -8.589 1.00 62.59 627 SER A N 1
ATOM 4587 C CA . SER A 1 627 ? 9.925 20.483 -7.962 1.00 62.59 627 SER A CA 1
ATOM 4588 C C . SER A 1 627 ? 10.333 21.064 -6.626 1.00 62.59 627 SER A C 1
ATOM 4590 O O . SER A 1 627 ? 11.093 22.022 -6.646 1.00 62.59 627 SER A O 1
ATOM 4592 N N . SER A 1 628 ? 9.812 20.552 -5.508 1.00 70.38 628 SER A N 1
ATOM 4593 C CA . SER A 1 628 ? 10.164 21.011 -4.156 1.00 70.38 628 SER A CA 1
ATOM 4594 C C . SER A 1 628 ? 10.467 19.824 -3.252 1.00 70.38 628 SER A C 1
ATOM 4596 O O . SER A 1 628 ? 9.700 18.859 -3.206 1.00 70.38 628 SER A O 1
ATOM 4598 N N . MET A 1 629 ? 11.555 19.932 -2.488 1.00 76.38 629 MET A N 1
ATOM 4599 C CA . MET A 1 629 ? 11.933 18.918 -1.503 1.00 76.38 629 MET A CA 1
ATOM 4600 C C . MET A 1 629 ? 10.877 18.751 -0.421 1.00 76.38 629 MET A C 1
ATOM 4602 O O . MET A 1 629 ? 10.611 17.625 -0.025 1.00 76.38 629 MET A O 1
ATOM 4606 N N . SER A 1 630 ? 10.231 19.835 0.017 1.00 73.50 630 SER A N 1
ATOM 4607 C CA . SER A 1 630 ? 9.169 19.753 1.026 1.00 73.50 630 SER A CA 1
ATOM 4608 C C . SER A 1 630 ? 7.996 18.883 0.561 1.00 73.50 630 SER A C 1
ATOM 4610 O O . SER A 1 630 ? 7.554 18.009 1.298 1.00 73.50 630 SER A O 1
ATOM 4612 N N . TYR A 1 631 ? 7.569 19.039 -0.694 1.00 76.31 631 TYR A N 1
ATOM 4613 C CA . TYR A 1 631 ? 6.511 18.231 -1.305 1.00 76.31 631 TYR A CA 1
ATOM 4614 C C . TYR A 1 631 ? 6.936 16.772 -1.502 1.00 76.31 631 TYR A C 1
ATOM 4616 O O . TYR A 1 631 ? 6.164 15.864 -1.196 1.00 76.31 631 TYR A O 1
ATOM 4624 N N . ALA A 1 632 ? 8.167 16.546 -1.975 1.00 83.31 632 ALA A N 1
ATOM 4625 C CA . ALA A 1 632 ? 8.731 15.203 -2.106 1.00 83.31 632 ALA A CA 1
ATOM 4626 C C . ALA A 1 632 ? 8.807 14.496 -0.745 1.00 83.31 632 ALA A C 1
ATOM 4628 O O . ALA A 1 632 ? 8.490 13.318 -0.629 1.00 83.31 632 ALA A O 1
ATOM 4629 N N . VAL A 1 633 ? 9.181 15.225 0.304 1.00 80.62 633 VAL A N 1
ATOM 4630 C CA . VAL A 1 633 ? 9.233 14.731 1.679 1.00 80.62 633 VAL A CA 1
ATOM 4631 C C . VAL A 1 633 ? 7.842 14.420 2.227 1.00 80.62 633 VAL A C 1
ATOM 4633 O O . VAL A 1 633 ? 7.656 13.363 2.827 1.00 80.62 633 VAL A O 1
ATOM 4636 N N . GLU A 1 634 ? 6.853 15.282 1.996 1.00 79.12 634 GLU A N 1
ATOM 4637 C CA . GLU A 1 634 ? 5.465 15.026 2.395 1.00 79.12 634 GLU A CA 1
ATOM 4638 C C . GLU A 1 634 ? 4.920 13.759 1.719 1.00 79.12 634 GLU A C 1
ATOM 4640 O O . GLU A 1 634 ? 4.436 12.857 2.408 1.00 79.12 634 GLU A O 1
ATOM 4645 N N . GLY A 1 635 ? 5.075 13.637 0.395 1.00 85.56 635 GLY A N 1
ATOM 4646 C CA . GLY A 1 635 ? 4.677 12.440 -0.356 1.00 85.56 635 GLY A CA 1
ATOM 4647 C C . GLY A 1 635 ? 5.415 11.181 0.100 1.00 85.56 635 GLY A C 1
ATOM 4648 O O . GLY A 1 635 ? 4.788 10.157 0.371 1.00 85.56 635 GLY A O 1
ATOM 4649 N N . CYS A 1 636 ? 6.730 11.287 0.300 1.00 89.88 636 CYS A N 1
ATOM 4650 C CA . CYS A 1 636 ? 7.566 10.226 0.856 1.00 89.88 636 CYS A CA 1
ATOM 4651 C C . CYS A 1 636 ? 7.042 9.755 2.218 1.00 89.88 636 CYS A C 1
ATOM 4653 O O . CYS A 1 636 ? 6.866 8.558 2.429 1.00 89.88 636 CYS A O 1
ATOM 4655 N N . SER A 1 637 ? 6.729 10.681 3.129 1.00 87.69 637 SER A N 1
ATOM 4656 C CA . SER A 1 637 ? 6.268 10.338 4.477 1.00 87.69 637 SER A CA 1
ATOM 4657 C C . SER A 1 637 ? 4.983 9.516 4.474 1.00 87.69 637 SER A C 1
ATOM 4659 O O . SER A 1 637 ? 4.869 8.544 5.220 1.00 87.69 637 SER A O 1
ATOM 4661 N N . VAL A 1 638 ? 4.049 9.850 3.585 1.00 89.88 638 VAL A N 1
ATOM 4662 C CA . VAL A 1 638 ? 2.786 9.134 3.395 1.00 89.88 638 VAL A CA 1
ATOM 4663 C C . VAL A 1 638 ? 3.035 7.700 2.933 1.00 89.88 638 VAL A C 1
ATOM 4665 O O . VAL A 1 638 ? 2.500 6.766 3.528 1.00 89.88 638 VAL A O 1
ATOM 4668 N N . VAL A 1 639 ? 3.878 7.513 1.914 1.00 92.62 639 VAL A N 1
ATOM 4669 C CA . VAL A 1 639 ? 4.172 6.180 1.369 1.00 92.62 639 VAL A CA 1
ATOM 4670 C C . VAL A 1 639 ? 4.965 5.339 2.371 1.00 92.62 639 VAL A C 1
ATOM 4672 O O . VAL A 1 639 ? 4.602 4.192 2.625 1.00 92.62 639 VAL A O 1
ATOM 4675 N N . LEU A 1 640 ? 6.005 5.902 2.997 1.00 91.81 640 LEU A N 1
ATOM 4676 C CA . LEU A 1 640 ? 6.856 5.182 3.949 1.00 91.81 640 LEU A CA 1
ATOM 4677 C C . LEU A 1 640 ? 6.085 4.723 5.189 1.00 91.81 640 LEU A C 1
ATOM 4679 O O . LEU A 1 640 ? 6.207 3.568 5.595 1.00 91.81 640 LEU A O 1
ATOM 4683 N N . THR A 1 641 ? 5.282 5.605 5.787 1.00 91.38 641 THR A N 1
ATOM 4684 C CA . THR A 1 641 ? 4.531 5.273 7.008 1.00 91.38 641 THR A CA 1
ATOM 4685 C C . THR A 1 641 ? 3.448 4.231 6.748 1.00 91.38 641 THR A C 1
ATOM 4687 O O . THR A 1 641 ? 3.364 3.255 7.491 1.00 91.38 641 THR A O 1
ATOM 4690 N N . ALA A 1 642 ? 2.679 4.369 5.664 1.00 94.06 642 ALA A N 1
ATOM 4691 C CA . ALA A 1 642 ? 1.696 3.362 5.273 1.00 94.06 642 ALA A CA 1
ATOM 4692 C C . ALA A 1 642 ? 2.357 2.024 4.911 1.00 94.06 642 ALA A C 1
ATOM 4694 O O . ALA A 1 642 ? 1.857 0.972 5.296 1.00 94.06 642 ALA A O 1
ATOM 4695 N N . CYS A 1 643 ? 3.508 2.045 4.228 1.00 92.38 643 CYS A N 1
ATOM 4696 C CA . CYS A 1 643 ? 4.287 0.840 3.940 1.00 92.38 643 CYS A CA 1
ATOM 4697 C C . CYS A 1 643 ? 4.715 0.125 5.226 1.00 92.38 643 CYS A C 1
ATOM 4699 O O . CYS A 1 643 ? 4.535 -1.089 5.337 1.00 92.38 643 CYS A O 1
ATOM 4701 N N . ALA A 1 644 ? 5.233 0.869 6.209 1.00 88.81 644 ALA A N 1
ATOM 4702 C CA . ALA A 1 644 ? 5.624 0.317 7.501 1.00 88.81 644 ALA A CA 1
ATOM 4703 C C . ALA A 1 644 ? 4.437 -0.318 8.232 1.00 88.81 644 ALA A C 1
ATOM 4705 O O . ALA A 1 644 ? 4.535 -1.458 8.676 1.00 88.81 644 ALA A O 1
ATOM 4706 N N . VAL A 1 645 ? 3.308 0.390 8.316 1.00 91.94 645 VAL A N 1
ATOM 4707 C CA . VAL A 1 645 ? 2.100 -0.081 9.012 1.00 91.94 645 VAL A CA 1
ATOM 4708 C C . VAL A 1 645 ? 1.506 -1.310 8.332 1.00 91.94 645 VAL A C 1
ATOM 4710 O O . VAL A 1 645 ? 1.237 -2.309 8.994 1.00 91.94 645 VAL A O 1
ATOM 4713 N N . LEU A 1 646 ? 1.331 -1.275 7.009 1.00 93.19 646 LEU A N 1
ATOM 4714 C CA . LEU A 1 646 ? 0.721 -2.384 6.279 1.00 93.19 646 LEU A CA 1
ATOM 4715 C C . LEU A 1 646 ? 1.561 -3.653 6.383 1.00 93.19 646 LEU A C 1
ATOM 4717 O O . LEU A 1 646 ? 1.003 -4.727 6.589 1.00 93.19 646 LEU A O 1
ATOM 4721 N N . ALA A 1 647 ? 2.888 -3.568 6.304 1.00 87.06 647 ALA A N 1
ATOM 4722 C CA . ALA A 1 647 ? 3.701 -4.765 6.485 1.00 87.06 647 ALA A CA 1
ATOM 4723 C C . ALA A 1 647 ? 3.898 -5.170 7.958 1.00 87.06 647 ALA A C 1
ATOM 4725 O O . ALA A 1 647 ? 3.994 -6.372 8.207 1.00 87.06 647 ALA A O 1
ATOM 4726 N N . ALA A 1 648 ? 3.839 -4.246 8.931 1.00 86.25 648 ALA A N 1
ATOM 4727 C CA . ALA A 1 648 ? 3.744 -4.590 10.359 1.00 86.25 648 ALA A CA 1
ATOM 4728 C C . ALA A 1 648 ? 2.524 -5.484 10.621 1.00 86.25 648 ALA A C 1
ATOM 4730 O O . ALA A 1 648 ? 2.606 -6.517 11.280 1.00 86.25 648 ALA A O 1
ATOM 4731 N N . LEU A 1 649 ? 1.391 -5.110 10.027 1.00 88.62 649 LEU A N 1
ATOM 4732 C CA . LEU A 1 649 ? 0.105 -5.783 10.184 1.00 88.62 649 LEU A CA 1
ATOM 4733 C C . LEU A 1 649 ? -0.123 -6.895 9.144 1.00 88.62 649 LEU A C 1
ATOM 4735 O O . LEU A 1 649 ? -1.259 -7.316 8.929 1.00 88.62 649 LEU A O 1
ATOM 4739 N N . ASN A 1 650 ? 0.951 -7.379 8.504 1.00 86.31 650 ASN A N 1
ATOM 4740 C CA . ASN A 1 650 ? 0.950 -8.480 7.532 1.00 86.31 650 ASN A CA 1
ATOM 4741 C C . ASN A 1 650 ? -0.048 -8.315 6.362 1.00 86.31 650 ASN A C 1
ATOM 4743 O O . ASN A 1 650 ? -0.588 -9.298 5.864 1.00 86.31 650 ASN A O 1
ATOM 4747 N N . GLN A 1 651 ? -0.278 -7.085 5.899 1.00 89.44 651 GLN A N 1
ATOM 4748 C CA . GLN A 1 651 ? -1.158 -6.772 4.762 1.00 89.44 651 GLN A CA 1
ATOM 4749 C C . GLN A 1 651 ? -0.440 -6.783 3.402 1.00 89.44 651 GLN A C 1
ATOM 4751 O O . GLN A 1 651 ? -1.084 -6.655 2.364 1.00 89.44 651 GLN A O 1
ATOM 4756 N N . LEU A 1 652 ? 0.892 -6.903 3.379 1.00 89.44 652 LEU A N 1
ATOM 4757 C CA . LEU A 1 652 ? 1.683 -6.932 2.145 1.00 89.44 652 LEU A CA 1
ATOM 4758 C C . LEU A 1 652 ? 2.231 -8.340 1.868 1.00 89.44 652 LEU A C 1
ATOM 4760 O O . LEU A 1 652 ? 2.809 -8.969 2.758 1.00 89.44 652 LEU A O 1
ATOM 4764 N N . ASP A 1 653 ? 2.120 -8.807 0.620 1.00 82.06 653 ASP A N 1
ATOM 4765 C CA . ASP A 1 653 ? 2.776 -10.033 0.155 1.00 82.06 653 ASP A CA 1
ATOM 4766 C C . ASP A 1 653 ? 4.268 -9.775 -0.079 1.00 82.06 653 ASP A C 1
ATOM 4768 O O . ASP A 1 653 ? 4.734 -9.437 -1.170 1.00 82.06 653 ASP A O 1
ATOM 4772 N N . ARG A 1 654 ? 5.037 -9.963 0.990 1.00 73.94 654 ARG A N 1
ATOM 4773 C CA . ARG A 1 654 ? 6.496 -9.792 1.006 1.00 73.94 654 ARG A CA 1
ATOM 4774 C C . ARG A 1 654 ? 7.236 -10.816 0.138 1.00 73.94 654 ARG A C 1
ATOM 4776 O O . ARG A 1 654 ? 8.394 -10.599 -0.218 1.00 73.94 654 ARG A O 1
ATOM 4783 N N . SER A 1 655 ? 6.591 -11.930 -0.213 1.00 72.69 655 SER A N 1
ATOM 4784 C CA . SER A 1 655 ? 7.204 -12.987 -1.021 1.00 72.69 655 SER A CA 1
ATOM 4785 C C . SER A 1 655 ? 7.165 -12.692 -2.524 1.00 72.69 655 SER A C 1
ATOM 4787 O O . SER A 1 655 ? 7.893 -13.326 -3.294 1.00 72.69 655 SER A O 1
ATOM 4789 N N . GLY A 1 656 ? 6.393 -11.690 -2.953 1.00 76.94 656 GLY A N 1
ATOM 4790 C CA . GLY A 1 656 ? 6.269 -11.301 -4.352 1.00 76.94 656 GLY A CA 1
ATOM 4791 C C . GLY A 1 656 ? 7.508 -10.582 -4.893 1.00 76.94 656 GLY A C 1
ATOM 4792 O O . GLY A 1 656 ? 7.943 -9.560 -4.359 1.00 76.94 656 GLY A O 1
ATOM 4793 N N . ALA A 1 657 ? 8.058 -11.065 -6.014 1.00 78.56 657 ALA A N 1
ATOM 4794 C CA . ALA A 1 657 ? 9.188 -10.420 -6.696 1.00 78.56 657 ALA A CA 1
ATOM 4795 C C . ALA A 1 657 ? 8.894 -8.964 -7.088 1.00 78.56 657 ALA A C 1
ATOM 4797 O O . ALA A 1 657 ? 9.766 -8.103 -6.984 1.00 78.56 657 ALA A O 1
ATOM 4798 N N . ALA A 1 658 ? 7.652 -8.675 -7.476 1.00 79.62 658 ALA A N 1
ATOM 4799 C CA . ALA A 1 658 ? 7.258 -7.349 -7.923 1.00 79.62 658 ALA A CA 1
ATOM 4800 C C . ALA A 1 658 ? 7.274 -6.310 -6.783 1.00 79.62 658 ALA A C 1
ATOM 4802 O O . ALA A 1 658 ? 7.790 -5.205 -6.973 1.00 79.62 658 ALA A O 1
ATOM 4803 N N . LEU A 1 659 ? 6.812 -6.681 -5.580 1.00 85.75 659 LEU A N 1
ATOM 4804 C CA . LEU A 1 659 ? 6.897 -5.811 -4.404 1.00 85.75 659 LEU A CA 1
ATOM 4805 C C . LEU A 1 659 ? 8.359 -5.561 -4.009 1.00 85.75 659 LEU A C 1
ATOM 4807 O O . LEU A 1 659 ? 8.722 -4.429 -3.702 1.00 85.75 659 LEU A O 1
ATOM 4811 N N . ARG A 1 660 ? 9.232 -6.572 -4.114 1.00 84.19 660 ARG A N 1
ATOM 4812 C CA . ARG A 1 660 ? 10.678 -6.392 -3.888 1.00 84.19 660 ARG A CA 1
ATOM 4813 C C . ARG A 1 660 ? 11.301 -5.394 -4.856 1.00 84.19 660 ARG A C 1
ATOM 4815 O O . ARG A 1 660 ? 12.064 -4.525 -4.442 1.00 84.19 660 ARG A O 1
ATOM 4822 N N . THR A 1 661 ? 10.960 -5.475 -6.141 1.00 85.94 661 THR A N 1
ATOM 4823 C CA . THR A 1 661 ? 11.425 -4.505 -7.143 1.00 85.94 661 THR A CA 1
ATOM 4824 C C . THR A 1 661 ? 10.923 -3.088 -6.847 1.00 85.94 661 THR A C 1
ATOM 4826 O O . THR A 1 661 ? 11.635 -2.115 -7.107 1.00 85.94 661 THR A O 1
ATOM 4829 N N . ALA A 1 662 ? 9.711 -2.949 -6.307 1.00 89.38 662 ALA A N 1
ATOM 4830 C CA . ALA A 1 662 ? 9.186 -1.669 -5.843 1.00 89.38 662 ALA A CA 1
ATOM 4831 C C . ALA A 1 662 ? 9.981 -1.157 -4.620 1.00 89.38 662 ALA A C 1
ATOM 4833 O O . ALA A 1 662 ? 10.481 -0.033 -4.641 1.00 89.38 662 ALA A O 1
ATOM 4834 N N . PHE A 1 663 ? 10.226 -1.992 -3.606 1.00 90.25 663 PHE A N 1
ATOM 4835 C CA . PHE A 1 663 ? 11.024 -1.617 -2.429 1.00 90.25 663 PHE A CA 1
ATOM 4836 C C . PHE A 1 663 ? 12.459 -1.221 -2.782 1.00 90.25 663 PHE A C 1
ATOM 4838 O O . PHE A 1 663 ? 12.946 -0.216 -2.279 1.00 90.25 663 PHE A O 1
ATOM 4845 N N . ALA A 1 664 ? 13.105 -1.902 -3.730 1.00 88.25 664 ALA A N 1
ATOM 4846 C CA . ALA A 1 664 ? 14.423 -1.500 -4.225 1.00 88.25 664 ALA A CA 1
ATOM 4847 C C . ALA A 1 664 ? 14.417 -0.124 -4.930 1.00 88.25 664 ALA A C 1
ATOM 4849 O O . ALA A 1 664 ? 15.446 0.544 -5.022 1.00 88.25 664 ALA A O 1
ATOM 4850 N N . ARG A 1 665 ? 13.282 0.321 -5.488 1.00 92.44 665 ARG A N 1
ATOM 4851 C CA . ARG A 1 665 ? 13.129 1.692 -6.019 1.00 92.44 665 ARG A CA 1
ATOM 4852 C C . ARG A 1 665 ? 12.953 2.704 -4.895 1.00 92.44 665 ARG A C 1
ATOM 4854 O O . ARG A 1 665 ? 13.655 3.710 -4.899 1.00 92.44 665 ARG A O 1
ATOM 4861 N N . GLN A 1 666 ? 12.089 2.405 -3.927 1.00 92.81 666 GLN A N 1
ATOM 4862 C CA . GLN A 1 666 ? 11.918 3.236 -2.735 1.00 92.81 666 GLN A CA 1
ATOM 4863 C C . GLN A 1 666 ? 13.234 3.415 -1.977 1.00 92.81 666 GLN A C 1
ATOM 4865 O O . GLN A 1 666 ? 13.545 4.524 -1.562 1.00 92.81 666 GLN A O 1
ATOM 4870 N N . ASP A 1 667 ? 14.045 2.363 -1.881 1.00 90.56 667 ASP A N 1
ATOM 4871 C CA . ASP A 1 667 ? 15.345 2.411 -1.221 1.00 90.56 667 ASP A CA 1
ATOM 4872 C C . ASP A 1 667 ? 16.302 3.425 -1.850 1.00 90.56 667 ASP A C 1
ATOM 4874 O O . ASP A 1 667 ? 16.852 4.302 -1.180 1.00 90.56 667 ASP A O 1
ATOM 4878 N N . ARG A 1 668 ? 16.415 3.372 -3.180 1.00 92.56 668 ARG A N 1
ATOM 4879 C CA . ARG A 1 668 ? 17.181 4.350 -3.960 1.00 92.56 668 ARG A CA 1
ATOM 4880 C C . ARG A 1 668 ? 16.645 5.767 -3.779 1.00 92.56 668 ARG A C 1
ATOM 4882 O O . ARG A 1 668 ? 17.429 6.712 -3.779 1.00 92.56 668 ARG A O 1
ATOM 4889 N N . GLY A 1 669 ? 15.333 5.914 -3.624 1.00 91.94 669 GLY A N 1
ATOM 4890 C CA . GLY A 1 669 ? 14.684 7.199 -3.401 1.00 91.94 669 GLY A CA 1
ATOM 4891 C C . GLY A 1 669 ? 14.913 7.796 -2.029 1.00 91.94 669 GLY A C 1
ATOM 4892 O O . GLY A 1 669 ? 15.243 8.975 -1.925 1.00 91.94 669 GLY A O 1
ATOM 4893 N N . VAL A 1 670 ? 14.821 6.982 -0.981 1.00 91.56 670 VAL A N 1
ATOM 4894 C CA . VAL A 1 670 ? 15.191 7.386 0.379 1.00 91.56 670 VAL A CA 1
ATOM 4895 C C . VAL A 1 670 ? 16.670 7.771 0.426 1.00 91.56 670 VAL A C 1
ATOM 4897 O O . VAL A 1 670 ? 17.011 8.810 0.994 1.00 91.56 670 VAL A O 1
ATOM 4900 N N . TYR A 1 671 ? 17.538 7.002 -0.240 1.00 90.56 671 TYR A N 1
ATOM 4901 C CA . TYR A 1 671 ? 18.950 7.351 -0.390 1.00 90.56 671 TYR A CA 1
ATOM 4902 C C . TYR A 1 671 ? 19.140 8.704 -1.096 1.00 90.56 671 TYR A C 1
ATOM 4904 O O . TYR A 1 671 ? 19.868 9.554 -0.587 1.00 90.56 671 TYR A O 1
ATOM 4912 N N . ASP A 1 672 ? 18.466 8.942 -2.228 1.00 89.69 672 ASP A N 1
ATOM 4913 C CA . ASP A 1 672 ? 18.554 10.202 -2.984 1.00 89.69 672 ASP A CA 1
ATOM 4914 C C . ASP A 1 672 ? 18.034 11.404 -2.173 1.00 89.69 672 ASP A C 1
ATOM 4916 O O . ASP A 1 672 ? 18.682 12.452 -2.140 1.00 89.69 672 ASP A O 1
ATOM 4920 N N . LEU A 1 673 ? 16.926 11.261 -1.436 1.00 87.56 673 LEU A N 1
ATOM 4921 C CA . LEU A 1 673 ? 16.445 12.318 -0.539 1.00 87.56 673 LEU A CA 1
ATOM 4922 C C . LEU A 1 673 ? 17.434 12.597 0.601 1.00 87.56 673 LEU A C 1
ATOM 4924 O O . LEU A 1 673 ? 17.674 13.765 0.923 1.00 87.56 673 LEU A O 1
ATOM 4928 N N . ARG A 1 674 ? 18.046 11.557 1.186 1.00 85.38 674 ARG A N 1
ATOM 4929 C CA . ARG A 1 674 ? 19.088 11.714 2.213 1.00 85.38 674 ARG A CA 1
ATOM 4930 C C . ARG A 1 674 ? 20.313 12.422 1.631 1.00 85.38 674 ARG A C 1
ATOM 4932 O O . ARG A 1 674 ? 20.790 13.386 2.226 1.00 85.38 674 ARG A O 1
ATOM 4939 N N . PHE A 1 675 ? 20.769 12.031 0.444 1.00 84.69 675 PHE A N 1
ATOM 4940 C CA . PHE A 1 675 ? 21.853 12.714 -0.265 1.00 84.69 675 PHE A CA 1
ATOM 4941 C C . PHE A 1 675 ? 21.537 14.204 -0.460 1.00 84.69 675 PHE A C 1
ATOM 4943 O O . PHE A 1 675 ? 22.312 15.069 -0.052 1.00 84.69 675 PHE A O 1
ATOM 4950 N N . ARG A 1 676 ? 20.356 14.530 -0.993 1.00 81.31 676 ARG A N 1
ATOM 4951 C CA . ARG A 1 676 ? 19.917 15.919 -1.220 1.00 81.31 676 ARG A CA 1
ATOM 4952 C C . ARG A 1 676 ? 19.756 16.725 0.061 1.00 81.31 676 ARG A C 1
ATOM 4954 O O . ARG A 1 676 ? 19.936 17.937 0.038 1.00 81.31 676 ARG A O 1
ATOM 4961 N N . SER A 1 677 ? 19.441 16.078 1.180 1.00 76.06 677 SER A N 1
ATOM 4962 C CA . SER A 1 677 ? 19.391 16.762 2.472 1.00 76.06 677 SER A CA 1
ATOM 4963 C C . SER A 1 677 ? 20.759 17.248 2.953 1.00 76.06 677 SER A C 1
ATOM 4965 O O . SER A 1 677 ? 20.834 18.274 3.618 1.00 76.06 677 SER A O 1
ATOM 4967 N N . VAL A 1 678 ? 21.835 16.548 2.586 1.00 76.12 678 VAL A N 1
ATOM 4968 C CA . VAL A 1 678 ? 23.212 16.894 2.968 1.00 76.12 678 VAL A CA 1
ATOM 4969 C C . VAL A 1 678 ? 23.855 17.827 1.943 1.00 76.12 678 VAL A C 1
ATOM 4971 O O . VAL A 1 678 ? 24.506 18.799 2.314 1.00 76.12 678 VAL A O 1
ATOM 4974 N N . HIS A 1 679 ? 23.657 17.544 0.655 1.00 74.19 679 HIS A N 1
ATOM 4975 C CA . HIS A 1 679 ? 24.340 18.230 -0.447 1.00 74.19 679 HIS A CA 1
ATOM 4976 C C . HIS A 1 679 ? 23.518 19.365 -1.083 1.00 74.19 679 HIS A C 1
ATOM 4978 O O . HIS A 1 679 ? 24.017 20.062 -1.966 1.00 74.19 679 HIS A O 1
ATOM 4984 N N . GLY A 1 680 ? 22.277 19.567 -0.628 1.00 70.56 680 GLY A N 1
ATOM 4985 C CA . GLY A 1 680 ? 21.333 20.538 -1.175 1.00 70.56 680 GLY A CA 1
ATOM 4986 C C . GLY A 1 680 ? 20.545 20.010 -2.381 1.00 70.56 680 GLY A C 1
ATOM 4987 O O . GLY A 1 680 ? 20.908 19.033 -3.041 1.00 70.56 680 GLY A O 1
ATOM 4988 N N . HIS A 1 681 ? 19.425 20.671 -2.679 1.00 71.62 681 HIS A N 1
ATOM 4989 C CA . HIS A 1 681 ? 18.655 20.447 -3.903 1.00 71.62 681 HIS A CA 1
ATOM 4990 C C . HIS A 1 681 ? 18.144 21.770 -4.467 1.00 71.62 681 HIS A C 1
ATOM 4992 O O . HIS A 1 681 ? 17.605 22.613 -3.747 1.00 71.62 681 HIS A O 1
ATOM 4998 N N . ARG A 1 682 ? 18.252 21.924 -5.790 1.00 62.66 682 ARG A N 1
ATOM 4999 C CA . ARG A 1 682 ? 17.704 23.076 -6.502 1.00 62.66 682 ARG A CA 1
ATOM 5000 C C . ARG A 1 682 ? 16.253 22.828 -6.913 1.00 62.66 682 ARG A C 1
ATOM 5002 O O . ARG A 1 682 ? 15.981 22.110 -7.870 1.00 62.66 682 ARG A O 1
ATOM 5009 N N . SER A 1 683 ? 15.347 23.498 -6.210 1.00 56.19 683 SER A N 1
ATOM 5010 C CA . SER A 1 683 ? 13.913 23.543 -6.503 1.00 56.19 683 SER A CA 1
ATOM 5011 C C . SER A 1 683 ? 13.606 24.482 -7.677 1.00 56.19 683 SER A C 1
ATOM 5013 O O . SER A 1 683 ? 14.256 25.514 -7.862 1.00 56.19 683 SER A O 1
ATOM 5015 N N . PHE A 1 684 ? 12.588 24.130 -8.464 1.00 53.84 684 PHE A N 1
ATOM 5016 C CA . PHE A 1 684 ? 11.983 25.017 -9.471 1.00 53.84 684 PHE A CA 1
ATOM 5017 C C . PHE A 1 684 ? 10.597 25.511 -9.043 1.00 53.84 684 PHE A C 1
ATOM 5019 O O . PHE A 1 684 ? 9.946 26.222 -9.809 1.00 53.84 684 PHE A O 1
ATOM 5026 N N . ALA A 1 685 ? 10.144 25.151 -7.834 1.00 47.25 685 ALA A N 1
ATOM 5027 C CA . ALA A 1 685 ? 8.936 25.711 -7.243 1.00 47.25 685 ALA A CA 1
ATOM 5028 C C . ALA A 1 685 ? 9.053 27.237 -7.129 1.00 47.25 685 ALA A C 1
ATOM 5030 O O . ALA A 1 685 ? 10.147 27.760 -6.926 1.00 47.25 685 ALA A O 1
ATOM 5031 N N . LYS A 1 686 ? 7.931 27.955 -7.305 1.00 39.19 686 LYS A N 1
ATOM 5032 C CA . LYS A 1 686 ? 7.828 29.422 -7.179 1.00 39.19 686 LYS A CA 1
ATOM 5033 C C . LYS A 1 686 ? 8.664 29.950 -6.006 1.00 39.19 686 LYS A C 1
ATOM 5035 O O . LYS A 1 686 ? 8.179 29.942 -4.885 1.00 39.19 686 LYS A O 1
ATOM 5040 N N . GLY A 1 687 ? 9.867 30.435 -6.313 1.00 37.94 687 GLY A N 1
ATOM 5041 C CA . GLY A 1 687 ? 10.770 31.129 -5.405 1.00 37.94 687 GLY A CA 1
ATOM 5042 C C . GLY A 1 687 ? 11.016 30.410 -4.079 1.00 37.94 687 GLY A C 1
ATOM 5043 O O . GLY A 1 687 ? 10.245 30.615 -3.144 1.00 37.94 687 GLY A O 1
ATOM 5044 N N . GLY A 1 688 ? 12.097 29.630 -3.955 1.00 35.19 688 GLY A N 1
ATOM 5045 C CA . GLY A 1 688 ? 12.568 29.235 -2.621 1.00 35.19 688 GLY A CA 1
ATOM 5046 C C . GLY A 1 688 ? 12.605 30.479 -1.721 1.00 35.19 688 GLY A C 1
ATOM 5047 O O . GLY A 1 688 ? 13.102 31.526 -2.131 1.00 35.19 688 GLY A O 1
ATOM 5048 N N . ARG A 1 689 ? 11.910 30.378 -0.587 1.00 34.34 689 ARG A N 1
ATOM 5049 C CA . ARG A 1 689 ? 11.582 31.454 0.361 1.00 34.34 689 ARG A CA 1
ATOM 5050 C C . ARG A 1 689 ? 11.272 32.835 -0.252 1.00 34.34 689 ARG A C 1
ATOM 5052 O O . ARG A 1 689 ? 12.055 33.772 -0.216 1.00 34.34 689 ARG A O 1
ATOM 5059 N N . LEU A 1 690 ? 10.010 33.037 -0.629 1.00 35.94 690 LEU A N 1
ATOM 5060 C CA . LEU A 1 690 ? 9.369 34.365 -0.547 1.00 35.94 690 LEU A CA 1
ATOM 5061 C C . LEU A 1 690 ? 8.772 34.658 0.847 1.00 35.94 690 LEU A C 1
ATOM 5063 O O . LEU A 1 690 ? 8.114 35.677 1.026 1.00 35.94 690 LEU A O 1
ATOM 5067 N N . TRP A 1 691 ? 8.975 33.787 1.841 1.00 36.56 691 TRP A N 1
ATOM 5068 C CA . TRP A 1 691 ? 8.368 33.932 3.173 1.00 36.56 691 TRP A CA 1
ATOM 5069 C C . TRP A 1 691 ? 9.175 34.792 4.161 1.00 36.56 691 TRP A C 1
ATOM 5071 O O . TRP A 1 691 ? 8.640 35.130 5.212 1.00 36.56 691 TRP A O 1
ATOM 5081 N N . ALA A 1 692 ? 10.407 35.206 3.828 1.00 35.38 692 ALA A N 1
ATOM 5082 C CA . ALA A 1 692 ? 11.233 36.045 4.714 1.00 35.38 692 ALA A CA 1
ATOM 5083 C C . ALA A 1 692 ? 12.031 37.171 4.020 1.00 35.38 692 ALA A C 1
ATOM 5085 O O . ALA A 1 692 ? 12.781 37.882 4.685 1.00 35.38 692 ALA A O 1
ATOM 5086 N N . GLY A 1 693 ? 11.876 37.377 2.707 1.00 33.84 693 GLY A N 1
ATOM 5087 C CA . GLY A 1 693 ? 12.628 38.411 1.983 1.00 33.84 693 GLY A CA 1
ATOM 5088 C C . GLY A 1 693 ? 14.079 38.043 1.635 1.00 33.84 693 GLY A C 1
ATOM 5089 O O . GLY A 1 693 ? 14.832 38.916 1.209 1.00 33.84 693 GLY A O 1
ATOM 5090 N N . ASP A 1 694 ? 14.485 36.776 1.754 1.00 36.97 694 ASP A N 1
ATOM 5091 C CA . ASP A 1 694 ? 15.783 36.276 1.294 1.00 36.97 694 ASP A CA 1
ATOM 5092 C C . ASP A 1 694 ? 15.673 35.711 -0.135 1.00 36.97 694 ASP A C 1
ATOM 5094 O O . ASP A 1 694 ? 15.255 34.588 -0.372 1.00 36.97 694 ASP A O 1
ATOM 5098 N N . GLY A 1 695 ? 16.042 36.516 -1.136 1.00 40.19 695 GLY A N 1
ATOM 5099 C CA . GLY A 1 695 ? 15.904 36.207 -2.570 1.00 40.19 695 GLY A CA 1
ATOM 5100 C C . GLY A 1 695 ? 16.776 35.070 -3.140 1.00 40.19 695 GLY A C 1
ATOM 5101 O O . GLY A 1 695 ? 17.231 35.181 -4.282 1.00 40.19 695 GLY A O 1
ATOM 5102 N N . THR A 1 696 ? 17.037 33.998 -2.389 1.00 41.50 696 THR A N 1
ATOM 5103 C CA . THR A 1 696 ? 18.062 32.982 -2.693 1.00 41.50 696 THR A CA 1
ATOM 5104 C C . THR A 1 696 ? 17.535 31.700 -3.337 1.00 41.50 696 THR A C 1
ATOM 5106 O O . THR A 1 696 ? 18.336 30.918 -3.841 1.00 41.50 696 THR A O 1
ATOM 5109 N N . ASN A 1 697 ? 16.219 31.464 -3.397 1.00 45.88 697 ASN A N 1
ATOM 5110 C CA . ASN A 1 697 ? 15.650 30.223 -3.945 1.00 45.88 697 ASN A CA 1
ATOM 5111 C C . ASN A 1 697 ? 16.198 28.916 -3.308 1.00 45.88 697 ASN A C 1
ATOM 5113 O O . ASN A 1 697 ? 16.046 27.841 -3.892 1.00 45.88 697 ASN A O 1
ATOM 5117 N N . SER A 1 698 ? 16.811 28.977 -2.122 1.00 48.97 698 SER A N 1
ATOM 5118 C CA . SER A 1 698 ? 17.213 27.797 -1.350 1.00 48.97 698 SER A CA 1
ATOM 5119 C C . SER A 1 698 ? 15.968 27.194 -0.702 1.00 48.97 698 SER A C 1
ATOM 5121 O O . SER A 1 698 ? 15.434 27.760 0.245 1.00 48.97 698 SER A O 1
ATOM 5123 N N . ASP A 1 699 ? 15.462 26.097 -1.263 1.00 48.69 699 ASP A N 1
ATOM 5124 C CA . ASP A 1 699 ? 14.248 25.418 -0.775 1.00 48.69 699 ASP A CA 1
ATOM 5125 C C . ASP A 1 699 ? 14.574 24.229 0.145 1.00 48.69 699 ASP A C 1
ATOM 5127 O O . ASP A 1 699 ? 13.655 23.566 0.623 1.00 48.69 699 ASP A O 1
ATOM 5131 N N . TRP A 1 700 ? 15.866 23.892 0.296 1.00 56.16 700 TRP A N 1
ATOM 5132 C CA . TRP A 1 700 ? 16.316 22.791 1.145 1.00 56.16 700 TRP A CA 1
ATOM 5133 C C . TRP A 1 700 ? 17.818 22.830 1.448 1.00 56.16 700 TRP A C 1
ATOM 5135 O O . TRP A 1 700 ? 18.644 22.745 0.533 1.00 56.16 700 TRP A O 1
ATOM 5145 N N . ASP A 1 701 ? 18.172 22.873 2.731 1.00 57.34 701 ASP A N 1
ATOM 5146 C CA . ASP A 1 701 ? 19.519 22.596 3.240 1.00 57.34 701 ASP A CA 1
ATOM 5147 C C . ASP A 1 701 ? 19.486 21.594 4.415 1.00 57.34 701 ASP A C 1
ATOM 5149 O O . ASP A 1 701 ? 18.422 21.133 4.844 1.00 57.34 701 ASP A O 1
ATOM 5153 N N . ALA A 1 702 ? 20.660 21.241 4.947 1.00 59.78 702 ALA A N 1
ATOM 5154 C CA . ALA A 1 702 ? 20.778 20.310 6.070 1.00 59.78 702 ALA A CA 1
ATOM 5155 C C . ALA A 1 702 ? 20.050 20.794 7.339 1.00 59.78 702 ALA A C 1
ATOM 5157 O O . ALA A 1 702 ? 19.592 19.970 8.133 1.00 59.78 702 ALA A O 1
ATOM 5158 N N . SER A 1 703 ? 19.905 22.111 7.529 1.00 63.75 703 SER A N 1
ATOM 5159 C CA . SER A 1 703 ? 19.179 22.685 8.664 1.00 63.75 703 SER A CA 1
ATOM 5160 C C . SER A 1 703 ? 17.669 22.503 8.509 1.00 63.75 703 SER A C 1
ATOM 5162 O O . SER A 1 703 ? 16.993 22.148 9.476 1.00 63.75 703 SER A O 1
ATOM 5164 N N . GLU A 1 704 ? 17.144 22.645 7.290 1.00 64.62 704 GLU A N 1
ATOM 5165 C CA . GLU A 1 704 ? 15.740 22.378 6.988 1.00 64.62 704 GLU A CA 1
ATOM 5166 C C . GLU A 1 704 ? 15.436 20.884 7.101 1.00 64.62 704 GLU A C 1
ATOM 5168 O O . GLU A 1 704 ? 14.491 20.522 7.796 1.00 64.62 704 GLU A O 1
ATOM 5173 N N . ALA A 1 705 ? 16.276 20.001 6.560 1.00 61.75 705 ALA A N 1
ATOM 5174 C CA . ALA A 1 705 ? 16.109 18.558 6.736 1.00 61.75 705 ALA A CA 1
ATOM 5175 C C . ALA A 1 705 ? 16.102 18.129 8.213 1.00 61.75 705 ALA A C 1
ATOM 5177 O O . ALA A 1 705 ? 15.218 17.381 8.639 1.00 61.75 705 ALA A O 1
ATOM 5178 N N . ALA A 1 706 ? 17.043 18.652 9.008 1.00 64.75 706 ALA A N 1
ATOM 5179 C CA . ALA A 1 706 ? 17.089 18.423 10.449 1.00 64.75 706 ALA A CA 1
ATOM 5180 C C . ALA A 1 706 ? 15.846 18.989 11.159 1.00 64.75 706 ALA A C 1
ATOM 5182 O O . ALA A 1 706 ? 15.298 18.350 12.056 1.00 64.75 706 ALA A O 1
ATOM 5183 N N . SER A 1 707 ? 15.344 20.154 10.734 1.00 64.31 707 SER A N 1
ATOM 5184 C CA . SER A 1 707 ? 14.137 20.762 11.311 1.00 64.31 707 SER A CA 1
ATOM 5185 C C . SER A 1 707 ? 12.875 19.921 11.098 1.00 64.31 707 SER A C 1
ATOM 5187 O O . SER A 1 707 ? 11.930 20.022 11.888 1.00 64.31 707 SER A O 1
ATOM 5189 N N . LEU A 1 708 ? 12.857 19.095 10.051 1.00 63.28 708 LEU A N 1
ATOM 5190 C CA . LEU A 1 708 ? 11.720 18.255 9.681 1.00 63.28 708 LEU A CA 1
ATOM 5191 C C . LEU A 1 708 ? 11.840 16.824 10.188 1.00 63.28 708 LEU A C 1
ATOM 5193 O O . LEU A 1 708 ? 10.902 16.059 10.002 1.00 63.28 708 LEU A O 1
ATOM 5197 N N . GLN A 1 709 ? 12.943 16.490 10.868 1.00 66.56 709 GLN A N 1
ATOM 5198 C CA . GLN A 1 709 ? 13.142 15.182 11.501 1.00 66.56 709 GLN A CA 1
ATOM 5199 C C . GLN A 1 709 ? 12.970 14.016 10.516 1.00 66.56 709 GLN A C 1
ATOM 5201 O O . GLN A 1 709 ? 12.441 12.952 10.827 1.00 66.56 709 GLN A O 1
ATOM 5206 N N . MET A 1 710 ? 13.391 14.245 9.272 1.00 72.12 710 MET A N 1
ATOM 5207 C CA . MET A 1 710 ? 13.245 13.253 8.211 1.00 72.12 710 MET A CA 1
ATOM 5208 C C . MET A 1 710 ? 14.244 12.113 8.338 1.00 72.12 710 MET A C 1
ATOM 5210 O O . MET A 1 710 ? 13.986 11.028 7.823 1.00 72.12 710 MET A O 1
ATOM 5214 N N . PHE A 1 711 ? 15.357 12.338 9.039 1.00 73.25 711 PHE A N 1
ATOM 5215 C CA . PHE A 1 711 ? 16.331 11.288 9.306 1.00 73.25 711 PHE A CA 1
ATOM 5216 C C . PHE A 1 711 ? 15.707 10.165 10.124 1.00 73.25 711 PHE A C 1
ATOM 5218 O O . PHE A 1 711 ? 15.923 9.015 9.789 1.00 73.25 711 PHE A O 1
ATOM 5225 N N . GLU A 1 712 ? 14.837 10.469 11.085 1.00 72.94 712 GLU A N 1
ATOM 5226 C CA . GLU A 1 712 ? 14.120 9.470 11.870 1.00 72.94 712 GLU A CA 1
ATOM 5227 C C . GLU A 1 712 ? 13.224 8.597 10.982 1.00 72.94 712 GLU A C 1
ATOM 5229 O O . GLU A 1 712 ? 13.184 7.381 11.144 1.00 72.94 712 GLU A O 1
ATOM 5234 N N . LEU A 1 713 ? 12.537 9.187 10.004 1.00 77.50 713 LEU A N 1
ATOM 5235 C CA . LEU A 1 713 ? 11.709 8.443 9.056 1.00 77.50 713 LEU A CA 1
ATOM 5236 C C . LEU A 1 713 ? 12.545 7.624 8.056 1.00 77.50 713 LEU A C 1
ATOM 5238 O O . LEU A 1 713 ? 12.191 6.487 7.739 1.00 77.50 713 LEU A O 1
ATOM 5242 N N . PHE A 1 714 ? 13.663 8.166 7.574 1.00 82.81 714 PHE A N 1
ATOM 5243 C CA . PHE A 1 714 ? 14.593 7.435 6.709 1.00 82.81 714 PHE A CA 1
ATOM 5244 C C . PHE A 1 714 ? 15.298 6.307 7.464 1.00 82.81 714 PHE A C 1
ATOM 5246 O O . PHE A 1 714 ? 15.476 5.225 6.918 1.00 82.81 714 PHE A O 1
ATOM 5253 N N . ASP A 1 715 ? 15.622 6.517 8.736 1.00 80.88 715 ASP A N 1
ATOM 5254 C CA . ASP A 1 715 ? 16.175 5.499 9.620 1.00 80.88 715 ASP A CA 1
ATOM 5255 C C . ASP A 1 715 ? 15.130 4.410 9.905 1.00 80.88 715 ASP A C 1
ATOM 5257 O O . ASP A 1 715 ? 15.486 3.237 9.961 1.00 80.88 715 ASP A O 1
ATOM 5261 N N . VAL A 1 716 ? 13.830 4.743 10.011 1.00 76.31 716 VAL A N 1
ATOM 5262 C CA . VAL A 1 716 ? 12.761 3.723 10.039 1.00 76.31 716 VAL A CA 1
ATOM 5263 C C . VAL A 1 716 ? 12.795 2.889 8.762 1.00 76.31 716 VAL A C 1
ATOM 5265 O O . VAL A 1 716 ? 12.750 1.668 8.856 1.00 76.31 716 VAL A O 1
ATOM 5268 N N . TRP A 1 717 ? 12.914 3.496 7.580 1.00 82.62 717 TRP A N 1
ATOM 5269 C CA . TRP A 1 717 ? 13.065 2.725 6.342 1.00 82.62 717 TRP A CA 1
ATOM 5270 C C . TRP A 1 717 ? 14.313 1.827 6.380 1.00 82.62 717 TRP A C 1
ATOM 5272 O O . TRP A 1 717 ? 14.216 0.623 6.130 1.00 82.62 717 TRP A O 1
ATOM 5282 N N . ASP A 1 718 ? 15.457 2.383 6.777 1.00 79.25 718 ASP A N 1
ATOM 5283 C CA . ASP A 1 718 ? 16.736 1.676 6.811 1.00 79.25 718 ASP A CA 1
ATOM 5284 C C . ASP A 1 718 ? 16.759 0.511 7.815 1.00 79.25 718 ASP A C 1
ATOM 5286 O O . ASP A 1 718 ? 17.365 -0.523 7.542 1.00 79.25 718 ASP A O 1
ATOM 5290 N N . LEU A 1 719 ? 16.097 0.660 8.963 1.00 69.25 719 LEU A N 1
ATOM 5291 C CA . LEU A 1 719 ? 16.071 -0.343 10.031 1.00 69.25 719 LEU A CA 1
ATOM 5292 C C . LEU A 1 719 ? 14.935 -1.350 9.885 1.00 69.25 719 LEU A C 1
ATOM 5294 O O . LEU A 1 719 ? 15.112 -2.510 10.234 1.00 69.25 719 LEU A O 1
ATOM 5298 N N . GLN A 1 720 ? 13.765 -0.913 9.419 1.00 66.69 720 GLN A N 1
ATOM 5299 C CA . GLN A 1 720 ? 12.553 -1.735 9.408 1.00 66.69 720 GLN A CA 1
ATOM 5300 C C . GLN A 1 720 ? 12.293 -2.370 8.056 1.00 66.69 720 GLN A C 1
ATOM 5302 O O . GLN A 1 720 ? 11.883 -3.522 7.981 1.00 66.69 720 GLN A O 1
ATOM 5307 N N . LEU A 1 721 ? 12.515 -1.611 6.984 1.00 60.38 721 LEU A N 1
ATOM 5308 C CA . LEU A 1 721 ? 11.956 -1.915 5.670 1.00 60.38 721 LEU A CA 1
ATOM 5309 C C . LEU A 1 721 ? 13.021 -2.461 4.712 1.00 60.38 721 LEU A C 1
ATOM 5311 O O . LEU A 1 721 ? 12.706 -3.315 3.886 1.00 60.38 721 LEU A O 1
ATOM 5315 N N . LYS A 1 722 ? 14.301 -2.093 4.889 1.00 60.56 722 LYS A N 1
ATOM 5316 C CA . LYS A 1 722 ? 15.424 -2.767 4.207 1.00 60.56 722 LYS A CA 1
ATOM 5317 C C . LYS A 1 722 ? 15.561 -4.233 4.603 1.00 60.56 722 LYS A C 1
ATOM 5319 O O . LYS A 1 722 ? 15.809 -5.064 3.739 1.00 60.56 722 LYS A O 1
ATOM 5324 N N . LEU A 1 723 ? 15.337 -4.564 5.878 1.00 52.06 723 LEU A N 1
ATOM 5325 C CA . LEU A 1 723 ? 15.357 -5.954 6.362 1.00 52.06 723 LEU A CA 1
ATOM 5326 C C . LEU A 1 723 ? 14.230 -6.812 5.764 1.00 52.06 723 LEU A C 1
ATOM 5328 O O . LEU A 1 723 ? 14.220 -8.029 5.932 1.00 52.06 723 LEU A O 1
ATOM 5332 N N . TRP A 1 724 ? 13.272 -6.186 5.075 1.00 58.97 724 TRP A N 1
ATOM 5333 C CA . TRP A 1 724 ? 12.167 -6.848 4.388 1.00 58.97 724 TRP A CA 1
ATOM 5334 C C . TRP A 1 724 ? 12.409 -7.060 2.891 1.00 58.97 724 TRP A C 1
ATOM 5336 O O . TRP A 1 724 ? 11.609 -7.736 2.242 1.00 58.97 724 TRP A O 1
ATOM 5346 N N . ALA A 1 725 ? 13.503 -6.531 2.337 1.00 48.69 725 ALA A N 1
ATOM 5347 C CA . ALA A 1 725 ? 14.023 -6.973 1.052 1.00 48.69 725 ALA A CA 1
ATOM 5348 C C . ALA A 1 725 ? 14.927 -8.193 1.318 1.00 48.69 725 ALA A C 1
ATOM 5350 O O . ALA A 1 725 ? 15.911 -8.049 2.043 1.00 48.69 725 ALA A O 1
ATOM 5351 N N . PRO A 1 726 ? 14.618 -9.404 0.812 1.00 40.56 726 PRO A N 1
ATOM 5352 C CA . PRO A 1 726 ? 15.580 -10.491 0.885 1.00 40.56 726 PRO A CA 1
ATOM 5353 C C . PRO A 1 726 ? 16.855 -10.058 0.162 1.00 40.56 726 PRO A C 1
ATOM 5355 O O . PRO A 1 726 ? 16.784 -9.448 -0.910 1.00 40.56 726 PRO A O 1
ATOM 5358 N N . VAL A 1 727 ? 17.974 -10.346 0.823 1.00 37.16 727 VAL A N 1
ATOM 5359 C CA . VAL A 1 727 ? 19.343 -10.131 0.345 1.00 37.16 727 VAL A CA 1
ATOM 5360 C C . VAL A 1 727 ? 19.544 -10.765 -1.024 1.00 37.16 727 VAL A C 1
ATOM 5362 O O . VAL A 1 727 ? 19.058 -11.907 -1.210 1.00 37.16 727 VAL A O 1
#

Sequence (727 aa):
MTAQNAAGAATSIAGPLRATYPAPAALGDLPEEVFDEGTGPQLVETEVAFEGADLTFTVMGPAASAGGAAIDPRTGVLAIPTERPVSGGRVTVIAANSGGAARVRLRFTVEQAFGEAALPVEAAPRTLGAADVAILCCVWRPAGQGVTFTPLARLPGLAGETVEGVEWTDAPDDAPDDAPEYLPEAHWRPARPKAGEAGVYEIFATGRPPPAGDPDPALFRADQTDRRLRFRWRALSEGPWSDPSVAFEVPLPSAPPAVALVAPTSAMLQAAMLNGARLRGFNDYDFLGYSQKDNPYQSTCVRDKKRAHLATIVALAAWAGHTAVFGGRTAAQRAAEQLTAWATDQAPAARGGVGMQCDLMFANCAALGRATPAVWDAVAPEDRTRIDRAMEGLLVSAAWQNSDNNPFVKAGKRGAERTITGGDYARSRVPNFTCASVLMPHVVVAYMGLAGAQDFLAGFDRAEFAAGIAAANANGALDDLQATFDRDWTGGPNGPGPTAAELATAIRQGPDGGPYRQFGWGLADATASMMREIDKMWGARVRAGIDPATVRRVPPGVEKRAGEVGVFEQAKNPETPNTAPGRDAQVARLYDMAAYAAHAHAGMSGMATELDTTDGGANGSGGGPRSSMSYAVEGCSVVLTACAVLAALNQLDRSGAALRTAFARQDRGVYDLRFRSVHGHRSFAKGGRLWAGDGTNSDWDASEAASLQMFELFDVWDLQLKLWAPV

Foldseek 3Di:
DWDDDPVGIDDDDDPPLPQPWAWKEFQAADDEEEAEAPPFWDKDQCCVRMDIPPKFKDKDDPCVVPVVWGADRRRRIITGGRNDWDDFDKMKMWIGDSNGIDIHMYTYTHDYHPPPPVPDPDDADAADEPVQKDFDFWADFVHQDAWFIWIKMFGNNCVVAQFDFKWKALDDPPPPPPPPPDDPPVRIATWDDDPPDPRMTTDACRSDADPVPDGGDGNDTPPDPRAWMWMWTDNDPPGHIYDIYDIDHNDGGDPPPQPLFDAQDPVLLLVLVVVVVQLQDLADACPPVPDVVQVLQAKSARVQLLSLLSLLSLLSNLLSVPADAHPNDHSLRSLLVSLQSLLQANQTLLQAWLNLLNLLSLLSSLLSQLSRCSNVVSHDPLSNLSSLLSLLSNLLQLLQQQFPLNVLVVVVDQQSRATQLQARQRCPDALSGHLSSLLSLLSSCSRLPPVRSLCCLQPPDLVVSLVSNVVSCPNVSCVSNSCSSVDQQCDHPNHHHDDRVSSSCRQQAHPVRHHTDGPNDDNLPSQVSLLVSLCRFQVDFLELAAAPVLCPDDPPQWDDDPPDGDDTDPRPPPVDPPPDPPAPVCVVQAGPVVVVVVLPRHGHGQAGVQRHWQPQDPDPDGDGGGNALSSSSSSLSSSLSSVLSCVSSPSHPLVDPSSLVSLVSNLSHLSSSVVCQARPDQTRPDAQDPPPPPRHSRRHYVVVVVVSSVVSSSVSCVSRVVVSNDD

Radius of gyration: 35.31 Å; chains: 1; bounding box: 88×100×104 Å